Protein AF-A0A0S8IZ13-F1 (afdb_monomer_lite)

Secondary structure (DSSP, 8-state):
-----HHHHTT-EEEEEEEEEETTTEEEEEEEEEE-TT--SSS-SEEEEEEEEEEEEETTEEEEEEEEEEEE-TT--TTSS--EEEEEEEEEEEEE-TTSEEEEEEEEEEEEEE-SSS-S-EEEEEEEEEEEEEEETTEEEEEEEEEEEEEETTTTEEEEEEEEEEEEEEEEEETTEEEEEEEEEEE-SSSSS--EEEEEEEEEEEEEETTEEEEEEEEEEE-SSTTPPEEEEEEEEEEEE-TTS-EEEEEEEEEEETT-S--EEEEEEEEE----------TTEEEEEEEEEETTSTT--B--S-EEEETTEEEE--TTSEEEEEEEESEEEEEEE-GGGS-TTEEESSPSSEEEEE-TT-EEE--EEEEE-EEEEEEEEE-----------------------S-S--------TTS-EEEEEEEEESS-EEEEESS-EEEEEEETTEEEEEEESS-EEEEEETTEEEEEETT--EEEEEESEEEEEE-STT-EEEETTEEEESEEEEEEETTTTEEEEEEEEEHHHHTTT-HHHHS-S--HHHHHHHHHHHHHTTT--------------------SPEE-TT-EEEEEETTEEEEEE--TTSEEEEEEEPSEEEEEEE-STTPPTTEEES-SEEEEEE-TT-EEEEEEEEEE------------------

Foldseek 3Di:
DDDDDPVVQQQDKDKDWDWDADPPFKTKTKIWIDAHQNHPDPDHQKTKIKIKMWGDDDDQKIKMWMKIWIWGNNVLPPVDPFTKIKIKTKIKIWGADPQQKIKMKMWMWIWIWTPHVVTPFTKIKTKIKIWIWGDHPQKIKIKMKIFTKMATPVVRDIDRGFIKIKIKMKGHPDPFKIKIKIWIWTFDPPDRDRFIKIKIKIKIWGPPDVFKIKIKIWMWIFDGDPPTWTKIKIWMWIWGADPQRKIKIKIWIWMDTRPDPDIDTDIDIDIDDPDPDDDAADQFWEKEKEFEFAPVDPVGQGQFQWWKDWDPDIWTADNRRMTMDGGHGFAKTFIDIDPVRRDPQKDWLDDGRDIDTGGGPYYHYDYIYMFGWEKEKAFEWEWDDDDDDDDDDDDDDDDDDDDDDDPPDDDDDDDDPPADKDKDWQDKFQDKKKKAAPAKKWKWFDQPPDTDIDIDNFIWIWHFDLQDIWIDTPVRHTDDDSTQKMKIFHPDPQRWMDMNNRIDHAIWMWGADNVVRIITIIGIGGLVVVVVPRPVRRDPDDDDPVVVVVVVVSVVVVDDDDDDDDDDDDDDDDDDDTDDIATDWQWWKWKDDPPDIDIDTADNRRMDMDIRHHAAKIKIAIDDPRAPPQKDKPDGIDIDGGDGHYYHYDYIYIYGHDDDDDDDDDDDDDDDDD

Structure (mmCIF, N/CA/C/O backbone):
data_AF-A0A0S8IZ13-F1
#
_entry.id   AF-A0A0S8IZ13-F1
#
loop_
_atom_site.group_PDB
_atom_site.id
_atom_site.type_symbol
_atom_site.label_atom_id
_atom_site.label_alt_id
_atom_site.label_comp_id
_atom_site.label_asym_id
_atom_site.label_entity_id
_atom_site.label_seq_id
_atom_site.pdbx_PDB_ins_code
_atom_site.Cartn_x
_atom_site.Cartn_y
_atom_site.Cartn_z
_atom_site.occupancy
_atom_site.B_iso_or_equiv
_atom_site.auth_seq_id
_atom_site.auth_comp_id
_atom_site.auth_asym_id
_atom_site.auth_atom_id
_atom_site.pdbx_PDB_model_num
ATOM 1 N N . ALA A 1 1 ? -15.523 19.644 -42.831 1.00 30.62 1 ALA A N 1
ATOM 2 C CA . ALA A 1 1 ? -15.732 20.788 -41.916 1.00 30.62 1 ALA A CA 1
ATOM 3 C C . ALA A 1 1 ? -14.720 20.625 -40.784 1.00 30.62 1 ALA A C 1
ATOM 5 O O . ALA A 1 1 ? -14.621 19.513 -40.298 1.00 30.62 1 ALA A O 1
ATOM 6 N N . ARG A 1 2 ? -13.753 21.518 -40.544 1.00 30.25 2 ARG A N 1
ATOM 7 C CA . ARG A 1 2 ? -13.789 22.965 -40.223 1.00 30.25 2 ARG A CA 1
ATOM 8 C C . ARG A 1 2 ? -14.023 23.213 -38.718 1.00 30.25 2 ARG A C 1
ATOM 10 O O . ARG A 1 2 ? -15.157 23.415 -38.316 1.00 30.25 2 ARG A O 1
ATOM 17 N N . GLY A 1 3 ? -12.917 23.258 -37.966 1.00 33.06 3 GLY A N 1
ATOM 18 C CA . GLY A 1 3 ? -12.754 24.034 -36.728 1.00 33.06 3 GLY A CA 1
ATOM 19 C C . GLY A 1 3 ? -13.371 23.489 -35.437 1.00 33.06 3 GLY A C 1
ATOM 20 O O . GLY A 1 3 ? -14.398 23.999 -35.007 1.00 33.06 3 GLY A O 1
ATOM 21 N N . GLU A 1 4 ? -12.662 22.592 -34.749 1.00 34.16 4 GLU A N 1
ATOM 22 C CA . GLU A 1 4 ? -12.684 22.575 -33.276 1.00 34.16 4 GLU A CA 1
ATOM 23 C C . GLU A 1 4 ? -11.571 23.498 -32.757 1.00 34.16 4 GLU A C 1
ATOM 25 O O . GLU A 1 4 ? -10.524 23.646 -33.391 1.00 34.16 4 GLU A O 1
ATOM 30 N N . ARG A 1 5 ? -11.828 24.199 -31.649 1.00 37.28 5 ARG A N 1
ATOM 31 C CA . ARG A 1 5 ? -10.968 25.278 -31.143 1.00 37.28 5 ARG A CA 1
ATOM 32 C C . ARG A 1 5 ? -9.724 24.717 -30.450 1.00 37.28 5 ARG A C 1
ATOM 34 O O . ARG A 1 5 ? -9.846 24.065 -29.416 1.00 37.28 5 ARG A O 1
ATOM 41 N N . GLU A 1 6 ? -8.535 25.116 -30.902 1.00 42.78 6 GLU A N 1
ATOM 42 C CA . GLU A 1 6 ? -7.254 24.829 -30.220 1.00 42.78 6 GLU A CA 1
ATOM 43 C C . GLU A 1 6 ? -7.243 25.280 -28.742 1.00 42.78 6 GLU A C 1
ATOM 45 O O . GLU A 1 6 ? -6.557 24.694 -27.905 1.00 42.78 6 GLU A O 1
ATOM 50 N N . GLY A 1 7 ? -8.062 26.278 -28.386 1.00 45.84 7 GLY A N 1
ATOM 51 C CA . GLY A 1 7 ? -8.219 26.750 -27.009 1.00 45.84 7 GLY A CA 1
ATOM 52 C C . GLY A 1 7 ? -8.883 25.760 -26.040 1.00 45.84 7 GLY A C 1
ATOM 53 O O . GLY A 1 7 ? -8.561 25.798 -24.855 1.00 45.84 7 GLY A O 1
ATOM 54 N N . GLU A 1 8 ? -9.763 24.863 -26.502 1.00 50.78 8 GLU A N 1
ATOM 55 C CA . GLU A 1 8 ? -10.553 23.983 -25.615 1.00 50.78 8 GLU A CA 1
ATOM 56 C C . GLU A 1 8 ? -9.804 22.696 -25.222 1.00 50.78 8 GLU A C 1
ATOM 58 O O . GLU A 1 8 ? -9.978 22.196 -24.112 1.00 50.78 8 GLU A O 1
ATOM 63 N N . LEU A 1 9 ? -8.892 22.205 -26.070 1.00 56.69 9 LEU A N 1
ATOM 64 C CA . LEU A 1 9 ? -8.070 21.021 -25.774 1.00 56.69 9 LEU A CA 1
ATOM 65 C C . LEU A 1 9 ? -6.859 21.325 -24.875 1.00 56.69 9 LEU A C 1
ATOM 67 O O . LEU A 1 9 ? -6.376 20.434 -24.182 1.00 56.69 9 LEU A O 1
ATOM 71 N N . SER A 1 10 ? -6.381 22.575 -24.830 1.00 67.75 10 SER A N 1
ATOM 72 C CA . SER A 1 10 ? -5.141 22.922 -24.111 1.00 67.75 10 SER A CA 1
ATOM 73 C C . SER A 1 10 ? -5.181 22.676 -22.593 1.00 67.75 10 SER A C 1
ATOM 75 O O . SER A 1 10 ? -4.143 22.387 -21.999 1.00 67.75 10 SER A O 1
ATOM 77 N N . ASN A 1 11 ? -6.367 22.729 -21.977 1.00 82.19 11 ASN A N 1
ATOM 78 C CA . ASN A 1 11 ? -6.581 22.465 -20.548 1.00 82.19 11 ASN A CA 1
ATOM 79 C C . ASN A 1 11 ? -7.100 21.039 -20.273 1.00 82.19 11 ASN A C 1
ATOM 81 O O . ASN A 1 11 ? -7.315 20.677 -19.115 1.00 82.19 11 ASN A O 1
ATOM 85 N N . LEU A 1 12 ? -7.377 20.254 -21.317 1.00 88.75 12 LEU A N 1
ATOM 86 C CA . LEU A 1 12 ? -8.080 18.983 -21.203 1.00 88.75 12 LEU A CA 1
ATOM 87 C C . LEU A 1 12 ? -7.094 17.845 -20.921 1.00 88.75 12 LEU A C 1
ATOM 89 O O . LEU A 1 12 ? -6.033 17.746 -21.536 1.00 88.75 12 LEU A O 1
ATOM 93 N N . ALA A 1 13 ? -7.466 16.949 -20.010 1.00 92.38 13 ALA A N 1
ATOM 94 C CA . ALA A 1 13 ? -6.743 15.709 -19.784 1.00 92.38 13 ALA A CA 1
ATOM 95 C C . ALA A 1 13 ? -7.707 14.529 -19.692 1.00 92.38 13 ALA A C 1
ATOM 97 O O . ALA A 1 13 ? -8.772 14.625 -19.081 1.00 92.38 13 ALA A O 1
ATOM 98 N N . PHE A 1 14 ? -7.319 13.405 -20.287 1.00 93.75 14 PHE A N 1
ATOM 99 C CA . PHE A 1 14 ? -8.052 12.152 -20.197 1.00 93.75 14 PHE A CA 1
ATOM 100 C C . PHE A 1 14 ? -7.101 10.962 -20.115 1.00 93.75 14 PHE A C 1
ATOM 102 O O . PHE A 1 14 ? -5.984 10.977 -20.636 1.00 93.75 14 PHE A O 1
ATOM 109 N N . ARG A 1 15 ? -7.581 9.897 -19.475 1.00 95.25 15 ARG A N 1
ATOM 110 C CA . ARG A 1 15 ? -6.897 8.612 -19.380 1.00 95.25 15 ARG A CA 1
ATOM 111 C C . ARG A 1 15 ? -7.897 7.493 -19.655 1.00 95.25 15 ARG A C 1
ATOM 113 O O . ARG A 1 15 ? -8.972 7.465 -19.065 1.00 95.25 15 ARG A O 1
ATOM 120 N N . ILE A 1 16 ? -7.540 6.594 -20.563 1.00 96.69 16 ILE A N 1
ATOM 121 C CA . ILE A 1 16 ? -8.314 5.415 -20.953 1.00 96.69 16 ILE A CA 1
ATOM 122 C C . ILE A 1 16 ? -7.439 4.193 -20.682 1.00 96.69 16 ILE A C 1
ATOM 124 O O . ILE A 1 16 ? -6.424 4.007 -21.352 1.00 96.69 16 ILE A O 1
ATOM 128 N N . ASP A 1 17 ? -7.850 3.349 -19.737 1.00 97.00 17 ASP A N 1
ATOM 129 C CA . ASP A 1 17 ? -7.232 2.051 -19.459 1.00 97.00 17 ASP A CA 1
ATOM 130 C C . ASP A 1 17 ? -8.185 0.919 -19.855 1.00 97.00 17 ASP A C 1
ATOM 132 O O . ASP A 1 17 ? -9.297 0.809 -19.343 1.00 97.00 17 ASP A O 1
ATOM 136 N N . LEU A 1 18 ? -7.729 0.031 -20.736 1.00 95.69 18 LEU A N 1
ATOM 137 C CA . LEU A 1 18 ? -8.445 -1.160 -21.181 1.00 95.69 18 LEU A CA 1
ATOM 138 C C . LEU A 1 18 ? -7.548 -2.381 -20.974 1.00 95.69 18 LEU A C 1
ATOM 140 O O . LEU A 1 18 ? -6.680 -2.693 -21.788 1.00 95.69 18 LEU A O 1
ATOM 144 N N . ASN A 1 19 ? -7.763 -3.090 -19.869 1.00 96.06 19 ASN A N 1
ATOM 145 C CA . ASN A 1 19 ? -6.986 -4.266 -19.485 1.00 96.06 19 ASN A CA 1
ATOM 146 C C . ASN A 1 19 ? -7.916 -5.470 -19.338 1.00 96.06 19 ASN A C 1
ATOM 148 O O . ASN A 1 19 ? -8.957 -5.367 -18.693 1.00 96.06 19 ASN A O 1
ATOM 152 N N . GLY A 1 20 ? -7.552 -6.621 -19.904 1.00 94.69 20 GLY A N 1
ATOM 153 C CA . GLY A 1 20 ? -8.433 -7.784 -19.856 1.00 94.69 20 GLY A CA 1
ATOM 154 C C . GLY A 1 20 ? -7.876 -9.049 -20.494 1.00 94.69 20 GLY A C 1
ATOM 155 O O . GLY A 1 20 ? -6.682 -9.180 -20.786 1.00 94.69 20 GLY A O 1
ATOM 156 N N . ARG A 1 21 ? -8.773 -10.019 -20.686 1.00 94.38 21 ARG A N 1
ATOM 157 C CA . ARG A 1 21 ? -8.489 -11.281 -21.372 1.00 94.38 21 ARG A CA 1
ATOM 158 C C . ARG A 1 21 ? -9.575 -11.569 -22.401 1.00 94.38 21 ARG A C 1
ATOM 160 O O . ARG A 1 21 ? -10.753 -11.421 -22.098 1.00 94.38 21 ARG A O 1
ATOM 167 N N . ILE A 1 22 ? -9.170 -11.990 -23.595 1.00 89.06 22 ILE A N 1
ATOM 168 C CA . ILE A 1 22 ? -10.073 -12.495 -24.634 1.00 89.06 22 ILE A CA 1
ATOM 169 C C . ILE A 1 22 ? -9.927 -14.017 -24.598 1.00 89.06 22 ILE A C 1
ATOM 171 O O . ILE A 1 22 ? -8.860 -14.554 -24.903 1.00 89.06 22 ILE A O 1
ATOM 175 N N . SER A 1 23 ? -10.971 -14.724 -24.153 1.00 83.69 23 SER A N 1
ATOM 176 C CA . SER A 1 23 ? -10.843 -16.113 -23.681 1.00 83.69 23 SER A CA 1
ATOM 177 C C . SER A 1 23 ? -9.813 -16.249 -22.533 1.00 83.69 23 SER A C 1
ATOM 179 O O . SER A 1 23 ? -9.203 -15.282 -22.076 1.00 83.69 23 SER A O 1
ATOM 181 N N . ASN A 1 24 ? -9.587 -17.466 -22.038 1.00 81.81 24 ASN A N 1
ATOM 182 C CA . ASN A 1 24 ? -8.628 -17.730 -20.958 1.00 81.81 24 ASN A CA 1
ATOM 183 C C . ASN A 1 24 ? -7.150 -17.630 -21.387 1.00 81.81 24 ASN A C 1
ATOM 185 O O . ASN A 1 24 ? -6.265 -17.808 -20.549 1.00 81.81 24 ASN A O 1
ATOM 189 N N . GLN A 1 25 ? -6.863 -17.373 -22.670 1.00 88.25 25 GLN A N 1
ATOM 190 C CA . GLN A 1 25 ? -5.517 -17.522 -23.238 1.00 88.25 25 GLN A CA 1
ATOM 191 C C . GLN A 1 25 ? -4.924 -16.238 -23.842 1.00 88.25 25 GLN A C 1
ATOM 193 O O . GLN A 1 25 ? -3.703 -16.076 -23.789 1.00 88.25 25 GLN A O 1
ATOM 198 N N . ILE A 1 26 ? -5.738 -15.318 -24.375 1.00 95.62 26 ILE A N 1
ATOM 199 C CA . ILE A 1 26 ? -5.257 -14.035 -24.909 1.00 95.62 26 ILE A CA 1
ATOM 200 C C . ILE A 1 26 ? -5.374 -12.977 -23.814 1.00 95.62 26 ILE A C 1
ATOM 202 O O . ILE A 1 26 ? -6.422 -12.833 -23.190 1.00 95.62 26 ILE A O 1
ATOM 206 N N . ARG A 1 27 ? -4.306 -12.216 -23.579 1.00 96.69 27 ARG A N 1
ATOM 207 C CA . ARG A 1 27 ? -4.268 -11.100 -22.623 1.00 96.69 27 ARG A CA 1
ATOM 208 C C . ARG A 1 27 ? -3.992 -9.811 -23.376 1.00 96.69 27 ARG A C 1
ATOM 210 O O . ARG A 1 27 ? -3.097 -9.797 -24.218 1.00 96.69 27 ARG A O 1
ATOM 217 N N . TYR A 1 28 ? -4.718 -8.748 -23.055 1.00 96.81 28 TYR A N 1
ATOM 218 C CA . TYR A 1 28 ? -4.493 -7.429 -23.634 1.00 96.81 28 TYR A CA 1
ATOM 219 C C . TYR A 1 28 ? -4.413 -6.355 -22.549 1.00 96.81 28 TYR A C 1
ATOM 221 O O . TYR A 1 28 ? -5.001 -6.475 -21.472 1.00 96.81 28 TYR A O 1
ATOM 229 N N . SER A 1 29 ? -3.654 -5.314 -22.858 1.00 97.62 29 SER A N 1
ATOM 230 C CA . SER A 1 29 ? -3.476 -4.112 -22.059 1.00 97.62 29 SER A CA 1
ATOM 231 C C . SER A 1 29 ? -3.321 -2.944 -23.023 1.00 97.62 29 SER A C 1
ATOM 233 O O . SER A 1 29 ? -2.440 -2.963 -23.884 1.00 97.62 29 SER A O 1
ATOM 235 N N . PHE A 1 30 ? -4.206 -1.964 -22.922 1.00 97.88 30 PHE A N 1
ATOM 236 C CA . PHE A 1 30 ? -4.160 -0.728 -23.683 1.00 97.88 30 PHE A CA 1
ATOM 237 C C . PHE A 1 30 ? -4.342 0.449 -22.728 1.00 97.88 30 PHE A C 1
ATOM 239 O O . PHE A 1 30 ? -5.211 0.423 -21.863 1.00 97.88 30 PHE A O 1
ATOM 246 N N . GLU A 1 31 ? -3.508 1.464 -22.886 1.00 97.75 31 GLU A N 1
ATOM 247 C CA . GLU A 1 31 ? -3.468 2.676 -22.080 1.00 97.75 31 GLU A CA 1
ATOM 248 C C . GLU A 1 31 ? -3.305 3.857 -23.039 1.00 97.75 31 GLU A C 1
ATOM 250 O O . GLU A 1 31 ? -2.407 3.861 -23.885 1.00 97.75 31 GLU A O 1
ATOM 255 N N . LYS A 1 32 ? -4.172 4.859 -22.922 1.00 97.25 32 LYS A N 1
ATOM 256 C CA . LYS A 1 32 ? -4.059 6.136 -23.626 1.00 97.25 32 LYS A CA 1
ATOM 257 C C . LYS A 1 32 ? -4.222 7.250 -22.605 1.00 97.25 32 LYS A C 1
ATOM 259 O O . LYS A 1 32 ? -5.296 7.395 -22.032 1.00 97.25 32 LYS A O 1
ATOM 264 N N . THR A 1 33 ? -3.179 8.043 -22.429 1.00 96.25 33 THR A N 1
ATOM 265 C CA . THR A 1 33 ? -3.168 9.242 -21.592 1.00 96.25 33 THR A CA 1
ATOM 266 C C . THR A 1 33 ? -2.901 10.441 -22.487 1.00 96.25 33 THR A C 1
ATOM 268 O O . THR A 1 33 ? -1.994 10.414 -23.317 1.00 96.25 33 THR A O 1
ATOM 271 N N . HIS A 1 34 ? -3.691 11.488 -22.323 1.00 95.69 34 HIS A N 1
ATOM 272 C CA . HIS A 1 34 ? -3.490 12.782 -22.955 1.00 95.69 34 HIS A CA 1
ATOM 273 C C . HIS A 1 34 ? -3.637 13.849 -21.877 1.00 95.69 34 HIS A C 1
ATOM 275 O O . HIS A 1 34 ? -4.587 13.797 -21.097 1.00 95.69 34 HIS A O 1
ATOM 281 N N . ALA A 1 35 ? -2.711 14.796 -21.831 1.00 94.94 35 ALA A N 1
ATOM 282 C CA . ALA A 1 35 ? -2.764 15.960 -20.965 1.00 94.94 35 ALA A CA 1
ATOM 283 C C . ALA A 1 35 ? -2.309 17.178 -21.768 1.00 94.94 35 ALA A C 1
ATOM 285 O O . ALA A 1 35 ? -1.165 17.226 -22.221 1.00 94.94 35 ALA A O 1
ATOM 286 N N . GLY A 1 36 ? -3.208 18.144 -21.954 1.00 92.38 36 GLY A N 1
ATOM 287 C CA . GLY A 1 36 ? -2.904 19.375 -22.671 1.00 92.38 36 GLY A CA 1
ATOM 288 C C . GLY A 1 36 ? -1.827 20.222 -21.967 1.00 92.38 36 GLY A C 1
ATOM 289 O O . GLY A 1 36 ? -1.611 20.070 -20.758 1.00 92.38 36 GLY A O 1
ATOM 290 N N . PRO A 1 37 ? -1.154 21.140 -22.685 1.00 89.06 37 PRO A N 1
ATOM 291 C CA . PRO A 1 37 ? -0.045 21.932 -22.138 1.00 89.06 37 PRO A CA 1
ATOM 292 C C . PRO A 1 37 ? -0.391 22.799 -20.921 1.00 89.06 37 PRO A C 1
ATOM 294 O O . PRO A 1 37 ? 0.464 23.070 -20.083 1.00 89.06 37 PRO A O 1
ATOM 297 N N . LYS A 1 38 ? -1.657 23.214 -20.790 1.00 88.25 38 LYS A N 1
ATOM 298 C CA . LYS A 1 38 ? -2.155 24.074 -19.703 1.00 88.25 38 LYS A CA 1
ATOM 299 C C . LYS A 1 38 ? -2.887 23.299 -18.603 1.00 88.25 38 LYS A C 1
ATOM 301 O O . LYS A 1 38 ? -3.458 23.903 -17.696 1.00 88.25 38 LYS A O 1
ATOM 306 N N . TYR A 1 39 ? -2.903 21.968 -18.665 1.00 89.25 39 TYR A N 1
ATOM 307 C CA . TYR A 1 39 ? -3.488 21.140 -17.616 1.00 89.25 39 TYR A CA 1
ATOM 308 C C . TYR A 1 39 ? -2.541 21.048 -16.405 1.00 89.25 39 TYR A C 1
ATOM 310 O O . TYR A 1 39 ? -1.421 20.556 -16.506 1.00 89.25 39 TYR A O 1
ATOM 318 N N . LEU A 1 40 ? -3.003 21.500 -15.235 1.00 83.88 40 LEU A N 1
ATOM 319 C CA . LEU A 1 40 ? -2.197 21.655 -14.010 1.00 83.88 40 LEU A CA 1
ATOM 320 C C . LEU A 1 40 ? -2.009 20.350 -13.198 1.00 83.88 40 LEU A C 1
ATOM 322 O O . LEU A 1 40 ? -1.916 20.386 -11.971 1.00 83.88 40 LEU A O 1
ATOM 326 N N . GLY A 1 41 ? -2.004 19.189 -13.856 1.00 83.44 41 GLY A N 1
ATOM 327 C CA . GLY A 1 41 ? -1.839 17.881 -13.211 1.00 83.44 41 GLY A CA 1
ATOM 328 C C . GLY A 1 41 ? -0.410 17.328 -13.251 1.00 83.44 41 GLY A C 1
ATOM 329 O O . GLY A 1 41 ? 0.491 17.915 -13.840 1.00 83.44 41 GLY A O 1
ATOM 330 N N . TYR A 1 42 ? -0.212 16.156 -12.632 1.00 82.44 42 TYR A N 1
ATOM 331 C CA . TYR A 1 42 ? 1.085 15.455 -12.605 1.00 82.44 42 TYR A CA 1
ATOM 332 C C . TYR A 1 42 ? 1.588 15.069 -14.005 1.00 82.44 42 TYR A C 1
ATOM 334 O O . TYR A 1 42 ? 2.772 15.197 -14.299 1.00 82.44 42 TYR A O 1
ATOM 342 N N . TYR A 1 43 ? 0.680 14.597 -14.862 1.00 81.44 43 TYR A N 1
ATOM 343 C CA . TYR A 1 43 ? 0.911 14.568 -16.300 1.00 81.44 43 TYR A CA 1
ATOM 344 C C . TYR A 1 43 ? 0.429 15.903 -16.849 1.00 81.44 43 TYR A C 1
ATOM 346 O O . TYR A 1 43 ? -0.757 16.199 -16.730 1.00 81.44 43 TYR A O 1
ATOM 354 N N . ASN A 1 44 ? 1.327 16.672 -17.445 1.00 88.12 44 ASN A N 1
ATOM 355 C CA . ASN A 1 44 ? 1.032 17.862 -18.230 1.00 88.12 44 ASN A CA 1
ATOM 356 C C . ASN A 1 44 ? 1.741 17.733 -19.582 1.00 88.12 44 ASN A C 1
ATOM 358 O O . ASN A 1 44 ? 2.685 16.952 -19.703 1.00 88.12 44 ASN A O 1
ATOM 362 N N . ASP A 1 45 ? 1.254 18.455 -20.593 1.00 91.81 45 ASP A N 1
ATOM 363 C CA . ASP A 1 45 ? 1.957 18.620 -21.872 1.00 91.81 45 ASP A CA 1
ATOM 364 C C . ASP A 1 45 ? 2.464 17.306 -22.518 1.00 91.81 45 ASP A C 1
ATOM 366 O O . ASP A 1 45 ? 3.602 17.187 -22.983 1.00 91.81 45 ASP A O 1
ATOM 370 N N . ALA A 1 46 ? 1.630 16.264 -22.484 1.00 93.44 46 ALA A N 1
ATOM 371 C CA . ALA A 1 46 ? 2.047 14.910 -22.825 1.00 93.44 46 ALA A CA 1
ATOM 372 C C . ALA A 1 46 ? 0.928 14.088 -23.465 1.00 93.44 46 ALA A C 1
ATOM 374 O O . ALA A 1 46 ? -0.209 14.048 -22.992 1.00 93.44 46 ALA A O 1
ATOM 375 N N . ASP A 1 47 ? 1.284 13.347 -24.512 1.00 95.19 47 ASP A N 1
ATOM 376 C CA . ASP A 1 47 ? 0.424 12.350 -25.138 1.00 95.19 47 ASP A CA 1
ATOM 377 C C . ASP A 1 47 ? 1.143 10.999 -25.153 1.00 95.19 47 ASP A C 1
ATOM 379 O O . ASP A 1 47 ? 2.190 10.827 -25.777 1.00 95.19 47 ASP A O 1
ATOM 383 N N . TYR A 1 48 ? 0.586 10.027 -24.442 1.00 96.06 48 TYR A N 1
ATOM 384 C CA . TYR A 1 48 ? 1.159 8.701 -24.283 1.00 96.06 48 TYR A CA 1
ATOM 385 C C . TYR A 1 48 ? 0.130 7.636 -24.645 1.00 96.06 48 TYR A C 1
ATOM 387 O O . TYR A 1 48 ? -0.998 7.630 -24.159 1.00 96.06 48 TYR A O 1
ATOM 395 N N . THR A 1 49 ? 0.524 6.704 -25.504 1.00 98.00 49 THR A N 1
ATOM 396 C CA . THR A 1 49 ? -0.293 5.556 -25.898 1.00 98.00 49 THR A CA 1
ATOM 397 C C . THR A 1 49 ? 0.537 4.289 -25.783 1.00 98.00 49 THR A C 1
ATOM 399 O O . THR A 1 49 ? 1.642 4.217 -26.318 1.00 98.00 49 THR A O 1
ATOM 402 N N . ARG A 1 50 ? -0.004 3.250 -25.156 1.00 98.00 50 ARG A N 1
ATOM 403 C CA . ARG A 1 50 ? 0.602 1.923 -25.091 1.00 98.00 50 ARG A CA 1
ATOM 404 C C . ARG A 1 50 ? -0.445 0.861 -25.378 1.00 98.00 50 ARG A C 1
ATOM 406 O O . ARG A 1 50 ? -1.494 0.840 -24.757 1.00 98.00 50 ARG A O 1
ATOM 413 N N . GLY A 1 51 ? -0.125 -0.062 -26.275 1.00 97.88 51 GLY A N 1
ATOM 414 C CA . GLY A 1 51 ? -0.868 -1.301 -26.489 1.00 97.88 51 GLY A CA 1
ATOM 415 C C . GLY A 1 51 ? 0.041 -2.506 -26.274 1.00 97.88 51 GLY A C 1
ATOM 416 O O . GLY A 1 51 ? 1.230 -2.474 -26.592 1.00 97.88 51 GLY A O 1
ATOM 417 N N . THR A 1 52 ? -0.481 -3.589 -25.718 1.00 98.00 52 THR A N 1
ATOM 418 C CA . THR A 1 52 ? 0.203 -4.880 -25.617 1.00 98.00 52 THR A CA 1
ATOM 419 C C . THR A 1 52 ? -0.829 -6.001 -25.668 1.00 98.00 52 THR A C 1
ATOM 421 O O . THR A 1 52 ? -1.817 -5.971 -24.940 1.00 98.00 52 THR A O 1
ATOM 424 N N . MET A 1 53 ? -0.598 -6.998 -26.517 1.00 97.31 53 MET A N 1
ATOM 425 C CA . MET A 1 53 ? -1.463 -8.158 -26.703 1.00 97.31 53 MET A CA 1
ATOM 426 C C . MET A 1 53 ? -0.608 -9.424 -26.761 1.00 97.31 53 MET A C 1
ATOM 428 O O . MET A 1 53 ? 0.187 -9.601 -27.681 1.00 97.31 53 MET A O 1
ATOM 432 N N . THR A 1 54 ? -0.788 -10.317 -25.790 1.00 97.19 54 THR A N 1
ATOM 433 C CA . THR A 1 54 ? -0.102 -11.613 -25.711 1.00 97.19 54 THR A CA 1
ATOM 434 C C . THR A 1 54 ? -1.094 -12.741 -25.982 1.00 97.19 54 THR A C 1
ATOM 436 O O . THR A 1 54 ? -2.125 -12.820 -25.316 1.00 97.19 54 THR A O 1
ATOM 439 N N . PHE A 1 55 ? -0.775 -13.647 -26.904 1.00 96.25 55 PHE A N 1
ATOM 440 C CA . PHE A 1 55 ? -1.657 -14.734 -27.345 1.00 96.25 55 PHE A CA 1
ATOM 441 C C . PHE A 1 55 ? -0.911 -16.075 -27.480 1.00 96.25 55 PHE A C 1
ATOM 443 O O . PHE A 1 55 ? 0.308 -16.102 -27.682 1.00 96.25 55 PHE A O 1
ATOM 450 N N . PRO A 1 56 ? -1.606 -17.219 -27.349 1.00 96.12 56 PRO A N 1
ATOM 451 C CA . PRO A 1 56 ? -1.066 -18.519 -27.731 1.00 96.12 56 PRO A CA 1
ATOM 452 C C . PRO A 1 56 ? -0.920 -18.604 -29.254 1.00 96.12 56 PRO A C 1
ATOM 454 O O . PRO A 1 56 ? -1.773 -18.110 -29.984 1.00 96.12 56 PRO A O 1
ATOM 457 N N . ILE A 1 57 ? 0.136 -19.266 -29.727 1.00 95.00 57 ILE A N 1
ATOM 458 C CA . ILE A 1 57 ? 0.235 -19.691 -31.132 1.00 95.00 57 ILE A CA 1
ATOM 459 C C . ILE A 1 57 ? 0.002 -21.203 -31.198 1.00 95.00 57 ILE A C 1
ATOM 461 O O . ILE A 1 57 ? -0.952 -21.659 -31.813 1.00 95.00 57 ILE A O 1
ATOM 465 N N . TYR A 1 58 ? 0.825 -21.984 -30.491 1.00 93.31 58 TYR A N 1
ATOM 466 C CA . TYR A 1 58 ? 0.667 -23.436 -30.373 1.00 93.31 58 TYR A CA 1
ATOM 467 C C . TYR A 1 58 ? 1.397 -23.968 -29.132 1.00 93.31 58 TYR A C 1
ATOM 469 O O . TYR A 1 58 ? 2.553 -23.620 -28.897 1.00 93.31 58 TYR A O 1
ATOM 477 N N . GLY A 1 59 ? 0.754 -24.805 -28.311 1.00 89.81 59 GLY A N 1
ATOM 478 C CA . GLY A 1 59 ? 1.378 -25.400 -27.119 1.00 89.81 59 GLY A CA 1
ATOM 479 C C . GLY A 1 59 ? 1.983 -24.356 -26.163 1.00 89.81 59 GLY A C 1
ATOM 480 O O . GLY A 1 59 ? 1.256 -23.574 -25.542 1.00 89.81 59 GLY A O 1
ATOM 481 N N . LYS A 1 60 ? 3.320 -24.325 -26.053 1.00 93.62 60 LYS A N 1
ATOM 482 C CA . LYS A 1 60 ? 4.088 -23.332 -25.266 1.00 93.62 60 LYS A CA 1
ATOM 483 C C . LYS A 1 60 ? 4.598 -22.125 -26.076 1.00 93.62 60 LYS A C 1
ATOM 485 O O . LYS A 1 60 ? 5.186 -21.223 -25.489 1.00 93.62 60 LYS A O 1
ATOM 490 N N . LEU A 1 61 ? 4.339 -22.072 -27.384 1.00 96.44 61 LEU A N 1
ATOM 491 C CA . LEU A 1 61 ? 4.645 -20.931 -28.252 1.00 96.44 61 LEU A CA 1
ATOM 492 C C . LEU A 1 61 ? 3.666 -19.779 -27.978 1.00 96.44 61 LEU A C 1
ATOM 494 O O . LEU A 1 61 ? 2.443 -19.976 -27.956 1.00 96.44 61 LEU A O 1
ATOM 498 N N . ARG A 1 62 ? 4.189 -18.577 -27.745 1.00 97.06 62 ARG A N 1
ATOM 499 C CA . ARG A 1 62 ? 3.431 -17.364 -27.419 1.00 97.06 62 ARG A CA 1
ATOM 500 C C . ARG A 1 62 ? 3.833 -16.233 -28.356 1.00 97.06 62 ARG A C 1
ATOM 502 O O . ARG A 1 62 ? 5.020 -15.960 -28.511 1.00 97.06 62 ARG A O 1
ATOM 509 N N . GLY A 1 63 ? 2.840 -15.576 -28.944 1.00 97.88 63 GLY A N 1
ATOM 510 C CA . GLY A 1 63 ? 3.008 -14.319 -29.662 1.00 97.88 63 GLY A CA 1
ATOM 511 C C . GLY A 1 63 ? 2.756 -13.137 -28.731 1.00 97.88 63 GLY A C 1
ATOM 512 O O . GLY A 1 63 ? 1.925 -13.218 -27.824 1.00 97.88 63 GLY A O 1
ATOM 513 N N . ASN A 1 64 ? 3.473 -12.041 -28.945 1.00 97.88 64 ASN A N 1
ATOM 514 C CA . ASN A 1 64 ? 3.260 -10.775 -28.265 1.00 97.88 64 ASN A CA 1
ATOM 515 C C . ASN A 1 64 ? 3.418 -9.613 -29.248 1.00 97.88 64 ASN A C 1
ATOM 517 O O . ASN A 1 64 ? 4.497 -9.403 -29.796 1.00 97.88 64 ASN A O 1
ATOM 521 N N . LEU A 1 65 ? 2.354 -8.839 -29.427 1.00 98.19 65 LEU A N 1
ATOM 522 C CA . LEU A 1 65 ? 2.369 -7.577 -30.160 1.00 98.19 65 LEU A CA 1
ATOM 523 C C . LEU A 1 65 ? 2.364 -6.434 -29.151 1.00 98.19 65 LEU A C 1
ATOM 525 O O . LEU A 1 65 ? 1.614 -6.472 -28.176 1.00 98.19 65 LEU A O 1
ATOM 529 N N . SER A 1 66 ? 3.172 -5.405 -29.374 1.00 98.00 66 SER A N 1
ATOM 530 C CA . SER A 1 66 ? 3.117 -4.184 -28.576 1.00 98.00 66 SER A CA 1
ATOM 531 C C . SER A 1 66 ? 3.356 -2.938 -29.413 1.00 98.00 66 SER A C 1
ATOM 533 O O . SER A 1 66 ? 4.114 -2.946 -30.382 1.00 98.00 66 SER A O 1
ATOM 535 N N . TYR A 1 67 ? 2.687 -1.870 -29.003 1.00 98.25 67 TYR A N 1
ATOM 536 C CA . TYR A 1 67 ? 2.780 -0.537 -29.567 1.00 98.25 67 TYR A CA 1
ATOM 537 C C . TYR A 1 67 ? 3.047 0.445 -28.431 1.00 98.25 67 TYR A C 1
ATOM 539 O O . TYR A 1 67 ? 2.466 0.323 -27.350 1.00 98.25 67 TYR A O 1
ATOM 547 N N . ARG A 1 68 ? 3.908 1.425 -28.674 1.00 98.12 68 ARG A N 1
ATOM 548 C CA . ARG A 1 68 ? 4.110 2.586 -27.814 1.00 98.12 68 ARG A CA 1
ATOM 549 C C . ARG A 1 68 ? 4.166 3.830 -28.688 1.00 98.12 68 ARG A C 1
ATOM 551 O O . ARG A 1 68 ? 4.805 3.809 -29.733 1.00 98.12 68 ARG A O 1
ATOM 558 N N . SER A 1 69 ? 3.543 4.905 -28.237 1.00 97.81 69 SER A N 1
ATOM 559 C CA . SER A 1 69 ? 3.727 6.251 -28.760 1.00 97.81 69 SER A CA 1
ATOM 560 C C . SER A 1 69 ? 3.859 7.201 -27.582 1.00 97.81 69 SER A C 1
ATOM 562 O O . SER A 1 69 ? 3.067 7.111 -26.647 1.00 97.81 69 SER A O 1
ATOM 564 N N . THR A 1 70 ? 4.819 8.111 -27.648 1.00 96.75 70 THR A N 1
ATOM 565 C CA . THR A 1 70 ? 5.010 9.179 -26.665 1.00 96.75 70 THR A CA 1
ATOM 566 C C . THR A 1 70 ? 5.233 10.484 -27.416 1.00 96.75 70 THR A C 1
ATOM 568 O O . THR A 1 70 ? 6.012 10.513 -28.369 1.00 96.75 70 THR A O 1
ATOM 571 N N . LYS A 1 71 ? 4.566 11.549 -26.984 1.00 95.56 71 LYS A N 1
ATOM 572 C CA . LYS A 1 71 ? 4.860 12.937 -27.329 1.00 95.56 71 LYS A CA 1
ATOM 573 C C . LYS A 1 71 ? 4.928 13.774 -26.056 1.00 95.56 71 LYS A C 1
ATOM 575 O O . LYS A 1 71 ? 4.130 13.539 -25.147 1.00 95.56 71 LYS A O 1
ATOM 580 N N . ASN A 1 72 ? 5.821 14.752 -26.024 1.00 92.75 72 ASN A N 1
ATOM 581 C CA . ASN A 1 72 ? 5.776 15.892 -25.108 1.00 92.75 72 ASN A CA 1
ATOM 582 C C . ASN A 1 72 ? 5.838 17.205 -25.914 1.00 92.75 72 ASN A C 1
ATOM 584 O O . ASN A 1 72 ? 6.038 17.149 -27.128 1.00 92.75 72 ASN A O 1
ATOM 588 N N . ASN A 1 73 ? 5.667 18.357 -25.259 1.00 91.00 73 ASN A N 1
ATOM 589 C CA . ASN A 1 73 ? 5.664 19.674 -25.907 1.00 91.00 73 ASN A CA 1
ATOM 590 C C . ASN A 1 73 ? 4.624 19.774 -27.036 1.00 91.00 73 ASN A C 1
ATOM 592 O O . ASN A 1 73 ? 4.946 20.021 -28.199 1.00 91.00 73 ASN A O 1
ATOM 596 N N . LEU A 1 74 ? 3.361 19.506 -26.694 1.00 90.38 74 LEU A N 1
ATOM 597 C CA . LEU A 1 74 ? 2.256 19.372 -27.647 1.00 90.38 74 LEU A CA 1
ATOM 598 C C . LEU A 1 74 ? 1.874 20.700 -28.320 1.00 90.38 74 LEU A C 1
ATOM 600 O O . LEU A 1 74 ? 1.309 20.667 -29.412 1.00 90.38 74 LEU A O 1
ATOM 604 N N . ASP A 1 75 ? 2.173 21.838 -27.688 1.00 88.81 75 ASP A N 1
ATOM 605 C CA . ASP A 1 75 ? 2.062 23.186 -28.261 1.00 88.81 75 ASP A CA 1
ATOM 606 C C . ASP A 1 75 ? 3.348 23.687 -28.935 1.00 88.81 75 ASP A C 1
ATOM 608 O O . ASP A 1 75 ? 3.337 24.766 -29.525 1.00 88.81 75 ASP A O 1
ATOM 612 N N . ILE A 1 76 ? 4.429 22.897 -28.908 1.00 89.38 76 ILE A N 1
ATOM 613 C CA . ILE A 1 76 ? 5.742 23.252 -29.466 1.00 89.38 76 ILE A CA 1
ATOM 614 C C . ILE A 1 76 ? 6.254 24.578 -28.863 1.00 89.38 76 ILE A C 1
ATOM 616 O O . ILE A 1 76 ? 6.743 25.472 -29.555 1.00 89.38 76 ILE A O 1
ATOM 620 N N . ASP A 1 77 ? 6.132 24.704 -27.540 1.00 86.00 77 ASP A N 1
ATOM 621 C CA . ASP A 1 77 ? 6.694 25.798 -26.751 1.00 86.00 77 ASP A CA 1
ATOM 622 C C . ASP A 1 77 ? 8.210 25.895 -26.980 1.00 86.00 77 ASP A C 1
ATOM 624 O O . ASP A 1 77 ? 8.975 24.989 -26.631 1.00 86.00 77 ASP A O 1
ATOM 628 N N . SER A 1 78 ? 8.633 27.021 -27.556 1.00 83.00 78 SER A N 1
ATOM 629 C CA . SER A 1 78 ? 10.022 27.328 -27.898 1.00 83.00 78 SER A CA 1
ATOM 630 C C . SER A 1 78 ? 10.928 27.569 -26.687 1.00 83.00 78 SER A C 1
ATOM 632 O O . SER A 1 78 ? 12.129 27.752 -26.860 1.00 83.00 78 SER A O 1
ATOM 634 N N . THR A 1 79 ? 10.383 27.619 -25.466 1.00 85.50 79 THR A N 1
ATOM 635 C CA . THR A 1 79 ? 11.189 27.673 -24.234 1.00 85.50 79 THR A CA 1
ATOM 636 C C . THR A 1 79 ? 11.719 26.301 -23.807 1.00 85.50 79 THR A C 1
ATOM 638 O O . THR A 1 79 ? 12.619 26.234 -22.969 1.00 85.50 79 THR A O 1
ATOM 641 N N . LYS A 1 80 ? 11.204 25.207 -24.387 1.00 83.12 80 LYS A N 1
ATOM 642 C CA . LYS A 1 80 ? 11.662 23.834 -24.134 1.00 83.12 80 LYS A CA 1
ATOM 643 C C . LYS A 1 80 ? 12.641 23.411 -25.231 1.00 83.12 80 LYS A C 1
ATOM 645 O O . LYS A 1 80 ? 12.408 23.669 -26.406 1.00 83.12 80 LYS A O 1
ATOM 650 N N . GLU A 1 81 ? 13.712 22.712 -24.856 1.00 79.75 81 GLU A N 1
ATOM 651 C CA . GLU A 1 81 ? 14.797 22.339 -25.785 1.00 79.75 81 GLU A CA 1
ATOM 652 C C . GLU A 1 81 ? 14.361 21.403 -26.928 1.00 79.75 81 GLU A C 1
ATOM 654 O O . GLU A 1 81 ? 15.004 21.378 -27.973 1.00 79.75 81 GLU A O 1
ATOM 659 N N . THR A 1 82 ? 13.302 20.607 -26.729 1.00 85.12 82 THR A N 1
ATOM 660 C CA . THR A 1 82 ? 12.823 19.589 -27.683 1.00 85.12 82 THR A CA 1
ATOM 661 C C . THR A 1 82 ? 11.306 19.380 -27.595 1.00 85.12 82 THR A C 1
ATOM 663 O O . THR A 1 82 ? 10.698 19.553 -26.534 1.00 85.12 82 THR A O 1
ATOM 666 N N . ALA A 1 83 ? 10.695 18.935 -28.695 1.00 91.00 83 ALA A N 1
ATOM 667 C CA . ALA A 1 83 ? 9.345 18.373 -28.762 1.00 91.00 83 ALA A CA 1
ATOM 668 C C . ALA A 1 83 ? 9.418 16.900 -29.199 1.00 91.00 83 ALA A C 1
ATOM 670 O O . ALA A 1 83 ? 9.190 16.533 -30.352 1.00 91.00 83 ALA A O 1
ATOM 671 N N . ASN A 1 84 ? 9.797 16.033 -28.262 1.00 91.06 84 ASN A N 1
ATOM 672 C CA . ASN A 1 84 ? 10.129 14.637 -28.528 1.00 91.06 84 ASN A CA 1
ATOM 673 C C . ASN A 1 84 ? 8.896 13.823 -28.936 1.00 91.06 84 ASN A C 1
ATOM 675 O O . ASN A 1 84 ? 7.933 13.700 -28.180 1.00 91.06 84 ASN A O 1
ATOM 679 N N . ARG A 1 85 ? 8.984 13.149 -30.083 1.00 94.44 85 ARG A N 1
ATOM 680 C CA . ARG A 1 85 ? 8.002 12.194 -30.604 1.00 94.44 85 ARG A CA 1
ATOM 681 C C . ARG A 1 85 ? 8.648 10.826 -30.807 1.00 94.44 85 ARG A C 1
ATOM 683 O O . ARG A 1 85 ? 9.420 10.629 -31.742 1.00 94.44 85 ARG A O 1
ATOM 690 N N . GLU A 1 86 ? 8.253 9.841 -30.006 1.00 95.88 86 GLU A N 1
ATOM 691 C CA . GLU A 1 86 ? 8.636 8.430 -30.159 1.00 95.88 86 GLU A CA 1
ATOM 692 C C . GLU A 1 86 ? 7.431 7.581 -30.594 1.00 95.88 86 GLU A C 1
ATOM 694 O O . GLU A 1 86 ? 6.339 7.712 -30.043 1.00 95.88 86 GLU A O 1
ATOM 699 N N . LYS A 1 87 ? 7.635 6.655 -31.536 1.00 97.62 87 LYS A N 1
ATOM 700 C CA . LYS A 1 87 ? 6.723 5.543 -31.842 1.00 97.62 87 LYS A CA 1
ATOM 701 C C . LYS A 1 87 ? 7.514 4.244 -31.925 1.00 97.62 87 LYS A C 1
ATOM 703 O O . LYS A 1 87 ? 8.491 4.173 -32.659 1.00 97.62 87 LYS A O 1
ATOM 708 N N . SER A 1 88 ? 7.087 3.199 -31.223 1.00 97.44 88 SER A N 1
ATOM 709 C CA . SER A 1 88 ? 7.694 1.868 -31.290 1.00 97.44 88 SER A CA 1
ATOM 710 C C . SER A 1 88 ? 6.636 0.798 -31.529 1.00 97.44 88 SER A C 1
ATOM 712 O O . SER A 1 88 ? 5.670 0.683 -30.774 1.00 97.44 88 SER A O 1
ATOM 714 N N . TYR A 1 89 ? 6.854 -0.016 -32.555 1.00 98.12 89 TYR A N 1
ATOM 715 C CA . TYR A 1 89 ? 6.111 -1.235 -32.847 1.00 98.12 89 TYR A CA 1
ATOM 716 C C . TYR A 1 89 ? 7.030 -2.419 -32.558 1.00 98.12 89 TYR A C 1
ATOM 718 O O . TYR A 1 89 ? 8.170 -2.445 -33.025 1.00 98.12 89 TYR A O 1
ATOM 726 N N . GLN A 1 90 ? 6.565 -3.398 -31.782 1.00 97.69 90 GLN A N 1
ATOM 727 C CA . GLN A 1 90 ? 7.344 -4.600 -31.478 1.00 97.69 90 GLN A CA 1
ATOM 728 C C . GLN A 1 90 ? 6.476 -5.845 -31.617 1.00 97.69 90 GLN A C 1
ATOM 730 O O . GLN A 1 90 ? 5.406 -5.930 -31.013 1.00 97.69 90 GLN A O 1
ATOM 735 N N . SER A 1 91 ? 6.959 -6.812 -32.391 1.00 98.12 91 SER A N 1
ATOM 736 C CA . SER A 1 91 ? 6.327 -8.117 -32.594 1.00 98.12 91 SER A CA 1
ATOM 737 C C . SER A 1 91 ? 7.285 -9.199 -32.123 1.00 98.12 91 SER A C 1
ATOM 739 O O . SER A 1 91 ? 8.411 -9.268 -32.599 1.00 98.12 91 SER A O 1
ATOM 741 N N . SER A 1 92 ? 6.857 -10.028 -31.179 1.00 98.12 92 SER A N 1
ATOM 742 C CA . SER A 1 92 ? 7.695 -11.028 -30.520 1.00 98.12 92 SER A CA 1
ATOM 743 C C . SER A 1 92 ? 7.038 -12.400 -30.567 1.00 98.12 92 SER A C 1
ATOM 745 O O . SER A 1 92 ? 5.835 -12.532 -30.335 1.00 98.12 92 SER A O 1
ATOM 747 N N . ILE A 1 93 ? 7.831 -13.428 -30.847 1.00 98.25 93 ILE A N 1
ATOM 748 C CA . ILE A 1 93 ? 7.450 -14.832 -30.715 1.00 98.25 93 ILE A CA 1
ATOM 749 C C . ILE A 1 93 ? 8.402 -15.459 -29.702 1.00 98.25 93 ILE A C 1
ATOM 751 O O . ILE A 1 93 ? 9.615 -15.326 -29.824 1.00 98.25 93 ILE A O 1
ATOM 755 N N . SER A 1 94 ? 7.861 -16.152 -28.703 1.00 97.75 94 SER A N 1
ATOM 756 C CA . SER A 1 94 ? 8.645 -16.793 -27.645 1.00 97.75 94 SER A CA 1
ATOM 757 C C . SER A 1 94 ? 8.187 -18.223 -27.374 1.00 97.75 94 SER A C 1
ATOM 759 O O . SER A 1 94 ? 6.994 -18.528 -27.435 1.00 97.75 94 SER A O 1
ATOM 761 N N . TYR A 1 95 ? 9.135 -19.109 -27.071 1.00 97.38 95 TYR A N 1
ATOM 762 C CA . TYR A 1 95 ? 8.870 -20.500 -26.709 1.00 97.38 95 TYR A CA 1
ATOM 763 C C . TYR A 1 95 ? 9.583 -20.873 -25.409 1.00 97.38 95 TYR A C 1
ATOM 765 O O . TYR A 1 95 ? 10.807 -20.762 -25.309 1.00 97.38 95 TYR A O 1
ATOM 773 N N . SER A 1 96 ? 8.813 -21.355 -24.433 1.00 95.44 96 SER A N 1
ATOM 774 C CA . SER A 1 96 ? 9.316 -21.838 -23.142 1.00 95.44 96 SER A CA 1
ATOM 775 C C . SER A 1 96 ? 9.493 -23.357 -23.153 1.00 95.44 96 SER A C 1
ATOM 777 O O . SER A 1 96 ? 8.518 -24.112 -23.152 1.00 95.44 96 SER A O 1
ATOM 779 N N . PHE A 1 97 ? 10.734 -23.831 -23.110 1.00 94.69 97 PHE A N 1
ATOM 780 C CA . PHE A 1 97 ? 11.062 -25.248 -22.980 1.00 94.69 97 PHE A CA 1
ATOM 781 C C . PHE A 1 97 ? 10.817 -25.760 -21.545 1.00 94.69 97 PHE A C 1
ATOM 783 O O . PHE A 1 97 ? 10.901 -24.991 -20.587 1.00 94.69 97 PHE A O 1
ATOM 790 N N . PRO A 1 98 ? 10.524 -27.064 -21.346 1.00 90.94 98 PRO A N 1
ATOM 791 C CA . PRO A 1 98 ? 10.324 -27.636 -20.007 1.00 90.94 98 PRO A CA 1
ATOM 792 C C . PRO A 1 98 ? 11.533 -27.500 -19.067 1.00 90.94 98 PRO A C 1
ATOM 794 O O . PRO A 1 98 ? 11.351 -27.404 -17.860 1.00 90.94 98 PRO A O 1
ATOM 797 N N . PHE A 1 99 ? 12.749 -27.463 -19.617 1.00 90.56 99 PHE A N 1
ATOM 798 C CA . PHE A 1 99 ? 14.025 -27.421 -18.892 1.00 90.56 99 PHE A CA 1
ATOM 799 C C . PHE A 1 99 ? 14.534 -25.988 -18.613 1.00 90.56 99 PHE A C 1
ATOM 801 O O . PHE A 1 99 ? 15.735 -25.745 -18.514 1.00 90.56 99 PHE A O 1
ATOM 808 N N . GLY A 1 100 ? 13.621 -25.018 -18.495 1.00 92.38 100 GLY A N 1
ATOM 809 C CA . GLY A 1 100 ? 13.935 -23.651 -18.056 1.00 92.38 100 GLY A CA 1
ATOM 810 C C . GLY A 1 100 ? 14.532 -22.723 -19.122 1.00 92.38 100 GLY A C 1
ATOM 811 O O . GLY A 1 100 ? 14.873 -21.584 -18.803 1.00 92.38 100 GLY A O 1
ATOM 812 N N . THR A 1 101 ? 14.647 -23.172 -20.374 1.00 96.50 101 THR A N 1
ATOM 813 C CA . THR A 1 101 ? 15.054 -22.328 -21.508 1.00 96.50 101 THR A CA 1
ATOM 814 C C . THR A 1 101 ? 13.858 -21.582 -22.089 1.00 96.50 101 THR A C 1
ATOM 816 O O . THR A 1 101 ? 12.801 -22.166 -22.311 1.00 96.50 101 THR A O 1
ATOM 819 N N . ASN A 1 102 ? 14.036 -20.312 -22.419 1.00 97.00 102 ASN A N 1
ATOM 820 C CA . ASN A 1 102 ? 13.118 -19.510 -23.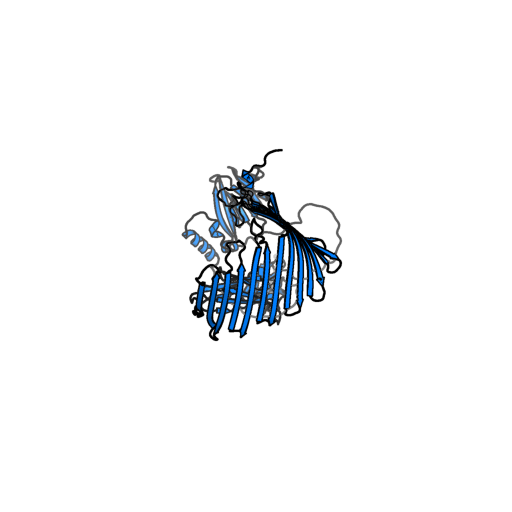211 1.00 97.00 102 ASN A CA 1
ATOM 821 C C . ASN A 1 102 ? 13.896 -18.943 -24.396 1.00 97.00 102 ASN A C 1
ATOM 823 O O . ASN A 1 102 ? 14.936 -18.317 -24.198 1.00 97.00 102 ASN A O 1
ATOM 827 N N . ILE A 1 103 ? 13.397 -19.151 -25.611 1.00 97.88 103 ILE A N 1
ATOM 828 C CA . ILE A 1 103 ? 13.944 -18.526 -26.822 1.00 97.88 103 ILE A CA 1
ATOM 829 C C . ILE A 1 103 ? 12.918 -17.508 -27.316 1.00 97.88 103 ILE A C 1
ATOM 831 O O . ILE A 1 103 ? 11.727 -17.827 -27.350 1.00 97.88 103 ILE A O 1
ATOM 835 N N . SER A 1 104 ? 13.360 -16.301 -27.674 1.00 97.94 104 SER A N 1
ATOM 836 C CA . SER A 1 104 ? 12.527 -15.263 -28.290 1.00 97.94 104 SER A CA 1
ATOM 837 C C . SER A 1 104 ? 13.111 -14.777 -29.612 1.00 97.94 104 SER A C 1
ATOM 839 O O . SER A 1 104 ? 14.325 -14.658 -29.764 1.00 97.94 104 SER A O 1
ATOM 841 N N . LEU A 1 105 ? 12.229 -14.460 -30.553 1.00 98.44 105 LEU A N 1
ATOM 842 C CA . LEU A 1 105 ? 12.536 -13.702 -31.756 1.00 98.44 105 LEU A CA 1
ATOM 843 C C . LEU A 1 105 ? 11.660 -12.451 -31.743 1.00 98.44 105 LEU A C 1
ATOM 845 O O . LEU A 1 105 ? 10.435 -12.560 -31.743 1.00 98.44 105 LEU A O 1
ATOM 849 N N . ASP A 1 106 ? 12.282 -11.277 -31.703 1.00 97.81 106 ASP A N 1
ATOM 850 C CA . ASP A 1 106 ? 11.605 -9.988 -31.609 1.00 97.81 106 ASP A CA 1
ATOM 851 C C . ASP A 1 106 ? 11.957 -9.112 -32.817 1.00 97.81 106 ASP A C 1
ATOM 853 O O . ASP A 1 106 ? 13.128 -8.868 -33.086 1.00 97.81 106 ASP A O 1
ATOM 857 N N . TYR A 1 107 ? 10.959 -8.589 -33.521 1.00 98.25 107 TYR A N 1
ATOM 858 C CA . TYR A 1 107 ? 11.116 -7.518 -34.505 1.00 98.25 107 TYR A CA 1
ATOM 859 C C . TYR A 1 107 ? 10.701 -6.184 -33.876 1.00 98.25 107 TYR A C 1
ATOM 861 O O . TYR A 1 107 ? 9.632 -6.103 -33.266 1.00 98.25 107 TYR A O 1
ATOM 869 N N . ARG A 1 108 ? 11.526 -5.143 -34.029 1.00 96.81 108 ARG A N 1
ATOM 870 C CA . ARG A 1 108 ? 11.280 -3.769 -33.570 1.00 96.81 108 ARG A CA 1
ATOM 871 C C . ARG A 1 108 ? 11.363 -2.803 -34.748 1.00 96.81 108 ARG A C 1
ATOM 873 O O . ARG A 1 108 ? 12.340 -2.817 -35.487 1.00 96.81 108 ARG A O 1
ATOM 880 N N . ASP A 1 109 ? 10.380 -1.918 -34.840 1.00 97.50 109 ASP A N 1
ATOM 881 C CA . ASP A 1 109 ? 10.399 -0.709 -35.666 1.00 97.50 109 ASP A CA 1
ATOM 882 C C . ASP A 1 109 ? 10.211 0.487 -34.721 1.00 97.50 109 ASP A C 1
ATOM 884 O O . ASP A 1 109 ? 9.197 0.583 -34.025 1.00 97.50 109 ASP A O 1
ATOM 888 N N . LEU A 1 110 ? 11.231 1.332 -34.602 1.00 95.38 110 LEU A N 1
ATOM 889 C CA . LEU A 1 110 ? 11.287 2.491 -33.713 1.00 95.38 110 LEU A CA 1
ATOM 890 C C . LEU A 1 110 ? 11.475 3.740 -34.570 1.00 95.38 110 LEU A C 1
ATOM 892 O O . LEU A 1 110 ? 12.435 3.829 -35.319 1.00 95.38 110 LEU A O 1
ATOM 896 N N . ILE A 1 111 ? 10.582 4.711 -34.436 1.00 95.50 111 ILE A N 1
ATOM 897 C CA . ILE A 1 111 ? 10.653 6.016 -35.091 1.00 95.50 111 ILE A CA 1
ATOM 898 C C . ILE A 1 111 ? 10.770 7.063 -33.990 1.00 95.50 111 ILE A C 1
ATOM 900 O O . ILE A 1 111 ? 9.968 7.068 -33.052 1.00 95.50 111 ILE A O 1
ATOM 904 N N . ARG A 1 112 ? 11.745 7.956 -34.112 1.00 94.50 112 ARG A N 1
ATOM 905 C CA . ARG A 1 112 ? 11.972 9.064 -33.189 1.00 94.50 112 ARG A CA 1
ATOM 906 C C . ARG A 1 112 ? 12.191 10.342 -33.966 1.00 94.50 112 ARG A C 1
ATOM 908 O O . ARG A 1 112 ? 12.915 10.337 -34.950 1.00 94.50 112 ARG A O 1
ATOM 915 N N . GLY A 1 113 ? 11.597 11.432 -33.517 1.00 93.56 113 GLY A N 1
ATOM 916 C CA . GLY A 1 113 ? 11.918 12.747 -34.043 1.00 93.56 113 GLY A CA 1
ATOM 917 C C . GLY A 1 113 ? 11.569 13.848 -33.067 1.00 93.56 113 GLY A C 1
ATOM 918 O O . GLY A 1 113 ? 10.789 13.639 -32.141 1.00 93.56 113 GLY A O 1
ATOM 919 N N . ASP A 1 114 ? 12.159 14.999 -33.311 1.00 93.31 114 ASP A N 1
ATOM 920 C CA . ASP A 1 114 ? 11.825 16.264 -32.692 1.00 93.31 114 ASP A CA 1
ATOM 921 C C . ASP A 1 114 ? 10.799 16.979 -33.588 1.00 93.31 114 ASP A C 1
ATOM 923 O O . ASP A 1 114 ? 11.049 17.178 -34.777 1.00 93.31 114 ASP A O 1
ATOM 927 N N . ASP A 1 115 ? 9.616 17.288 -33.052 1.00 90.44 115 ASP A N 1
ATOM 928 C CA . ASP A 1 115 ? 8.577 18.058 -33.751 1.00 90.44 115 ASP A CA 1
ATOM 929 C C . ASP A 1 115 ? 8.858 19.588 -33.672 1.00 90.44 115 ASP A C 1
ATOM 931 O O . ASP A 1 115 ? 8.148 20.363 -34.314 1.00 90.44 115 ASP A O 1
ATOM 935 N N . ALA A 1 116 ? 9.883 20.035 -32.924 1.00 88.62 116 ALA A N 1
ATOM 936 C CA . ALA A 1 116 ? 10.296 21.440 -32.834 1.00 88.62 116 ALA A CA 1
ATOM 937 C C . ALA A 1 116 ? 11.037 21.926 -34.095 1.00 88.62 116 ALA A C 1
ATOM 939 O O . ALA A 1 116 ? 11.500 21.132 -34.915 1.00 88.62 116 ALA A O 1
ATOM 940 N N . LEU A 1 117 ? 11.151 23.250 -34.267 1.00 84.25 117 LEU A N 1
ATOM 941 C CA . LEU A 1 117 ? 11.820 23.871 -35.415 1.00 84.25 117 LEU A CA 1
ATOM 942 C C . LEU A 1 117 ? 12.950 24.818 -34.960 1.00 84.25 117 LEU A C 1
ATOM 944 O O . LEU A 1 117 ? 12.656 25.798 -34.276 1.00 84.25 117 LEU A O 1
ATOM 948 N N . PRO A 1 118 ? 14.214 24.594 -35.380 1.00 86.50 118 PRO A N 1
ATOM 949 C CA . PRO A 1 118 ? 14.697 23.452 -36.166 1.00 86.50 118 PRO A CA 1
ATOM 950 C C . PRO A 1 118 ? 14.665 22.140 -35.362 1.00 86.50 118 PRO A C 1
ATOM 952 O O . PRO A 1 118 ? 14.926 22.135 -34.165 1.00 86.50 118 PRO A O 1
ATOM 955 N N . ALA A 1 119 ? 14.372 21.024 -36.033 1.00 88.75 119 ALA A N 1
ATOM 956 C CA . ALA A 1 119 ? 14.327 19.709 -35.397 1.00 88.75 119 ALA A CA 1
ATOM 957 C C . ALA A 1 119 ? 15.746 19.208 -35.090 1.00 88.75 119 ALA A C 1
ATOM 959 O O . ALA A 1 119 ? 16.569 19.110 -36.001 1.00 88.75 119 ALA A O 1
ATOM 960 N N . ASN A 1 120 ? 16.025 18.839 -33.836 1.00 88.25 120 ASN A N 1
ATOM 961 C CA . ASN A 1 120 ? 17.358 18.373 -33.434 1.00 88.25 120 ASN A CA 1
ATOM 962 C C . ASN A 1 120 ? 17.683 16.946 -33.912 1.00 88.25 120 ASN A C 1
ATOM 964 O O . ASN A 1 120 ? 18.849 16.593 -34.070 1.00 88.25 120 ASN A O 1
ATOM 968 N N . TYR A 1 121 ? 16.667 16.102 -34.117 1.00 90.38 121 TYR A N 1
ATOM 969 C CA . TYR A 1 121 ? 16.832 14.729 -34.603 1.00 90.38 121 TYR A CA 1
ATOM 970 C C . TYR A 1 121 ? 15.560 14.216 -35.293 1.00 90.38 121 TYR A C 1
ATOM 972 O O . TYR A 1 121 ? 14.448 14.596 -34.937 1.00 90.38 121 TYR A O 1
ATOM 980 N N . ASN A 1 122 ? 15.702 13.307 -36.260 1.00 93.00 122 ASN A N 1
ATOM 981 C CA . ASN A 1 122 ? 14.591 12.552 -36.850 1.00 93.00 122 ASN A CA 1
ATOM 982 C C . ASN A 1 122 ? 15.152 11.262 -37.461 1.00 93.00 122 ASN A C 1
ATOM 984 O O . ASN A 1 122 ? 15.798 11.314 -38.500 1.00 93.00 122 ASN A O 1
ATOM 988 N N . TYR A 1 123 ? 14.944 10.112 -36.823 1.00 93.00 123 TYR A N 1
ATOM 989 C CA . TYR A 1 123 ? 15.531 8.836 -37.234 1.00 93.00 123 TYR A CA 1
ATOM 990 C C . TYR A 1 123 ? 14.597 7.638 -37.032 1.00 93.00 123 TYR A C 1
ATOM 992 O O . TYR A 1 123 ? 13.602 7.688 -36.300 1.00 93.00 123 TYR A O 1
ATOM 1000 N N . ARG A 1 124 ? 14.922 6.532 -37.704 1.00 94.31 124 ARG A N 1
ATOM 1001 C CA . ARG A 1 124 ? 14.192 5.266 -37.626 1.00 94.31 124 ARG A CA 1
ATOM 1002 C C . ARG A 1 124 ? 15.136 4.078 -37.493 1.00 94.31 124 ARG A C 1
ATOM 1004 O O . ARG A 1 124 ? 16.066 3.926 -38.274 1.00 94.31 124 ARG A O 1
ATOM 1011 N N . GLU A 1 125 ? 14.850 3.191 -36.549 1.00 95.25 125 GLU A N 1
ATOM 1012 C CA . GLU A 1 125 ? 15.519 1.901 -36.397 1.00 95.25 125 GLU A CA 1
ATOM 1013 C C . GLU A 1 125 ? 14.575 0.753 -36.756 1.00 95.25 125 GLU A C 1
ATOM 1015 O O . GLU A 1 125 ? 13.469 0.663 -36.221 1.00 95.25 125 GLU A O 1
ATOM 1020 N N . LYS A 1 126 ? 15.037 -0.180 -37.591 1.00 96.12 126 LYS A N 1
ATOM 1021 C CA . LYS A 1 126 ? 14.356 -1.458 -37.855 1.00 96.12 126 LYS A CA 1
ATOM 1022 C C . LYS A 1 126 ? 15.301 -2.586 -37.483 1.00 96.12 126 LYS A C 1
ATOM 1024 O O . LYS A 1 126 ? 16.329 -2.747 -38.136 1.00 96.12 126 LYS A O 1
ATOM 1029 N N . ALA A 1 127 ? 14.979 -3.358 -36.450 1.00 96.50 127 ALA A N 1
ATOM 1030 C CA . ALA A 1 127 ? 15.881 -4.361 -35.894 1.00 96.50 127 ALA A CA 1
ATOM 1031 C C . ALA A 1 127 ? 15.188 -5.696 -35.600 1.00 96.50 127 ALA A C 1
ATOM 1033 O O . ALA A 1 127 ? 14.041 -5.746 -35.157 1.00 96.50 127 ALA A O 1
ATOM 1034 N N . LEU A 1 128 ? 15.927 -6.783 -35.807 1.00 97.88 128 LEU A N 1
ATOM 1035 C CA . LEU A 1 128 ? 15.575 -8.139 -35.412 1.00 97.88 128 LEU A CA 1
ATOM 1036 C C . LEU A 1 128 ? 16.477 -8.563 -34.248 1.00 97.88 128 LEU A C 1
ATOM 1038 O O . LEU A 1 128 ? 17.701 -8.459 -34.331 1.00 97.88 128 LEU A O 1
ATOM 1042 N N . ARG A 1 129 ? 15.876 -9.064 -33.171 1.00 97.69 129 ARG A N 1
ATOM 1043 C CA . ARG A 1 129 ? 16.556 -9.523 -31.962 1.00 97.69 129 ARG A CA 1
ATOM 1044 C C . ARG A 1 129 ? 16.269 -10.997 -31.711 1.00 97.69 129 ARG A C 1
ATOM 1046 O O . ARG A 1 129 ? 15.114 -11.394 -31.592 1.00 97.69 129 ARG A O 1
ATOM 1053 N N . LEU A 1 130 ? 17.325 -11.789 -31.564 1.00 98.31 130 LEU A N 1
ATOM 1054 C CA . LEU A 1 130 ? 17.268 -13.155 -31.054 1.00 98.31 130 LEU A CA 1
ATOM 1055 C C . LEU A 1 130 ? 17.638 -13.137 -29.568 1.00 98.31 130 LEU A C 1
ATOM 1057 O O . LEU A 1 130 ? 18.715 -12.662 -29.208 1.00 98.31 130 LEU A O 1
ATOM 1061 N N . GLY A 1 131 ? 16.757 -13.646 -28.710 1.00 97.94 131 GLY A N 1
ATOM 1062 C CA . GLY A 1 131 ? 16.968 -13.766 -27.269 1.00 97.94 131 GLY A CA 1
ATOM 1063 C C . GLY A 1 131 ? 17.005 -15.223 -26.814 1.00 97.94 131 GLY A C 1
ATOM 1064 O O . GLY A 1 131 ? 16.188 -16.036 -27.243 1.00 97.94 131 GLY A O 1
ATOM 1065 N N . VAL A 1 132 ? 17.923 -15.549 -25.905 1.00 97.81 132 VAL A N 1
ATOM 1066 C CA . VAL A 1 132 ? 17.978 -16.843 -25.211 1.00 97.81 132 VAL A CA 1
ATOM 1067 C C . VAL A 1 132 ? 18.111 -16.587 -23.715 1.00 97.81 132 VAL A C 1
ATOM 1069 O O . VAL A 1 132 ? 19.051 -15.936 -23.263 1.00 97.81 132 VAL A O 1
ATOM 1072 N N . ALA A 1 133 ? 17.173 -17.112 -22.934 1.00 97.75 133 ALA A N 1
ATOM 1073 C CA . ALA A 1 133 ? 17.205 -17.083 -21.480 1.00 97.75 133 ALA A CA 1
ATOM 1074 C C . ALA A 1 133 ? 17.173 -18.512 -20.929 1.00 97.75 133 ALA A C 1
ATOM 1076 O O . ALA A 1 133 ? 16.280 -19.277 -21.269 1.00 97.75 133 ALA A O 1
ATOM 1077 N N . GLN A 1 134 ? 18.119 -18.877 -20.072 1.00 96.62 134 GLN A N 1
ATOM 1078 C CA . GLN A 1 134 ? 18.239 -20.198 -19.465 1.00 96.62 134 GLN A CA 1
ATOM 1079 C C . GLN A 1 134 ? 18.237 -20.062 -17.946 1.00 96.62 134 GLN A C 1
ATOM 1081 O O . GLN A 1 134 ? 19.171 -19.497 -17.385 1.00 96.62 134 GLN A O 1
ATOM 1086 N N . THR A 1 135 ? 17.250 -20.648 -17.272 1.00 95.00 135 THR A N 1
ATOM 1087 C CA . THR A 1 135 ? 17.222 -20.732 -15.805 1.00 95.00 135 THR A CA 1
ATOM 1088 C C . THR A 1 135 ? 17.439 -22.183 -15.371 1.00 95.00 135 THR A C 1
ATOM 1090 O O . THR A 1 135 ? 16.686 -23.074 -15.758 1.00 95.00 135 THR A O 1
ATOM 1093 N N . LEU A 1 136 ? 18.488 -22.433 -14.585 1.00 92.19 136 LEU A N 1
ATOM 1094 C CA . LEU A 1 136 ? 18.897 -23.743 -14.069 1.00 92.19 136 LEU A CA 1
ATOM 1095 C C . LEU A 1 136 ? 19.083 -23.657 -12.548 1.00 92.19 136 LEU A C 1
ATOM 1097 O O . LEU A 1 136 ? 20.189 -23.472 -12.036 1.00 92.19 136 LEU A O 1
ATOM 1101 N N . GLY A 1 137 ? 17.972 -23.760 -11.813 1.00 89.94 137 GLY A N 1
ATOM 1102 C CA . GLY A 1 137 ? 17.948 -23.733 -10.348 1.00 89.94 137 GLY A CA 1
ATOM 1103 C C . GLY A 1 137 ? 18.518 -22.437 -9.761 1.00 89.94 137 GLY A C 1
ATOM 1104 O O . GLY A 1 137 ? 17.810 -21.443 -9.631 1.00 89.94 137 GLY A O 1
ATOM 1105 N N . LYS A 1 138 ? 19.801 -22.464 -9.383 1.00 93.94 138 LYS A N 1
ATOM 1106 C CA . LYS A 1 138 ? 20.535 -21.327 -8.798 1.00 93.94 138 LYS A CA 1
ATOM 1107 C C . LYS A 1 138 ? 21.126 -20.363 -9.832 1.00 93.94 138 LYS A C 1
ATOM 1109 O O . LYS A 1 138 ? 21.550 -19.275 -9.452 1.00 93.94 138 LYS A O 1
ATOM 1114 N N . PHE A 1 139 ? 21.210 -20.764 -11.097 1.00 95.31 139 PHE A N 1
ATOM 1115 C CA . PHE A 1 139 ? 21.829 -19.991 -12.172 1.00 95.31 139 PHE A CA 1
ATOM 1116 C C . PHE A 1 139 ? 20.769 -19.492 -13.158 1.00 95.31 139 PHE A C 1
ATOM 1118 O O . PHE A 1 139 ? 19.871 -20.249 -13.528 1.00 95.31 139 PHE A O 1
ATOM 1125 N N . SER A 1 140 ? 20.878 -18.242 -13.606 1.00 96.25 140 SER A N 1
ATOM 1126 C CA . SER A 1 140 ? 20.104 -17.719 -14.732 1.00 96.25 140 SER A CA 1
ATOM 1127 C C . SER A 1 140 ? 21.026 -16.990 -15.700 1.00 96.25 140 SER A C 1
ATOM 1129 O O . SER A 1 140 ? 21.843 -16.170 -15.295 1.00 96.25 140 SER A O 1
ATOM 1131 N N . LEU A 1 141 ? 20.878 -17.274 -16.986 1.00 97.19 141 LEU A N 1
ATOM 1132 C CA . LEU A 1 141 ? 21.587 -16.632 -18.084 1.00 97.19 141 LEU A CA 1
ATOM 1133 C C . LEU A 1 141 ? 20.556 -16.003 -19.013 1.00 97.19 141 LEU A C 1
ATOM 1135 O O . LEU A 1 141 ? 19.556 -16.633 -19.335 1.00 97.19 141 LEU A O 1
ATOM 1139 N N . HIS A 1 142 ? 20.799 -14.781 -19.458 1.00 97.69 142 HIS A N 1
ATOM 1140 C CA . HIS A 1 142 ? 19.983 -14.061 -20.422 1.00 97.69 142 HIS A CA 1
ATOM 1141 C C . HIS A 1 142 ? 20.932 -13.414 -21.426 1.00 97.69 142 HIS A C 1
ATOM 1143 O O . HIS A 1 142 ? 21.762 -12.589 -21.054 1.00 97.69 142 HIS A O 1
ATOM 1149 N N . THR A 1 143 ? 20.824 -13.784 -22.694 1.00 97.75 143 THR A N 1
ATOM 1150 C CA . THR A 1 143 ? 21.593 -13.177 -23.780 1.00 97.75 143 THR A CA 1
ATOM 1151 C C . THR A 1 143 ? 20.658 -12.735 -24.894 1.00 97.75 143 THR A C 1
ATOM 1153 O O . THR A 1 143 ? 19.623 -13.366 -25.128 1.00 97.75 143 THR A O 1
ATOM 1156 N N . HIS A 1 144 ? 20.993 -11.642 -25.573 1.00 96.75 144 HIS A N 1
ATOM 1157 C CA . HIS A 1 144 ? 20.370 -11.308 -26.843 1.00 96.75 144 HIS A CA 1
ATOM 1158 C C . HIS A 1 144 ? 21.342 -10.667 -27.824 1.00 96.75 144 HIS A C 1
ATOM 1160 O O . HIS A 1 144 ? 22.280 -9.963 -27.449 1.00 96.75 144 HIS A O 1
ATOM 1166 N N . ILE A 1 145 ? 21.053 -10.910 -29.098 1.00 97.56 145 ILE A N 1
ATOM 1167 C CA . ILE A 1 145 ? 21.753 -10.368 -30.254 1.00 97.56 145 ILE A CA 1
ATOM 1168 C C . ILE A 1 145 ? 20.708 -9.640 -31.092 1.00 97.56 145 ILE A C 1
ATOM 1170 O O . ILE A 1 145 ? 19.717 -10.244 -31.495 1.00 97.56 145 ILE A O 1
ATOM 1174 N N . GLU A 1 146 ? 20.911 -8.351 -31.329 1.00 96.88 146 GLU A N 1
ATOM 1175 C CA . GLU A 1 146 ? 20.056 -7.480 -32.132 1.00 96.88 146 GLU A CA 1
ATOM 1176 C C . GLU A 1 146 ? 20.851 -7.011 -33.360 1.00 96.88 146 GLU A C 1
ATOM 1178 O O . GLU A 1 146 ? 22.000 -6.584 -33.229 1.00 96.88 146 GLU A O 1
ATOM 1183 N N . ARG A 1 147 ? 20.256 -7.121 -34.552 1.00 96.44 147 ARG A N 1
ATOM 1184 C CA . ARG A 1 147 ? 20.795 -6.594 -35.814 1.00 96.44 147 ARG A CA 1
ATOM 1185 C C . ARG A 1 147 ? 19.713 -5.858 -36.588 1.00 96.44 147 ARG A C 1
ATOM 1187 O O . ARG A 1 147 ? 18.573 -6.317 -36.635 1.00 96.44 147 ARG A O 1
ATOM 1194 N N . GLY A 1 148 ? 20.059 -4.742 -37.213 1.00 95.31 148 GLY A N 1
ATOM 1195 C CA . GLY A 1 148 ? 19.092 -3.890 -37.887 1.00 95.31 148 GLY A CA 1
ATOM 1196 C C . GLY A 1 148 ? 19.703 -2.797 -38.751 1.00 95.31 148 GLY A C 1
ATOM 1197 O O . GLY A 1 148 ? 20.905 -2.772 -39.000 1.00 95.31 148 GLY A O 1
ATOM 1198 N N . LYS A 1 149 ? 18.837 -1.875 -39.162 1.00 94.38 149 LYS A N 1
ATOM 1199 C CA . LYS A 1 149 ? 19.152 -0.670 -39.929 1.00 94.38 149 LYS A CA 1
ATOM 1200 C C . LYS A 1 149 ? 18.789 0.569 -39.116 1.00 94.38 149 LYS A C 1
ATOM 1202 O O . LYS A 1 149 ? 17.777 0.553 -38.412 1.00 94.38 149 LYS A O 1
ATOM 1207 N N . PHE A 1 150 ? 19.588 1.619 -39.248 1.00 93.44 150 PHE A N 1
ATOM 1208 C CA . PHE A 1 150 ? 19.365 2.957 -38.706 1.00 93.44 150 PHE A CA 1
ATOM 1209 C C . PHE A 1 150 ? 19.275 3.948 -39.875 1.00 93.44 150 PHE A C 1
ATOM 1211 O O . PHE A 1 150 ? 20.199 4.035 -40.680 1.00 93.44 150 PHE A O 1
ATOM 1218 N N . GLU A 1 151 ? 18.167 4.672 -39.984 1.00 92.94 151 GLU A N 1
ATOM 1219 C CA . GLU A 1 151 ? 17.864 5.644 -41.041 1.00 92.94 151 GLU A CA 1
ATOM 1220 C C . GLU A 1 151 ? 17.753 7.038 -40.399 1.00 92.94 151 GLU A C 1
ATOM 1222 O O . GLU A 1 151 ? 16.779 7.298 -39.693 1.00 92.94 151 GLU A O 1
ATOM 1227 N N . ASP A 1 152 ? 18.723 7.928 -40.625 1.00 91.25 152 ASP A N 1
ATOM 1228 C CA . ASP A 1 152 ? 18.626 9.354 -40.286 1.00 91.25 152 ASP A CA 1
ATOM 1229 C C . ASP A 1 152 ? 17.865 10.087 -41.400 1.00 91.25 152 ASP A C 1
ATOM 1231 O O . ASP A 1 152 ? 18.287 10.119 -42.558 1.00 91.25 152 ASP A O 1
ATOM 1235 N N . MET A 1 153 ? 16.723 10.671 -41.046 1.00 90.62 153 MET A N 1
ATOM 1236 C CA . MET A 1 153 ? 15.824 11.378 -41.955 1.00 90.62 153 MET A CA 1
ATOM 1237 C C . MET A 1 153 ? 16.065 12.897 -41.997 1.00 90.62 153 MET A C 1
ATOM 1239 O O . MET A 1 153 ? 15.455 13.553 -42.838 1.00 90.62 153 MET A O 1
ATOM 1243 N N . LEU A 1 154 ? 16.914 13.468 -41.130 1.00 89.19 154 LEU A N 1
ATOM 1244 C CA . LEU A 1 154 ? 17.388 14.855 -41.265 1.00 89.19 154 LEU A CA 1
ATOM 1245 C C . LEU A 1 154 ? 18.583 14.928 -42.216 1.00 89.19 154 LEU A C 1
ATOM 1247 O O . LEU A 1 154 ? 18.608 15.760 -43.118 1.00 89.19 154 LEU A O 1
ATOM 1251 N N . LEU A 1 155 ? 19.559 14.039 -42.021 1.00 88.00 155 LEU A N 1
ATOM 1252 C CA . LEU A 1 155 ? 20.793 13.990 -42.807 1.00 88.00 155 LEU A CA 1
ATOM 1253 C C . LEU A 1 155 ? 20.664 13.129 -44.075 1.00 88.00 155 LEU A C 1
ATOM 1255 O O . LEU A 1 155 ? 21.565 13.135 -44.910 1.00 88.00 155 LEU A O 1
ATOM 1259 N N . ALA A 1 156 ? 19.559 12.385 -44.224 1.00 87.38 156 ALA A N 1
ATOM 1260 C CA . ALA A 1 156 ? 19.338 11.392 -45.282 1.00 87.38 156 ALA A CA 1
ATOM 1261 C C . ALA A 1 156 ? 20.425 10.291 -45.338 1.00 87.38 156 ALA A C 1
ATOM 1263 O O . ALA A 1 156 ? 20.741 9.755 -46.403 1.00 87.38 156 ALA A O 1
ATOM 1264 N N . ILE A 1 157 ? 20.989 9.930 -44.179 1.00 87.56 157 ILE A N 1
ATOM 1265 C CA . ILE A 1 157 ? 22.048 8.921 -44.025 1.00 87.56 157 ILE A CA 1
ATOM 1266 C C . ILE A 1 157 ? 21.434 7.596 -43.561 1.00 87.56 157 ILE A C 1
ATOM 1268 O O . ILE A 1 157 ? 20.560 7.568 -42.702 1.00 87.56 157 ILE A O 1
ATOM 1272 N N . THR A 1 158 ? 21.909 6.467 -44.090 1.00 87.81 158 THR A N 1
ATOM 1273 C CA . THR A 1 158 ? 21.502 5.126 -43.631 1.00 87.81 158 THR A CA 1
ATOM 1274 C C . THR A 1 158 ? 22.717 4.310 -43.194 1.00 87.81 158 THR A C 1
ATOM 1276 O O . THR A 1 158 ? 23.688 4.189 -43.937 1.00 87.81 158 THR A O 1
ATOM 1279 N N . ASN A 1 159 ? 22.646 3.716 -42.002 1.00 86.12 159 ASN A N 1
ATOM 1280 C CA . ASN A 1 159 ? 23.594 2.731 -41.490 1.00 86.12 159 ASN A CA 1
ATOM 1281 C C . ASN A 1 159 ? 22.903 1.359 -41.406 1.00 86.12 159 ASN A C 1
ATOM 1283 O O . ASN A 1 159 ? 22.049 1.117 -40.553 1.00 86.12 159 ASN A O 1
ATOM 1287 N N . ASP A 1 160 ? 23.304 0.450 -42.290 1.00 87.75 160 ASP A N 1
ATOM 1288 C CA . ASP A 1 160 ? 22.730 -0.893 -42.428 1.00 87.75 160 ASP A CA 1
ATOM 1289 C C . ASP A 1 160 ? 23.269 -1.934 -41.424 1.00 87.75 160 ASP A C 1
ATOM 1291 O O . ASP A 1 160 ? 22.896 -3.106 -41.493 1.00 87.75 160 ASP A O 1
ATOM 1295 N N . ASN A 1 161 ? 24.147 -1.529 -40.500 1.00 88.69 161 ASN A N 1
ATOM 1296 C CA . ASN A 1 161 ? 24.855 -2.416 -39.574 1.00 88.69 161 ASN A CA 1
ATOM 1297 C C . ASN A 1 161 ? 24.608 -2.052 -38.096 1.00 88.69 161 ASN A C 1
ATOM 1299 O O . ASN A 1 161 ? 25.526 -2.053 -37.271 1.00 88.69 161 ASN A O 1
ATOM 1303 N N . LEU A 1 162 ? 23.356 -1.748 -37.736 1.00 91.06 162 LEU A N 1
ATOM 1304 C CA . LEU A 1 162 ? 22.961 -1.517 -36.345 1.00 91.06 162 LEU A CA 1
ATOM 1305 C C . LEU A 1 162 ? 23.026 -2.837 -35.561 1.00 91.06 162 LEU A C 1
ATOM 1307 O O . LEU A 1 162 ? 22.075 -3.613 -35.556 1.00 91.06 162 LEU A O 1
ATOM 1311 N N . GLU A 1 163 ? 24.143 -3.099 -34.890 1.00 93.75 163 GLU A N 1
ATOM 1312 C CA . GLU A 1 163 ? 24.319 -4.250 -33.991 1.00 93.75 163 GLU A CA 1
ATOM 1313 C C . GLU A 1 163 ? 24.253 -3.882 -32.498 1.00 93.75 163 GLU A C 1
ATOM 1315 O O . GLU A 1 163 ? 24.801 -2.855 -32.084 1.00 93.75 163 GLU A O 1
ATOM 1320 N N . ARG A 1 164 ? 23.623 -4.743 -31.680 1.00 94.75 164 ARG A N 1
ATOM 1321 C CA . ARG A 1 164 ? 23.650 -4.691 -30.205 1.00 94.75 164 ARG A CA 1
ATOM 1322 C C . ARG A 1 164 ? 23.719 -6.103 -29.614 1.00 94.75 164 ARG A C 1
ATOM 1324 O O . ARG A 1 164 ? 22.908 -6.964 -29.945 1.00 94.75 164 ARG A O 1
ATOM 1331 N N . TYR A 1 165 ? 24.651 -6.327 -28.697 1.00 96.19 165 TYR A N 1
ATOM 1332 C CA . TYR A 1 165 ? 24.867 -7.589 -27.991 1.00 96.19 165 TYR A CA 1
ATOM 1333 C C . TYR A 1 165 ? 24.722 -7.349 -26.491 1.00 96.19 165 TYR A C 1
ATOM 1335 O O . TYR A 1 165 ? 25.289 -6.398 -25.950 1.00 96.19 165 TYR A O 1
ATOM 1343 N N . ASN A 1 166 ? 23.977 -8.210 -25.804 1.00 96.81 166 ASN A N 1
ATOM 1344 C CA . ASN A 1 166 ? 23.777 -8.122 -24.363 1.00 96.81 166 ASN A CA 1
ATOM 1345 C C . ASN A 1 166 ? 23.891 -9.511 -23.747 1.00 96.81 166 ASN A C 1
ATOM 1347 O O . ASN A 1 166 ? 23.259 -10.456 -24.213 1.00 96.81 166 ASN A O 1
ATOM 1351 N N . PHE A 1 167 ? 24.674 -9.611 -22.684 1.00 97.81 167 PHE A N 1
ATOM 1352 C CA . PHE A 1 167 ? 24.881 -10.800 -21.883 1.00 97.81 167 PHE A CA 1
ATOM 1353 C C . PHE A 1 167 ? 24.632 -10.435 -20.421 1.00 97.81 167 PHE A C 1
ATOM 1355 O O . PHE A 1 167 ? 25.194 -9.470 -19.908 1.00 97.81 167 PHE A O 1
ATOM 1362 N N . TYR A 1 168 ? 23.810 -11.220 -19.737 1.00 98.19 168 TYR A N 1
ATOM 1363 C CA . TYR A 1 168 ? 23.532 -11.087 -18.315 1.00 98.19 168 TYR A CA 1
ATOM 1364 C C . TYR A 1 168 ? 23.486 -12.472 -17.675 1.00 98.19 168 TYR A C 1
ATOM 1366 O O . TYR A 1 168 ? 22.668 -13.309 -18.054 1.00 98.19 168 TYR A O 1
ATOM 1374 N N . ALA A 1 169 ? 24.331 -12.709 -16.681 1.00 97.88 169 ALA A N 1
ATOM 1375 C CA . ALA A 1 169 ? 24.333 -13.925 -15.884 1.00 97.88 169 ALA A CA 1
ATOM 1376 C C . ALA A 1 169 ? 24.104 -13.579 -14.411 1.00 97.88 169 ALA A C 1
ATOM 1378 O O . ALA A 1 169 ? 24.691 -12.636 -13.884 1.00 97.88 169 ALA A O 1
ATOM 1379 N N . SER A 1 170 ? 23.283 -14.364 -13.723 1.00 97.44 170 SER A N 1
ATOM 1380 C CA . SER A 1 170 ? 23.090 -14.282 -12.280 1.00 97.44 170 SER A CA 1
ATOM 1381 C C . SER A 1 170 ? 23.224 -15.656 -11.637 1.00 97.44 170 SER A C 1
ATOM 1383 O O . SER A 1 170 ? 22.808 -16.681 -12.178 1.00 97.44 170 SER A O 1
ATOM 1385 N N . PHE A 1 171 ? 23.841 -15.681 -10.460 1.00 97.19 171 PHE A N 1
ATOM 1386 C CA . PHE A 1 171 ? 24.075 -16.892 -9.692 1.00 97.19 171 PHE A CA 1
ATOM 1387 C C . PHE A 1 171 ? 23.726 -16.652 -8.226 1.00 97.19 171 PHE A C 1
ATOM 1389 O O . PHE A 1 171 ? 24.346 -15.845 -7.533 1.00 97.19 171 PHE A O 1
ATOM 1396 N N . ARG A 1 172 ? 22.716 -17.369 -7.740 1.00 95.62 172 ARG A N 1
ATOM 1397 C CA . ARG A 1 172 ? 22.232 -17.306 -6.363 1.00 95.62 172 ARG A CA 1
ATOM 1398 C C . ARG A 1 172 ? 22.652 -18.564 -5.614 1.00 95.62 172 ARG A C 1
ATOM 1400 O O . ARG A 1 172 ? 21.889 -19.522 -5.506 1.00 95.62 172 ARG A O 1
ATOM 1407 N N . GLN A 1 173 ? 23.875 -18.564 -5.083 1.00 90.31 173 GLN A N 1
ATOM 1408 C CA . GLN A 1 173 ? 24.422 -19.719 -4.364 1.00 90.31 173 GLN A CA 1
ATOM 1409 C C . GLN A 1 173 ? 23.581 -20.094 -3.128 1.00 90.31 173 GLN A C 1
ATOM 1411 O O . GLN A 1 173 ? 23.462 -21.274 -2.786 1.00 90.31 173 GLN A O 1
ATOM 1416 N N . SER A 1 174 ? 22.954 -19.113 -2.476 1.00 90.00 174 SER A N 1
ATOM 1417 C CA . SER A 1 174 ? 22.024 -19.312 -1.358 1.00 90.00 174 SER A CA 1
ATOM 1418 C C . SER A 1 174 ? 21.036 -18.142 -1.252 1.00 90.00 174 SER A C 1
ATOM 1420 O O . SER A 1 174 ? 21.122 -17.157 -1.986 1.00 90.00 174 SER A O 1
ATOM 1422 N N . TYR A 1 175 ? 20.122 -18.181 -0.278 1.00 85.56 175 TYR A N 1
ATOM 1423 C CA . TYR A 1 175 ? 19.304 -17.010 0.062 1.00 85.56 175 TYR A CA 1
ATOM 1424 C C . TYR A 1 175 ? 20.135 -15.792 0.511 1.00 85.56 175 TYR A C 1
ATOM 1426 O O . TYR A 1 175 ? 19.642 -14.671 0.410 1.00 85.56 175 TYR A O 1
ATOM 1434 N N . THR A 1 176 ? 21.381 -16.009 0.952 1.00 92.69 176 THR A N 1
ATOM 1435 C CA . THR A 1 176 ? 22.294 -15.002 1.512 1.00 92.69 176 THR A CA 1
ATOM 1436 C C . THR A 1 176 ? 23.449 -14.595 0.593 1.00 92.69 176 THR A C 1
ATOM 1438 O O . THR A 1 176 ? 24.144 -13.634 0.911 1.00 92.69 176 THR A O 1
ATOM 1441 N N . GLN A 1 177 ? 23.675 -15.288 -0.527 1.00 95.62 177 GLN A N 1
ATOM 1442 C CA . GLN A 1 177 ? 24.760 -14.992 -1.469 1.00 95.62 177 GLN A CA 1
ATOM 1443 C C . GLN A 1 177 ? 24.230 -14.927 -2.899 1.00 95.62 177 GLN A C 1
ATOM 1445 O O . GLN A 1 177 ? 23.663 -15.896 -3.408 1.00 95.62 177 GLN A O 1
ATOM 1450 N N . THR A 1 178 ? 24.409 -13.777 -3.546 1.00 97.00 178 THR A N 1
ATOM 1451 C CA . THR A 1 178 ? 24.005 -13.539 -4.937 1.00 97.00 178 THR A CA 1
ATOM 1452 C C . THR A 1 178 ? 25.112 -12.809 -5.681 1.00 97.00 178 THR A C 1
ATOM 1454 O O . THR A 1 178 ? 25.682 -11.852 -5.162 1.00 97.00 178 THR A O 1
ATOM 1457 N N . TYR A 1 179 ? 25.373 -13.259 -6.901 1.00 97.81 179 TYR A N 1
ATOM 1458 C CA . TYR A 1 179 ? 26.357 -12.716 -7.824 1.00 97.81 179 TYR A CA 1
ATOM 1459 C C . TYR A 1 179 ? 25.650 -12.402 -9.144 1.00 97.81 179 TYR A C 1
ATOM 1461 O O . TYR A 1 179 ? 24.760 -13.153 -9.553 1.00 97.81 179 TYR A O 1
ATOM 1469 N N . SER A 1 180 ? 26.031 -11.329 -9.830 1.00 97.75 180 SER A N 1
ATOM 1470 C CA . SER A 1 180 ? 25.632 -11.118 -11.222 1.00 97.75 180 SER A CA 1
ATOM 1471 C C . SER A 1 180 ? 26.729 -10.449 -12.039 1.00 97.75 180 SER A C 1
ATOM 1473 O O . SER A 1 180 ? 27.540 -9.698 -11.505 1.00 97.75 180 SER A O 1
ATOM 1475 N N . LEU A 1 181 ? 26.747 -10.759 -13.328 1.00 97.94 181 LEU A N 1
ATOM 1476 C CA . LEU A 1 181 ? 27.668 -10.269 -14.343 1.00 97.94 181 LEU A CA 1
ATOM 1477 C C . LEU A 1 181 ? 26.826 -9.766 -15.515 1.00 97.94 181 LEU A C 1
ATOM 1479 O O . LEU A 1 181 ? 25.891 -10.451 -15.933 1.00 97.94 181 LEU A O 1
ATOM 1483 N N . TYR A 1 182 ? 27.171 -8.614 -16.075 1.00 97.56 182 TYR A N 1
ATOM 1484 C CA . TYR A 1 182 ? 26.622 -8.151 -17.342 1.00 97.56 182 TYR A CA 1
ATOM 1485 C C . TYR A 1 182 ? 27.716 -7.661 -18.286 1.00 97.56 182 TYR A C 1
ATOM 1487 O O . TYR A 1 182 ? 28.761 -7.188 -17.847 1.00 97.56 182 TYR A O 1
ATOM 1495 N N . ALA A 1 183 ? 27.440 -7.751 -19.584 1.00 96.62 183 ALA A N 1
ATOM 1496 C CA . ALA A 1 183 ? 28.201 -7.121 -20.651 1.00 96.62 183 ALA A CA 1
ATOM 1497 C C . ALA A 1 183 ? 27.235 -6.666 -21.755 1.00 96.62 183 ALA A C 1
ATOM 1499 O O . ALA A 1 183 ? 26.324 -7.399 -22.139 1.00 96.62 183 ALA A O 1
ATOM 1500 N N . ARG A 1 184 ? 27.419 -5.449 -22.256 1.00 94.75 184 ARG A N 1
ATOM 1501 C CA . ARG A 1 184 ? 26.636 -4.815 -23.318 1.00 94.75 184 ARG A CA 1
ATOM 1502 C C . ARG A 1 184 ? 27.610 -4.178 -24.294 1.00 94.75 184 ARG A C 1
ATOM 1504 O O . ARG A 1 184 ? 28.495 -3.439 -23.875 1.00 94.75 184 ARG A O 1
ATOM 1511 N N . ILE A 1 185 ? 27.477 -4.488 -25.575 1.00 93.31 185 ILE A N 1
ATOM 1512 C CA . ILE A 1 185 ? 28.364 -3.990 -26.631 1.00 93.31 185 ILE A CA 1
ATOM 1513 C C . ILE A 1 185 ? 27.504 -3.675 -27.846 1.00 93.31 185 ILE A C 1
ATOM 1515 O O . ILE A 1 185 ? 26.716 -4.518 -28.268 1.00 93.31 185 ILE A O 1
ATOM 1519 N N . GLY A 1 186 ? 27.672 -2.498 -28.440 1.00 91.81 186 GLY A N 1
ATOM 1520 C CA . GLY A 1 186 ? 27.018 -2.154 -29.701 1.00 91.81 186 GLY A CA 1
ATOM 1521 C C . GLY A 1 186 ? 26.498 -0.729 -29.725 1.00 91.81 186 GLY A C 1
ATOM 1522 O O . GLY A 1 186 ? 26.863 0.102 -28.898 1.00 91.81 186 GLY A O 1
ATOM 1523 N N . HIS A 1 187 ? 25.661 -0.436 -30.707 1.00 90.19 187 HIS A N 1
ATOM 1524 C CA . HIS A 1 187 ? 25.198 0.920 -30.952 1.00 90.19 187 HIS A CA 1
ATOM 1525 C C . HIS A 1 187 ? 24.212 1.379 -29.876 1.00 90.19 187 HIS A C 1
ATOM 1527 O O . HIS A 1 187 ? 23.285 0.650 -29.510 1.00 90.19 187 HIS A O 1
ATOM 1533 N N . SER A 1 188 ? 24.407 2.599 -29.384 1.00 83.00 188 SER A N 1
ATOM 1534 C CA . SER A 1 188 ? 23.495 3.290 -28.476 1.00 83.00 188 SER A CA 1
ATOM 1535 C C . SER A 1 188 ? 22.064 3.297 -29.026 1.00 83.00 188 SER A C 1
ATOM 1537 O O . SER A 1 188 ? 21.829 3.213 -30.231 1.00 83.00 188 SER A O 1
ATOM 1539 N N . SER A 1 189 ? 21.088 3.360 -28.123 1.00 72.56 189 SER A N 1
ATOM 1540 C CA . SER A 1 189 ? 19.663 3.544 -28.435 1.00 72.56 189 SER A CA 1
ATOM 1541 C C . SER A 1 189 ? 19.136 4.872 -27.883 1.00 72.56 189 SER A C 1
ATOM 1543 O O . SER A 1 189 ? 17.951 4.979 -27.565 1.00 72.56 189 SER A O 1
ATOM 1545 N N . PHE A 1 190 ? 20.020 5.847 -27.656 1.00 68.12 190 PHE A N 1
ATOM 1546 C CA . PHE A 1 190 ? 19.706 7.126 -27.002 1.00 68.12 190 PHE A CA 1
ATOM 1547 C C . PHE A 1 190 ? 20.250 8.349 -27.749 1.00 68.12 190 PHE A C 1
ATOM 1549 O O . PHE A 1 190 ? 19.900 9.471 -27.407 1.00 68.12 190 PHE A O 1
ATOM 1556 N N . THR A 1 191 ? 21.068 8.134 -28.774 1.00 69.75 191 THR A N 1
ATOM 1557 C CA . THR A 1 191 ? 21.789 9.160 -29.529 1.00 69.75 191 THR A CA 1
ATOM 1558 C C . THR A 1 191 ? 21.222 9.248 -30.947 1.00 69.75 191 THR A C 1
ATOM 1560 O O . THR A 1 191 ? 20.764 8.247 -31.499 1.00 69.75 191 THR A O 1
ATOM 1563 N N . ALA A 1 192 ? 21.225 10.445 -31.540 1.00 67.69 192 ALA A N 1
ATOM 1564 C CA . ALA A 1 192 ? 20.796 10.649 -32.930 1.00 67.69 192 ALA A CA 1
ATOM 1565 C C . ALA A 1 192 ? 21.809 10.101 -33.954 1.00 67.69 192 ALA A C 1
ATOM 1567 O O . ALA A 1 192 ? 21.476 9.930 -35.119 1.00 67.69 192 ALA A O 1
ATOM 1568 N N . HIS A 1 193 ? 23.022 9.774 -33.505 1.00 73.38 193 HIS A N 1
ATOM 1569 C CA . HIS A 1 193 ? 24.033 9.070 -34.282 1.00 73.38 193 HIS A CA 1
ATOM 1570 C C . HIS A 1 193 ? 24.226 7.655 -33.712 1.00 73.38 193 HIS A C 1
ATOM 1572 O O . HIS A 1 193 ? 24.175 7.480 -32.488 1.00 73.38 193 HIS A O 1
ATOM 1578 N N . PRO A 1 194 ? 24.462 6.630 -34.553 1.00 73.94 194 PRO A N 1
ATOM 1579 C CA . PRO A 1 194 ? 24.725 5.268 -34.100 1.00 73.94 194 PRO A CA 1
ATOM 1580 C C . PRO A 1 194 ? 26.145 5.166 -33.517 1.00 73.94 194 PRO A C 1
ATOM 1582 O O . PRO A 1 194 ? 27.067 4.655 -34.148 1.00 73.94 194 PRO A O 1
ATOM 1585 N N . GLU A 1 195 ? 26.322 5.653 -32.291 1.00 83.00 195 GLU A N 1
ATOM 1586 C CA . GLU A 1 195 ? 27.584 5.609 -31.547 1.00 83.00 195 GLU A CA 1
ATOM 1587 C C . GLU A 1 195 ? 27.739 4.268 -30.829 1.00 83.00 195 GLU A C 1
ATOM 1589 O O . GLU A 1 195 ? 26.805 3.763 -30.199 1.00 83.00 195 GLU A O 1
ATOM 1594 N N . ARG A 1 196 ? 28.923 3.655 -30.919 1.00 85.69 196 ARG A N 1
ATOM 1595 C CA . ARG A 1 196 ? 29.174 2.332 -30.336 1.00 85.69 196 ARG A CA 1
ATOM 1596 C C . ARG A 1 196 ? 29.586 2.467 -28.873 1.00 85.69 196 ARG A C 1
ATOM 1598 O O . ARG A 1 196 ? 30.652 2.986 -28.568 1.00 85.69 196 ARG A O 1
ATOM 1605 N N . THR A 1 197 ? 28.761 1.939 -27.979 1.00 88.88 197 THR A N 1
ATOM 1606 C CA . THR A 1 197 ? 28.998 1.907 -26.532 1.00 88.88 197 THR A CA 1
ATOM 1607 C C . THR A 1 197 ? 29.454 0.521 -26.080 1.00 88.88 197 THR A C 1
ATOM 1609 O O . THR A 1 197 ? 29.201 -0.501 -26.736 1.00 88.88 197 THR A O 1
ATOM 1612 N N . LYS A 1 198 ? 30.133 0.482 -24.933 1.00 90.19 198 LYS A N 1
ATOM 1613 C CA . LYS A 1 198 ? 30.473 -0.752 -24.219 1.00 90.19 198 LYS A CA 1
ATOM 1614 C C . LYS A 1 198 ? 30.189 -0.532 -22.741 1.00 90.19 198 LYS A C 1
ATOM 1616 O O . LYS A 1 198 ? 30.597 0.483 -22.191 1.00 90.19 198 LYS A O 1
ATOM 1621 N N . SER A 1 199 ? 29.547 -1.483 -22.081 1.00 92.38 199 SER A N 1
ATOM 1622 C CA . SER A 1 199 ? 29.525 -1.521 -20.622 1.00 92.38 199 SER A CA 1
ATOM 1623 C C . SER A 1 199 ? 29.574 -2.941 -20.101 1.00 92.38 199 SER A C 1
ATOM 1625 O O . SER A 1 199 ? 28.962 -3.849 -20.661 1.00 92.38 199 SER A O 1
ATOM 1627 N N . ALA A 1 200 ? 30.307 -3.151 -19.019 1.00 95.75 200 ALA A N 1
ATOM 1628 C CA . ALA A 1 200 ? 30.385 -4.431 -18.339 1.00 95.75 200 ALA A CA 1
ATOM 1629 C C . ALA A 1 200 ? 30.424 -4.205 -16.834 1.00 95.75 200 ALA A C 1
ATOM 1631 O O . ALA A 1 200 ? 30.990 -3.223 -16.368 1.00 95.75 200 ALA A O 1
ATOM 1632 N N . GLY A 1 201 ? 29.845 -5.115 -16.061 1.00 97.12 201 GLY A N 1
ATOM 1633 C CA . GLY A 1 201 ? 29.872 -4.984 -14.613 1.00 97.12 201 GLY A CA 1
ATOM 1634 C C . GLY A 1 201 ? 29.603 -6.280 -13.876 1.00 97.12 201 GLY A C 1
ATOM 1635 O O . GLY A 1 201 ? 28.918 -7.177 -14.367 1.00 97.12 201 GLY A O 1
ATOM 1636 N N . ILE A 1 202 ? 30.168 -6.368 -12.679 1.00 98.12 202 ILE A N 1
ATOM 1637 C CA . ILE A 1 202 ? 30.094 -7.504 -11.770 1.00 98.12 202 ILE A CA 1
ATOM 1638 C C . ILE A 1 202 ? 29.597 -6.987 -10.428 1.00 98.12 202 ILE A C 1
ATOM 1640 O O . ILE A 1 202 ? 30.166 -6.059 -9.859 1.00 98.12 202 ILE A O 1
ATOM 1644 N N . SER A 1 203 ? 28.566 -7.620 -9.881 1.00 98.00 203 SER A N 1
ATOM 1645 C CA . SER A 1 203 ? 28.097 -7.341 -8.528 1.00 98.00 203 SER A CA 1
ATOM 1646 C C . SER A 1 203 ? 28.018 -8.602 -7.680 1.00 98.00 203 SER A C 1
ATOM 1648 O O . SER A 1 203 ? 27.646 -9.679 -8.148 1.00 98.00 203 SER A O 1
ATOM 1650 N N . GLY A 1 204 ? 28.359 -8.450 -6.404 1.00 97.88 204 GLY A N 1
ATOM 1651 C CA . GLY A 1 204 ? 28.247 -9.466 -5.369 1.00 97.88 204 GLY A CA 1
ATOM 1652 C C . GLY A 1 204 ? 27.521 -8.904 -4.152 1.00 97.88 204 GLY A C 1
ATOM 1653 O O . GLY A 1 204 ? 27.721 -7.756 -3.756 1.00 97.88 204 GLY A O 1
ATOM 1654 N N . SER A 1 205 ? 26.650 -9.713 -3.558 1.00 97.62 205 SER A N 1
ATOM 1655 C CA . SER A 1 205 ? 25.919 -9.386 -2.337 1.00 97.62 205 SER A CA 1
ATOM 1656 C C . SER A 1 205 ? 25.955 -10.585 -1.400 1.00 97.62 205 SER A C 1
ATOM 1658 O O . SER A 1 205 ? 25.413 -11.647 -1.717 1.00 97.62 205 SER A O 1
ATOM 1660 N N . TRP A 1 206 ? 26.550 -10.390 -0.226 1.00 97.81 206 TRP A N 1
ATOM 1661 C CA . TRP A 1 206 ? 26.768 -11.413 0.792 1.00 97.81 206 TRP A CA 1
ATOM 1662 C C . TRP A 1 206 ? 26.137 -10.985 2.118 1.00 97.81 206 TRP A C 1
ATOM 1664 O O . TRP A 1 206 ? 26.437 -9.915 2.637 1.00 97.81 206 TRP A O 1
ATOM 1674 N N . ARG A 1 207 ? 25.311 -11.844 2.714 1.00 96.50 207 ARG A N 1
ATOM 1675 C CA . ARG A 1 207 ? 24.867 -11.774 4.114 1.00 96.50 207 ARG A CA 1
ATOM 1676 C C . ARG A 1 207 ? 25.573 -12.902 4.867 1.00 96.50 207 ARG A C 1
ATOM 1678 O O . ARG A 1 207 ? 25.092 -14.030 4.902 1.00 96.50 207 ARG A O 1
ATOM 1685 N N . ILE A 1 208 ? 26.774 -12.611 5.368 1.00 91.06 208 ILE A N 1
ATOM 1686 C CA . ILE A 1 208 ? 27.700 -13.599 5.958 1.00 91.06 208 ILE A CA 1
ATOM 1687 C C . ILE A 1 208 ? 27.108 -14.182 7.251 1.00 91.06 208 ILE A C 1
ATOM 1689 O O . ILE A 1 208 ? 27.222 -15.375 7.516 1.00 91.06 208 ILE A O 1
ATOM 1693 N N . LYS A 1 209 ? 26.444 -13.326 8.031 1.00 90.31 209 LYS A N 1
ATOM 1694 C CA . LYS A 1 209 ? 25.600 -13.650 9.189 1.00 90.31 209 LYS A CA 1
ATOM 1695 C C . LYS A 1 209 ? 24.388 -12.720 9.152 1.00 90.31 209 LYS A C 1
ATOM 1697 O O . LYS A 1 209 ? 24.394 -11.743 8.405 1.00 90.31 209 LYS A O 1
ATOM 1702 N N . ASP A 1 210 ? 23.382 -12.948 9.990 1.00 88.50 210 ASP A N 1
ATOM 1703 C CA . ASP A 1 210 ? 22.205 -12.065 10.037 1.00 88.50 210 ASP A CA 1
ATOM 1704 C C . ASP A 1 210 ? 22.509 -10.607 10.384 1.00 88.50 210 ASP A C 1
ATOM 1706 O O . ASP A 1 210 ? 21.733 -9.715 10.046 1.00 88.50 210 ASP A O 1
ATOM 1710 N N . ASN A 1 211 ? 23.665 -10.373 11.002 1.00 93.94 211 ASN A N 1
ATOM 1711 C CA . ASN A 1 211 ? 24.139 -9.070 11.429 1.00 93.94 211 ASN A CA 1
ATOM 1712 C C . ASN A 1 211 ? 25.340 -8.544 10.614 1.00 93.94 211 ASN A C 1
ATOM 1714 O O . ASN A 1 211 ? 25.902 -7.518 10.982 1.00 93.94 211 ASN A O 1
ATOM 1718 N N . ILE A 1 212 ? 25.756 -9.230 9.539 1.00 96.62 212 ILE A N 1
ATOM 1719 C CA . ILE A 1 212 ? 26.870 -8.803 8.675 1.00 96.62 212 ILE A CA 1
ATOM 1720 C C . ILE A 1 212 ? 26.465 -8.938 7.212 1.00 96.62 212 ILE A C 1
ATOM 1722 O O . ILE A 1 212 ? 26.238 -10.050 6.727 1.00 96.62 212 ILE A O 1
ATOM 1726 N N . SER A 1 213 ? 26.448 -7.822 6.486 1.00 97.19 213 SER A N 1
ATOM 1727 C CA . SER A 1 213 ? 26.308 -7.838 5.031 1.00 97.19 213 SER A CA 1
ATOM 1728 C C . SER A 1 213 ? 27.368 -7.000 4.333 1.00 97.19 213 SER A C 1
ATOM 1730 O O . SER A 1 213 ? 27.780 -5.953 4.826 1.00 97.19 213 SER A O 1
ATOM 1732 N N . PHE A 1 214 ? 27.795 -7.479 3.173 1.00 97.88 214 PHE A N 1
ATOM 1733 C CA . PHE A 1 214 ? 28.704 -6.796 2.272 1.00 97.88 214 PHE A CA 1
ATOM 1734 C C . PHE A 1 214 ? 28.096 -6.795 0.871 1.00 97.88 214 PHE A C 1
ATOM 1736 O O . PHE A 1 214 ? 27.480 -7.777 0.446 1.00 97.88 214 PHE A O 1
ATOM 1743 N N . LYS A 1 215 ? 28.257 -5.687 0.158 1.00 98.25 215 LYS A N 1
ATOM 1744 C CA . LYS A 1 215 ? 27.909 -5.536 -1.250 1.00 98.25 215 LYS A CA 1
ATOM 1745 C C . LYS A 1 215 ? 29.095 -4.923 -1.969 1.00 98.25 215 LYS A C 1
ATOM 1747 O O . LYS A 1 215 ? 29.694 -3.983 -1.454 1.00 98.25 215 LYS A O 1
ATOM 1752 N N . LEU A 1 216 ? 29.378 -5.432 -3.157 1.00 98.19 216 LEU A N 1
ATOM 1753 C CA . LEU A 1 216 ? 30.373 -4.900 -4.074 1.00 98.19 216 LEU A CA 1
ATOM 1754 C C . LEU A 1 216 ? 29.738 -4.817 -5.460 1.00 98.19 216 LEU A C 1
ATOM 1756 O O . LEU A 1 216 ? 29.068 -5.755 -5.887 1.00 98.19 216 LEU A O 1
ATOM 1760 N N . ASN A 1 217 ? 29.941 -3.706 -6.150 1.00 98.12 217 ASN A N 1
ATOM 1761 C CA . ASN A 1 217 ? 29.639 -3.533 -7.561 1.00 98.12 217 ASN A CA 1
ATOM 1762 C C . ASN A 1 217 ? 30.876 -2.916 -8.214 1.00 98.12 217 ASN A C 1
ATOM 1764 O O . ASN A 1 217 ? 31.385 -1.912 -7.723 1.00 98.12 217 ASN A O 1
ATOM 1768 N N . TYR A 1 218 ? 31.350 -3.531 -9.286 1.00 97.44 218 TYR A N 1
ATOM 1769 C CA . TYR A 1 218 ? 32.298 -2.950 -10.218 1.00 97.44 218 TYR A CA 1
ATOM 1770 C C . TYR A 1 218 ? 31.605 -2.826 -11.571 1.00 97.44 218 TYR A C 1
ATOM 1772 O O . TYR A 1 218 ? 31.032 -3.805 -12.048 1.00 97.44 218 TYR A O 1
ATOM 1780 N N . GLN A 1 219 ? 31.684 -1.660 -12.198 1.00 95.44 219 GLN A N 1
ATOM 1781 C CA . GLN A 1 219 ? 31.248 -1.457 -13.573 1.00 95.44 219 GLN A CA 1
ATOM 1782 C C . GLN A 1 219 ? 32.272 -0.618 -14.330 1.00 95.44 219 GLN A C 1
ATOM 1784 O O . GLN A 1 219 ? 32.819 0.336 -13.782 1.00 95.44 219 GLN A O 1
ATOM 1789 N N . ARG A 1 220 ? 32.483 -0.970 -15.594 1.00 93.00 220 ARG A N 1
ATOM 1790 C CA . ARG A 1 220 ? 33.173 -0.155 -16.584 1.00 93.00 220 ARG A CA 1
ATOM 1791 C C . ARG A 1 220 ? 32.171 0.249 -17.650 1.00 93.00 220 ARG A C 1
ATOM 1793 O O . ARG A 1 220 ? 31.521 -0.621 -18.233 1.00 93.00 220 ARG A O 1
ATOM 1800 N N . ASP A 1 221 ? 32.087 1.541 -17.921 1.00 89.19 221 ASP A N 1
ATOM 1801 C CA . ASP A 1 221 ? 31.225 2.118 -18.946 1.00 89.19 221 ASP A CA 1
ATOM 1802 C C . ASP A 1 221 ? 32.065 2.955 -19.921 1.00 89.19 221 ASP A C 1
ATOM 1804 O O . ASP A 1 221 ? 32.930 3.718 -19.505 1.00 89.19 221 ASP A O 1
ATOM 1808 N N . ASN A 1 222 ? 31.802 2.821 -21.219 1.00 84.75 222 ASN A N 1
ATOM 1809 C CA . ASN A 1 222 ? 32.325 3.668 -22.288 1.00 84.75 222 ASN A CA 1
ATOM 1810 C C . ASN A 1 222 ? 31.113 4.314 -22.978 1.00 84.75 222 ASN A C 1
ATOM 1812 O O . ASN A 1 222 ? 30.277 3.614 -23.570 1.00 84.75 222 ASN A O 1
ATOM 1816 N N . ALA A 1 223 ? 30.995 5.635 -22.844 1.00 64.69 223 ALA A N 1
ATOM 1817 C CA . ALA A 1 223 ? 29.793 6.399 -23.165 1.00 64.69 223 ALA A CA 1
ATOM 1818 C C . ALA A 1 223 ? 29.806 6.999 -24.587 1.00 64.69 223 ALA A C 1
ATOM 1820 O O . ALA A 1 223 ? 29.342 8.117 -24.775 1.00 64.69 223 ALA A O 1
ATOM 1821 N N . GLY A 1 224 ? 30.352 6.270 -25.567 1.00 57.72 224 GLY A N 1
ATOM 1822 C CA . GLY A 1 224 ? 30.078 6.432 -27.001 1.00 57.72 224 GLY A CA 1
ATOM 1823 C C . GLY A 1 224 ? 30.245 7.831 -27.602 1.00 57.72 224 GLY A C 1
ATOM 1824 O O . GLY A 1 224 ? 29.253 8.482 -27.880 1.00 57.72 224 GLY A O 1
ATOM 1825 N N . SER A 1 225 ? 31.485 8.215 -27.896 1.00 55.34 225 SER A N 1
ATOM 1826 C CA . SER A 1 225 ? 31.914 9.208 -28.900 1.00 55.34 225 SER A CA 1
ATOM 1827 C C . SER A 1 225 ? 33.443 9.068 -29.050 1.00 55.34 225 SER A C 1
ATOM 1829 O O . SER A 1 225 ? 34.073 8.414 -28.215 1.00 55.34 225 SER A O 1
ATOM 1831 N N . GLU A 1 226 ? 34.086 9.675 -30.057 1.00 48.00 226 GLU A N 1
ATOM 1832 C CA . GLU A 1 226 ? 35.570 9.707 -30.124 1.00 48.00 226 GLU A CA 1
ATOM 1833 C C . GLU A 1 226 ? 36.212 10.510 -28.972 1.00 48.00 226 GLU A C 1
ATOM 1835 O O . GLU A 1 226 ? 37.409 10.400 -28.718 1.00 48.00 226 GLU A O 1
ATOM 1840 N N . THR A 1 227 ? 35.405 11.286 -28.244 1.00 51.31 227 THR A N 1
ATOM 1841 C CA . THR A 1 227 ? 35.779 12.081 -27.066 1.00 51.31 227 THR A CA 1
ATOM 1842 C C . THR A 1 227 ? 35.302 11.469 -25.743 1.00 51.31 227 THR A C 1
ATOM 1844 O O . THR A 1 227 ? 35.417 12.109 -24.700 1.00 51.31 227 THR A O 1
ATOM 1847 N N . SER A 1 228 ? 34.737 10.257 -25.758 1.00 57.53 228 SER A N 1
ATOM 1848 C CA . SER A 1 228 ? 34.097 9.670 -24.580 1.00 57.53 228 SER A CA 1
ATOM 1849 C C . SER A 1 228 ? 35.085 8.955 -23.663 1.00 57.53 228 SER A C 1
ATOM 1851 O O . SER A 1 228 ? 35.829 8.071 -24.087 1.00 57.53 228 SER A O 1
ATOM 1853 N N . GLU A 1 229 ? 35.059 9.322 -22.384 1.00 69.88 229 GLU A N 1
ATOM 1854 C CA . GLU A 1 229 ? 35.908 8.754 -21.339 1.00 69.88 229 GLU A CA 1
ATOM 1855 C C . GLU A 1 229 ? 35.458 7.317 -20.991 1.00 69.88 229 GLU A C 1
ATOM 1857 O O . GLU A 1 229 ? 34.293 7.097 -20.640 1.00 69.88 229 GLU A O 1
ATOM 1862 N N . GLU A 1 230 ? 36.368 6.327 -21.012 1.00 80.88 230 GLU A N 1
ATOM 1863 C CA . GLU A 1 230 ? 36.113 5.084 -20.271 1.00 80.88 230 GLU A CA 1
ATOM 1864 C C . GLU A 1 230 ? 36.102 5.401 -18.776 1.00 80.88 230 GLU A C 1
ATOM 1866 O O . GLU A 1 230 ? 36.998 6.069 -18.251 1.00 80.88 230 GLU A O 1
ATOM 1871 N N . ARG A 1 231 ? 35.068 4.916 -18.091 1.00 88.12 231 ARG A N 1
ATOM 1872 C CA . ARG A 1 231 ? 34.849 5.151 -16.672 1.00 88.12 231 ARG A CA 1
ATOM 1873 C C . ARG A 1 231 ? 34.759 3.834 -15.921 1.00 88.12 231 ARG A C 1
ATOM 1875 O O . ARG A 1 231 ? 33.776 3.103 -16.054 1.00 88.12 231 ARG A O 1
ATOM 1882 N N . ASP A 1 232 ? 35.746 3.576 -15.075 1.00 91.81 232 ASP A N 1
ATOM 1883 C CA . ASP A 1 232 ? 35.678 2.531 -14.058 1.00 91.81 232 ASP A CA 1
ATOM 1884 C C . ASP A 1 232 ? 34.982 3.073 -12.807 1.00 91.81 232 ASP A C 1
ATOM 1886 O O . ASP A 1 232 ? 35.273 4.174 -12.344 1.00 91.81 232 ASP A O 1
ATOM 1890 N N . ASN A 1 233 ? 34.075 2.289 -12.228 1.00 94.38 233 ASN A N 1
ATOM 1891 C CA . ASN A 1 233 ? 33.443 2.582 -10.947 1.00 94.38 233 ASN A CA 1
ATOM 1892 C C . ASN A 1 233 ? 33.447 1.345 -10.051 1.00 94.38 233 ASN A C 1
ATOM 1894 O O . ASN A 1 233 ? 32.971 0.282 -10.448 1.00 94.38 233 ASN A O 1
ATOM 1898 N N . VAL A 1 234 ? 33.887 1.505 -8.804 1.00 97.06 234 VAL A N 1
ATOM 1899 C CA . VAL A 1 234 ? 33.744 0.513 -7.735 1.00 97.06 234 VAL A CA 1
ATOM 1900 C C . VAL A 1 234 ? 32.910 1.111 -6.609 1.00 97.06 234 VAL A C 1
ATOM 1902 O O . VAL A 1 234 ? 33.312 2.080 -5.971 1.00 97.06 234 VAL A O 1
ATOM 1905 N N . PHE A 1 235 ? 31.774 0.487 -6.313 1.00 97.81 235 PHE A N 1
ATOM 1906 C CA . PHE A 1 235 ? 30.931 0.799 -5.164 1.00 97.81 235 PHE A CA 1
ATOM 1907 C C . PHE A 1 235 ? 30.961 -0.364 -4.177 1.00 97.81 235 PHE A C 1
ATOM 1909 O O . PHE A 1 235 ? 30.596 -1.489 -4.528 1.00 97.81 235 PHE A O 1
ATOM 1916 N N . SER A 1 236 ? 31.320 -0.104 -2.921 1.00 98.06 236 SER A N 1
ATOM 1917 C CA . SER A 1 236 ? 31.179 -1.081 -1.842 1.00 98.06 236 SER A CA 1
ATOM 1918 C C . SER A 1 236 ? 30.279 -0.567 -0.722 1.00 98.06 236 SER A C 1
ATOM 1920 O O . SER A 1 236 ? 30.159 0.633 -0.463 1.00 98.06 236 SER A O 1
ATOM 1922 N N . THR A 1 237 ? 29.591 -1.485 -0.051 1.00 98.38 237 THR A N 1
ATOM 1923 C CA . THR A 1 237 ? 28.847 -1.196 1.175 1.00 98.38 237 THR A CA 1
ATOM 1924 C C . THR A 1 237 ? 29.003 -2.356 2.138 1.00 98.38 237 THR A C 1
ATOM 1926 O O . THR A 1 237 ? 28.550 -3.466 1.863 1.00 98.38 237 THR A O 1
ATOM 1929 N N . PHE A 1 238 ? 29.615 -2.086 3.283 1.00 98.12 238 PHE A N 1
ATOM 1930 C CA . PHE A 1 238 ? 29.683 -2.989 4.421 1.00 98.12 238 PHE A CA 1
ATOM 1931 C C . PHE A 1 238 ? 28.711 -2.512 5.501 1.00 98.12 238 PHE A C 1
ATOM 1933 O O . PHE A 1 238 ? 28.668 -1.326 5.818 1.00 98.12 238 PHE A O 1
ATOM 1940 N N . THR A 1 239 ? 27.959 -3.436 6.089 1.00 98.00 239 THR A N 1
ATOM 1941 C CA . THR A 1 239 ? 27.024 -3.163 7.181 1.00 98.00 239 THR A CA 1
ATOM 1942 C C . THR A 1 239 ? 27.198 -4.208 8.270 1.00 98.00 239 THR A C 1
ATOM 1944 O O . THR A 1 239 ? 27.023 -5.404 8.020 1.00 98.00 239 THR A O 1
ATOM 1947 N N . TYR A 1 240 ? 27.475 -3.741 9.485 1.00 97.75 240 TYR A N 1
ATOM 1948 C CA . TYR A 1 240 ? 27.545 -4.542 10.699 1.00 97.75 240 TYR A CA 1
ATOM 1949 C C . TYR A 1 240 ? 26.506 -4.058 11.713 1.00 97.75 240 TYR A C 1
ATOM 1951 O O . TYR A 1 240 ? 26.571 -2.927 12.196 1.00 97.75 240 TYR A O 1
ATOM 1959 N N . THR A 1 241 ? 25.557 -4.920 12.061 1.00 96.94 241 THR A N 1
ATOM 1960 C CA . THR A 1 241 ? 24.586 -4.675 13.131 1.00 96.94 241 THR A CA 1
ATOM 1961 C C . THR A 1 241 ? 25.104 -5.294 14.429 1.00 96.94 241 THR A C 1
ATOM 1963 O O . THR A 1 241 ? 25.514 -6.455 14.479 1.00 96.94 241 THR A O 1
ATOM 1966 N N . PHE A 1 242 ? 25.105 -4.517 15.503 1.00 95.25 242 PHE A N 1
ATOM 1967 C CA . PHE A 1 242 ? 25.506 -4.960 16.832 1.00 95.25 242 PHE A CA 1
ATOM 1968 C C . PHE A 1 242 ? 24.314 -5.607 17.556 1.00 95.25 242 PHE A C 1
ATOM 1970 O O . PHE A 1 242 ? 23.154 -5.334 17.249 1.00 95.25 242 PHE A O 1
ATOM 1977 N N . LYS A 1 243 ? 24.581 -6.449 18.565 1.00 93.44 243 LYS A N 1
ATOM 1978 C CA . LYS A 1 243 ? 23.525 -7.134 19.344 1.00 93.44 243 LYS A CA 1
ATOM 1979 C C . LYS A 1 243 ? 22.573 -6.176 20.080 1.00 93.44 243 LYS A C 1
ATOM 1981 O O . LYS A 1 243 ? 21.449 -6.557 20.370 1.00 93.44 243 LYS A O 1
ATOM 1986 N N . ASN A 1 244 ? 23.016 -4.953 20.368 1.00 90.12 244 ASN A N 1
ATOM 1987 C CA . ASN A 1 244 ? 22.228 -3.883 20.989 1.00 90.12 244 ASN A CA 1
ATOM 1988 C C . ASN A 1 244 ? 21.418 -3.046 19.971 1.00 90.12 244 ASN A C 1
ATOM 1990 O O . ASN A 1 244 ? 20.932 -1.974 20.312 1.00 90.12 244 ASN A O 1
ATOM 1994 N N . GLY A 1 245 ? 21.317 -3.485 18.711 1.00 90.50 245 GLY A N 1
ATOM 1995 C CA . GLY A 1 245 ? 20.589 -2.781 17.653 1.00 90.50 245 GLY A CA 1
ATOM 1996 C C . GLY A 1 245 ? 21.340 -1.607 17.018 1.00 90.50 245 GLY A C 1
ATOM 1997 O O . GLY A 1 245 ? 20.852 -1.050 16.037 1.00 90.50 245 GLY A O 1
ATOM 1998 N N . HIS A 1 246 ? 22.528 -1.240 17.515 1.00 95.06 246 HIS A N 1
ATOM 1999 C CA . HIS A 1 246 ? 23.371 -0.248 16.844 1.00 95.06 246 HIS A CA 1
ATOM 2000 C C . HIS A 1 246 ? 23.794 -0.777 15.462 1.00 95.06 246 HIS A C 1
ATOM 2002 O O . HIS A 1 246 ? 23.880 -1.991 15.252 1.00 95.06 246 HIS A O 1
ATOM 2008 N N . ALA A 1 247 ? 24.117 0.112 14.526 1.00 96.25 247 ALA A N 1
ATOM 2009 C CA . ALA A 1 247 ? 24.611 -0.272 13.205 1.00 96.25 247 ALA A CA 1
ATOM 2010 C C . ALA A 1 247 ? 25.827 0.563 12.795 1.00 96.25 247 ALA A C 1
ATOM 2012 O O . ALA A 1 247 ? 25.810 1.782 12.918 1.00 96.25 247 ALA A O 1
ATOM 2013 N N . LEU A 1 248 ? 26.859 -0.096 12.272 1.00 97.38 248 LEU A N 1
ATOM 2014 C CA . LEU A 1 248 ? 27.962 0.532 11.552 1.00 97.38 248 LEU A CA 1
ATOM 2015 C C . LEU A 1 248 ? 27.776 0.247 10.061 1.00 97.38 248 LEU A C 1
ATOM 2017 O O . LEU A 1 248 ? 27.697 -0.915 9.660 1.00 97.38 248 LEU A O 1
ATOM 2021 N N . VAL A 1 249 ? 27.728 1.295 9.246 1.00 98.19 249 VAL A N 1
ATOM 2022 C CA . VAL A 1 249 ? 27.699 1.202 7.783 1.00 98.19 249 VAL A CA 1
ATOM 2023 C C . VAL A 1 249 ? 28.917 1.921 7.226 1.00 98.19 249 VAL A C 1
ATOM 2025 O O . VAL A 1 249 ? 29.105 3.103 7.488 1.00 98.19 249 VAL A O 1
ATOM 2028 N N . SER A 1 250 ? 29.720 1.222 6.432 1.00 97.75 250 SER A N 1
ATOM 2029 C CA . SER A 1 250 ? 30.802 1.803 5.640 1.00 97.75 250 SER A CA 1
ATOM 2030 C C . SER A 1 250 ? 30.410 1.755 4.169 1.00 97.75 250 SER A C 1
ATOM 2032 O O . SER A 1 250 ? 30.006 0.701 3.674 1.00 97.75 250 SER A O 1
ATOM 2034 N N . ARG A 1 251 ? 30.529 2.876 3.462 1.00 98.31 251 ARG A N 1
ATOM 2035 C CA . ARG A 1 251 ? 30.372 2.964 2.007 1.00 98.31 251 ARG A CA 1
ATOM 2036 C C . ARG A 1 251 ? 31.665 3.471 1.397 1.00 98.31 251 ARG A C 1
ATOM 2038 O O . ARG A 1 251 ? 32.244 4.428 1.903 1.00 98.31 251 ARG A O 1
ATOM 2045 N N . THR A 1 252 ? 32.079 2.848 0.302 1.00 97.69 252 THR A N 1
ATOM 2046 C CA . THR A 1 252 ? 33.200 3.326 -0.508 1.00 97.69 252 THR A CA 1
ATOM 2047 C C . THR A 1 252 ? 32.736 3.487 -1.943 1.00 97.69 252 THR A C 1
ATOM 2049 O O . THR A 1 252 ? 32.025 2.626 -2.465 1.00 97.69 252 THR A O 1
ATOM 2052 N N . GLN A 1 253 ? 33.159 4.566 -2.579 1.00 96.81 253 GLN A N 1
ATOM 2053 C CA . GLN A 1 253 ? 33.060 4.764 -4.013 1.00 96.81 253 GLN A CA 1
ATOM 2054 C C . GLN A 1 253 ? 34.450 5.133 -4.520 1.00 96.81 253 GLN A C 1
ATOM 2056 O O . GLN A 1 253 ? 35.109 5.993 -3.945 1.00 96.81 253 GLN A O 1
ATOM 2061 N N . TRP A 1 254 ? 34.882 4.476 -5.584 1.00 95.94 254 TRP A N 1
ATOM 2062 C CA . TRP A 1 254 ? 36.047 4.857 -6.369 1.00 95.94 254 TRP A CA 1
ATOM 2063 C C . TRP A 1 254 ? 35.586 4.986 -7.816 1.00 95.94 254 TRP A C 1
ATOM 2065 O O . TRP A 1 254 ? 34.911 4.080 -8.310 1.00 95.94 254 TRP A O 1
ATOM 2075 N N . SER A 1 255 ? 35.887 6.107 -8.464 1.00 92.50 255 SER A N 1
ATOM 2076 C CA . SER A 1 255 ? 35.612 6.322 -9.886 1.00 92.50 255 SER A CA 1
ATOM 2077 C C . SER A 1 255 ? 36.888 6.797 -10.572 1.00 92.50 255 SER A C 1
ATOM 2079 O O . SER A 1 255 ? 37.534 7.721 -10.085 1.00 92.50 255 SER A O 1
ATOM 2081 N N . LYS A 1 256 ? 37.240 6.192 -11.704 1.00 89.06 256 LYS A N 1
ATOM 2082 C CA . LYS A 1 256 ? 38.378 6.601 -12.529 1.00 89.06 256 LYS A CA 1
ATOM 2083 C C . LYS A 1 256 ? 37.905 6.866 -13.948 1.00 89.06 256 LYS A C 1
ATOM 2085 O O . LYS A 1 256 ? 37.162 6.055 -14.496 1.00 89.06 256 LYS A O 1
ATOM 2090 N N . TYR A 1 257 ? 38.348 7.978 -14.521 1.00 85.19 257 TYR A N 1
ATOM 2091 C CA . TYR A 1 257 ? 38.079 8.370 -15.903 1.00 85.19 257 TYR A CA 1
ATOM 2092 C C . TYR A 1 257 ? 39.390 8.276 -16.682 1.00 85.19 257 TYR A C 1
ATOM 2094 O O . TYR A 1 257 ? 40.403 8.793 -16.226 1.00 85.19 257 TYR A O 1
ATOM 2102 N N . GLU A 1 258 ? 39.398 7.618 -17.837 1.00 75.00 258 GLU A N 1
ATOM 2103 C CA . GLU A 1 258 ? 40.646 7.271 -18.536 1.00 75.00 258 GLU A CA 1
ATOM 2104 C C . GLU A 1 258 ? 41.466 8.489 -19.009 1.00 75.00 258 GLU A C 1
ATOM 2106 O O . GLU A 1 258 ? 42.687 8.396 -19.108 1.00 75.00 258 GLU A O 1
ATOM 2111 N N . GLN A 1 259 ? 40.824 9.643 -19.239 1.00 68.88 259 GLN A N 1
ATOM 2112 C CA . GLN A 1 259 ? 41.492 10.891 -19.646 1.00 68.88 259 GLN A CA 1
ATOM 2113 C C . GLN A 1 259 ? 41.796 11.864 -18.490 1.00 68.88 259 GLN A C 1
ATOM 2115 O O . GLN A 1 259 ? 42.364 12.929 -18.732 1.00 68.88 259 GLN A O 1
ATOM 2120 N N . LYS A 1 260 ? 41.450 11.529 -17.237 1.00 70.56 260 LYS A N 1
ATOM 2121 C CA . LYS A 1 260 ? 41.778 12.348 -16.057 1.00 70.56 260 LYS A CA 1
ATOM 2122 C C . LYS A 1 260 ? 42.811 11.633 -15.198 1.00 70.56 260 LYS A C 1
ATOM 2124 O O . LYS A 1 260 ? 42.642 10.467 -14.856 1.00 70.56 260 LYS A O 1
ATOM 2129 N N . GLU A 1 261 ? 43.862 12.350 -14.808 1.00 65.94 261 GLU A N 1
ATOM 2130 C CA . GLU A 1 261 ? 44.845 11.829 -13.847 1.00 65.94 261 GLU A CA 1
ATOM 2131 C C . GLU A 1 261 ? 44.258 11.699 -12.429 1.00 65.94 261 GLU A C 1
ATOM 2133 O O . GLU A 1 261 ? 44.715 10.869 -11.645 1.00 65.94 261 GLU A O 1
ATOM 2138 N N . GLU A 1 262 ? 43.229 12.488 -12.105 1.00 71.12 262 GLU A N 1
ATOM 2139 C CA . GLU A 1 262 ? 42.561 12.474 -10.802 1.00 71.12 262 GLU A CA 1
ATOM 2140 C C . GLU A 1 262 ? 41.564 11.306 -10.673 1.00 71.12 262 GLU A C 1
ATOM 2142 O O . GLU A 1 262 ? 40.667 11.121 -11.500 1.00 71.12 262 GLU A O 1
ATOM 2147 N N . GLU A 1 263 ? 41.708 10.528 -9.597 1.00 83.56 263 GLU A N 1
ATOM 2148 C CA . GLU A 1 263 ? 40.788 9.449 -9.224 1.00 83.56 263 GLU A CA 1
ATOM 2149 C C . GLU A 1 263 ? 39.817 9.915 -8.124 1.00 83.56 263 GLU A C 1
ATOM 2151 O O . GLU A 1 263 ? 40.234 10.309 -7.032 1.00 83.56 263 GLU A O 1
ATOM 2156 N N . ASP A 1 264 ? 38.509 9.805 -8.371 1.00 89.44 264 ASP A N 1
ATOM 2157 C CA . ASP A 1 264 ? 37.463 10.165 -7.409 1.00 89.44 264 ASP A CA 1
ATOM 2158 C C . ASP A 1 264 ? 37.315 9.066 -6.345 1.00 89.44 264 ASP A C 1
ATOM 2160 O O . ASP A 1 264 ? 36.571 8.096 -6.535 1.00 89.44 264 ASP A O 1
ATOM 2164 N N . PHE A 1 265 ? 37.971 9.216 -5.191 1.00 93.62 265 PHE A N 1
ATOM 2165 C CA . PHE A 1 265 ? 37.755 8.350 -4.026 1.00 93.62 265 PHE A CA 1
ATOM 2166 C C . PHE A 1 265 ? 36.873 9.018 -2.961 1.00 93.62 265 PHE A C 1
ATOM 2168 O O . PHE A 1 265 ? 37.156 10.108 -2.472 1.00 93.62 265 PHE A O 1
ATOM 2175 N N . SER A 1 266 ? 35.814 8.326 -2.543 1.00 95.75 266 SER A N 1
ATOM 2176 C CA . SER A 1 266 ? 34.893 8.752 -1.487 1.00 95.75 266 SER A CA 1
ATOM 2177 C C . SER A 1 266 ? 34.664 7.635 -0.470 1.00 95.75 266 SER A C 1
ATOM 2179 O O . SER A 1 266 ? 34.272 6.518 -0.818 1.00 95.75 266 SER A O 1
ATOM 2181 N N . PHE A 1 267 ? 34.851 7.954 0.810 1.00 96.88 267 PHE A N 1
ATOM 2182 C CA . PHE A 1 267 ? 34.634 7.049 1.938 1.00 96.88 267 PHE A CA 1
ATOM 2183 C C . PHE A 1 267 ? 33.659 7.667 2.944 1.00 96.88 267 PHE A C 1
ATOM 2185 O O . PHE A 1 267 ? 33.818 8.819 3.342 1.00 96.88 267 PHE A O 1
ATOM 2192 N N . LEU A 1 268 ? 32.674 6.888 3.393 1.00 97.62 268 LEU A N 1
ATOM 2193 C CA . LEU A 1 268 ? 31.697 7.309 4.395 1.00 97.62 268 LEU A CA 1
ATOM 2194 C C . LEU A 1 268 ? 31.470 6.201 5.426 1.00 97.62 268 LEU A C 1
ATOM 2196 O O . LEU A 1 268 ? 30.900 5.157 5.104 1.00 97.62 268 LEU A O 1
ATOM 2200 N N . ALA A 1 269 ? 31.837 6.464 6.681 1.00 96.69 269 ALA A N 1
ATOM 2201 C CA . ALA A 1 269 ? 31.465 5.644 7.830 1.00 96.69 269 ALA A CA 1
ATOM 2202 C C . ALA A 1 269 ? 30.312 6.304 8.603 1.00 96.69 269 ALA A C 1
ATOM 2204 O O . ALA A 1 269 ? 30.399 7.461 9.004 1.00 96.69 269 ALA A O 1
ATOM 2205 N N . MET A 1 270 ? 29.234 5.556 8.830 1.00 98.06 270 MET A N 1
ATOM 2206 C CA . MET A 1 270 ? 28.051 5.977 9.582 1.00 98.06 270 MET A CA 1
ATOM 2207 C C . MET A 1 270 ? 27.837 5.037 10.765 1.00 98.06 270 MET A C 1
ATOM 2209 O O . MET A 1 270 ? 27.796 3.819 10.585 1.00 98.06 270 MET A O 1
ATOM 2213 N N . TYR A 1 271 ? 27.645 5.596 11.959 1.00 96.94 271 TYR A N 1
ATOM 2214 C CA . TYR A 1 271 ? 27.281 4.844 13.159 1.00 96.94 271 TYR A CA 1
ATOM 2215 C C . TYR A 1 271 ? 25.896 5.276 13.646 1.00 96.94 271 TYR A C 1
ATOM 2217 O O . TYR A 1 271 ? 25.677 6.441 13.970 1.00 96.94 271 TYR A O 1
ATOM 2225 N N . THR A 1 272 ? 24.948 4.344 13.680 1.00 96.31 272 THR A N 1
ATOM 2226 C CA . THR A 1 272 ? 23.556 4.586 14.075 1.00 96.31 272 THR A CA 1
ATOM 2227 C C . THR A 1 272 ? 23.286 3.995 15.453 1.00 96.31 272 THR A C 1
ATOM 2229 O O . THR A 1 272 ? 23.490 2.800 15.672 1.00 96.31 272 THR A O 1
ATOM 2232 N N . ILE A 1 273 ? 22.770 4.829 16.358 1.00 94.19 273 ILE A N 1
ATOM 2233 C CA . ILE A 1 273 ? 22.331 4.451 17.705 1.00 94.19 273 ILE A CA 1
ATOM 2234 C C . ILE A 1 273 ? 20.797 4.553 17.749 1.00 94.19 273 ILE A C 1
ATOM 2236 O O . ILE A 1 273 ? 20.273 5.664 17.639 1.00 94.19 273 ILE A O 1
ATOM 2240 N N . PRO A 1 274 ? 20.049 3.443 17.897 1.00 87.56 274 PRO A N 1
ATOM 2241 C CA . PRO A 1 274 ? 18.595 3.480 18.032 1.00 87.56 274 PRO A CA 1
ATOM 2242 C C . PRO A 1 274 ? 18.190 3.957 19.436 1.00 87.56 274 PRO A C 1
ATOM 2244 O O . PRO A 1 274 ? 17.971 3.164 20.353 1.00 87.56 274 PRO A O 1
ATOM 2247 N N . LEU A 1 275 ? 18.085 5.275 19.615 1.00 83.56 275 LEU A N 1
ATOM 2248 C CA . LEU A 1 275 ? 17.615 5.878 20.863 1.00 83.56 275 LEU A CA 1
ATOM 2249 C C . LEU A 1 275 ? 16.120 5.596 21.070 1.00 83.56 275 LEU A C 1
ATOM 2251 O O . LEU A 1 275 ? 15.256 6.249 20.487 1.00 83.56 275 LEU A O 1
ATOM 2255 N N . THR A 1 276 ? 15.809 4.639 21.944 1.00 75.88 276 THR A N 1
ATOM 2256 C CA . THR A 1 276 ? 14.434 4.402 22.402 1.00 75.88 276 THR A CA 1
ATOM 2257 C C . THR A 1 276 ? 14.118 5.376 23.534 1.00 75.88 276 THR A C 1
ATOM 2259 O O . THR A 1 276 ? 14.376 5.083 24.698 1.00 75.88 276 THR A O 1
ATOM 2262 N N . ILE A 1 277 ? 13.587 6.556 23.199 1.00 77.12 277 ILE A N 1
ATOM 2263 C CA . ILE A 1 277 ? 13.116 7.520 24.203 1.00 77.12 277 ILE A CA 1
ATOM 2264 C C . ILE A 1 277 ? 11.810 6.976 24.812 1.00 77.12 277 ILE A C 1
ATOM 2266 O O . ILE A 1 277 ? 10.833 6.803 24.077 1.00 77.12 277 ILE A O 1
ATOM 2270 N N . PRO A 1 278 ? 11.746 6.699 26.129 1.00 58.03 278 PRO A N 1
ATOM 2271 C CA . PRO A 1 278 ? 10.545 6.162 26.757 1.00 58.03 278 PRO A CA 1
ATOM 2272 C C . PRO A 1 278 ? 9.464 7.246 26.869 1.00 58.03 278 PRO A C 1
ATOM 2274 O O . PRO A 1 278 ? 9.417 8.017 27.828 1.00 58.03 278 PRO A O 1
ATOM 2277 N N . VAL A 1 279 ? 8.561 7.296 25.890 1.00 67.62 279 VAL A N 1
ATOM 2278 C CA . VAL A 1 279 ? 7.366 8.145 25.955 1.00 67.62 279 VAL A CA 1
ATOM 2279 C C . VAL A 1 279 ? 6.353 7.548 26.935 1.00 67.62 279 VAL A C 1
ATOM 2281 O O . VAL A 1 279 ? 5.784 6.480 26.712 1.00 67.62 279 VAL A O 1
ATOM 2284 N N . SER A 1 280 ? 6.131 8.231 28.060 1.00 62.34 280 SER A N 1
ATOM 2285 C CA . SER A 1 280 ? 5.112 7.819 29.032 1.00 62.34 280 SER A CA 1
ATOM 2286 C C . SER A 1 280 ? 3.698 8.141 28.531 1.00 62.34 280 SER A C 1
ATOM 2288 O O . SER A 1 280 ? 3.485 9.121 27.813 1.00 62.34 280 SER A O 1
ATOM 2290 N N . LYS A 1 281 ? 2.703 7.328 28.918 1.00 61.09 281 LYS A N 1
ATOM 2291 C CA . LYS A 1 281 ? 1.290 7.633 28.639 1.00 61.09 281 LYS A CA 1
ATOM 2292 C C . LYS A 1 281 ? 0.919 8.975 29.278 1.00 61.09 281 LYS A C 1
ATOM 2294 O O . LYS A 1 281 ? 1.205 9.202 30.454 1.00 61.09 281 LYS A O 1
ATOM 2299 N N . LYS A 1 282 ? 0.224 9.840 28.531 1.00 66.75 282 LYS A N 1
ATOM 2300 C CA . LYS A 1 282 ? -0.276 11.124 29.040 1.00 66.75 282 LYS A CA 1
ATOM 2301 C C . LYS A 1 282 ? -1.230 10.868 30.216 1.00 66.75 282 LYS A C 1
ATOM 2303 O O . LYS A 1 282 ? -2.361 10.444 30.007 1.00 66.75 282 LYS A O 1
ATOM 2308 N N . LYS A 1 283 ? -0.798 11.178 31.444 1.00 73.19 283 LYS A N 1
ATOM 2309 C CA . LYS A 1 283 ? -1.553 10.950 32.699 1.00 73.19 283 LYS A CA 1
ATOM 2310 C C . LYS A 1 283 ? -2.891 11.708 32.811 1.00 73.19 283 LYS A C 1
ATOM 2312 O O . LYS A 1 283 ? -3.536 11.634 33.845 1.00 73.19 283 LYS A O 1
ATOM 2317 N N . SER A 1 284 ? -3.317 12.439 31.778 1.00 78.44 284 SER A N 1
ATOM 2318 C CA . SER A 1 284 ? -4.608 13.139 31.716 1.00 78.44 284 SER A CA 1
ATOM 2319 C C . SER A 1 284 ? -5.671 12.412 30.877 1.00 78.44 284 SER A C 1
ATOM 2321 O O . SER A 1 284 ? -6.743 12.978 30.666 1.00 78.44 284 SER A O 1
ATOM 2323 N N . ILE A 1 285 ? -5.361 11.236 30.315 1.00 87.19 285 ILE A N 1
ATOM 2324 C CA . ILE A 1 285 ? -6.310 10.417 29.547 1.00 87.19 285 ILE A CA 1
ATOM 2325 C C . ILE A 1 285 ? -6.277 8.963 30.017 1.00 87.19 285 ILE A C 1
ATOM 2327 O O . ILE A 1 285 ? -5.204 8.417 30.273 1.00 87.19 285 ILE A O 1
ATOM 2331 N N . GLY A 1 286 ? -7.448 8.352 30.158 1.00 87.88 286 GLY A N 1
ATOM 2332 C CA . GLY A 1 286 ? -7.628 6.932 30.440 1.00 87.88 286 GLY A CA 1
ATOM 2333 C C . GLY A 1 286 ? -8.069 6.165 29.193 1.00 87.88 286 GLY A C 1
ATOM 2334 O O . GLY A 1 286 ? -8.502 6.750 28.196 1.00 87.88 286 GLY A O 1
ATOM 2335 N N . VAL A 1 287 ? -7.960 4.840 29.261 1.00 93.00 287 VAL A N 1
ATOM 2336 C CA . VAL A 1 287 ? -8.443 3.919 28.224 1.00 93.00 287 VAL A CA 1
ATOM 2337 C C . VAL A 1 287 ? -9.617 3.122 28.778 1.00 93.00 287 VAL A C 1
ATOM 2339 O O . VAL A 1 287 ? -9.490 2.505 29.833 1.00 93.00 287 VAL A O 1
ATOM 2342 N N . LEU A 1 288 ? -10.726 3.072 28.046 1.00 94.19 288 LEU A N 1
ATOM 2343 C CA . LEU A 1 288 ? -11.792 2.094 28.271 1.00 94.19 288 LEU A CA 1
ATOM 2344 C C . LEU A 1 288 ? -11.746 1.072 27.136 1.00 94.19 288 LEU A C 1
ATOM 2346 O O . LEU A 1 288 ? -11.657 1.448 25.970 1.00 94.19 288 LEU A O 1
ATOM 2350 N N . LYS A 1 289 ? -11.801 -0.215 27.457 1.00 96.38 289 LYS A N 1
ATOM 2351 C CA . LYS A 1 289 ? -11.876 -1.303 26.475 1.00 96.38 289 LYS A CA 1
ATOM 2352 C C . LYS A 1 289 ? -12.797 -2.411 26.975 1.00 96.38 289 LYS A C 1
ATOM 2354 O O . LYS A 1 289 ? -13.140 -2.438 28.154 1.00 96.38 289 LYS A O 1
ATOM 2359 N N . GLY A 1 290 ? -13.139 -3.348 26.106 1.00 95.62 290 GLY A N 1
ATOM 2360 C CA . GLY A 1 290 ? -13.937 -4.501 26.500 1.00 95.62 290 GLY A CA 1
ATOM 2361 C C . GLY A 1 290 ? -14.384 -5.344 25.325 1.00 95.62 290 GLY A C 1
ATOM 2362 O O . GLY A 1 290 ? -13.973 -5.099 24.186 1.00 95.62 290 GLY A O 1
ATOM 2363 N N . LYS A 1 291 ? -15.227 -6.332 25.610 1.00 96.69 291 LYS A N 1
ATOM 2364 C CA . LYS A 1 291 ? -15.822 -7.242 24.630 1.00 96.69 291 LYS A CA 1
ATOM 2365 C C . LYS A 1 291 ? -17.339 -7.273 24.737 1.00 96.69 291 LYS A C 1
ATOM 2367 O O . LYS A 1 291 ? -17.875 -7.299 25.838 1.00 96.69 291 LYS A O 1
ATOM 2372 N N . VAL A 1 292 ? -18.020 -7.346 23.598 1.00 96.62 292 VAL A N 1
ATOM 2373 C CA . VAL A 1 292 ? -19.443 -7.691 23.523 1.00 96.62 292 VAL A CA 1
ATOM 2374 C C . VAL A 1 292 ? -19.572 -9.117 22.998 1.00 96.62 292 VAL A C 1
ATOM 2376 O O . VAL A 1 292 ? -18.972 -9.470 21.977 1.00 96.62 292 VAL A O 1
ATOM 2379 N N . TYR A 1 293 ? -20.323 -9.950 23.712 1.00 95.88 293 TYR A N 1
ATOM 2380 C CA . TYR A 1 293 ? -20.430 -11.383 23.441 1.00 95.88 293 TYR A CA 1
ATOM 2381 C C . TYR A 1 293 ? -21.848 -11.909 23.689 1.00 95.88 293 TYR A C 1
ATOM 2383 O O . TYR A 1 293 ? -22.639 -11.312 24.412 1.00 95.88 293 TYR A O 1
ATOM 2391 N N . ASP A 1 294 ? -22.168 -13.036 23.063 1.00 93.62 294 ASP A N 1
ATOM 2392 C CA . ASP A 1 294 ? -23.434 -13.756 23.220 1.00 93.62 294 ASP A CA 1
ATOM 2393 C C . ASP A 1 294 ? -23.355 -14.643 24.479 1.00 93.62 294 ASP A C 1
ATOM 2395 O O . ASP A 1 294 ? -22.622 -15.633 24.494 1.00 93.62 294 ASP A O 1
ATOM 2399 N N . ASP A 1 295 ? -24.041 -14.256 25.558 1.00 91.62 295 ASP A N 1
ATOM 2400 C CA . ASP A 1 295 ? -23.918 -14.891 26.885 1.00 91.62 295 ASP A CA 1
ATOM 2401 C C . ASP A 1 295 ? -24.821 -16.130 27.057 1.00 91.62 295 ASP A C 1
ATOM 2403 O O . ASP A 1 295 ? -24.754 -16.829 28.064 1.00 91.62 295 ASP A O 1
ATOM 2407 N N . GLU A 1 296 ? -25.646 -16.460 26.059 1.00 87.56 296 GLU A N 1
ATOM 2408 C CA . GLU A 1 296 ? -26.476 -17.675 26.078 1.00 87.56 296 GLU A CA 1
ATOM 2409 C C . GLU A 1 296 ? -25.668 -18.940 25.782 1.00 87.56 296 GLU A C 1
ATOM 2411 O O . GLU A 1 296 ? -26.033 -20.050 26.176 1.00 87.56 296 GLU A O 1
ATOM 2416 N N . LYS A 1 297 ? -24.567 -18.787 25.042 1.00 84.56 297 LYS A N 1
ATOM 2417 C CA . LYS A 1 297 ? -23.742 -19.895 24.559 1.00 84.56 297 LYS A CA 1
ATOM 2418 C C . LYS A 1 297 ? -22.539 -20.073 25.473 1.00 84.56 297 LYS A C 1
ATOM 2420 O O . LYS A 1 297 ? -21.771 -19.143 25.683 1.00 84.56 297 LYS A O 1
ATOM 2425 N N . ALA A 1 298 ? -22.285 -21.307 25.906 1.00 79.94 298 ALA A N 1
ATOM 2426 C CA . ALA A 1 298 ? -21.164 -21.644 26.793 1.00 79.94 298 ALA A CA 1
ATOM 2427 C C . ALA A 1 298 ? -19.769 -21.211 26.279 1.00 79.94 298 ALA A C 1
ATOM 2429 O O . ALA A 1 298 ? -18.851 -21.031 27.073 1.00 79.94 298 ALA A O 1
ATOM 2430 N N . GLN A 1 299 ? -19.599 -21.033 24.963 1.00 81.56 299 GLN A N 1
ATOM 2431 C CA . GLN A 1 299 ? -18.352 -20.543 24.351 1.00 81.56 299 GLN A CA 1
ATOM 2432 C C . GLN A 1 299 ? -18.255 -19.007 24.255 1.00 81.56 299 GLN A C 1
ATOM 2434 O O . GLN A 1 299 ? -17.233 -18.509 23.792 1.00 81.56 299 GLN A O 1
ATOM 2439 N N . ARG A 1 300 ? -19.302 -18.268 24.652 1.00 90.88 300 ARG A N 1
ATOM 2440 C CA . ARG A 1 300 ? -19.406 -16.798 24.609 1.00 90.88 300 ARG A CA 1
ATOM 2441 C C . ARG A 1 300 ? -18.882 -16.180 23.301 1.00 90.88 300 ARG A C 1
ATOM 2443 O O . ARG A 1 300 ? -17.928 -15.398 23.327 1.00 90.88 300 ARG A O 1
ATOM 2450 N N . PRO A 1 301 ? -19.449 -16.554 22.135 1.00 92.31 301 PRO A N 1
ATOM 2451 C CA . PRO A 1 301 ? -18.940 -16.089 20.858 1.00 92.31 301 PRO A CA 1
ATOM 2452 C C . PRO A 1 301 ? -19.092 -14.563 20.732 1.00 92.31 301 PRO A C 1
ATOM 2454 O O . PRO A 1 301 ? -20.076 -13.993 21.218 1.00 92.31 301 PRO A O 1
ATOM 2457 N N . PRO A 1 302 ? -18.128 -13.892 20.085 1.00 95.31 302 PRO A N 1
ATOM 2458 C CA . PRO A 1 302 ? -18.110 -12.441 19.986 1.00 95.31 302 PRO A CA 1
ATOM 2459 C C . PRO A 1 302 ? -19.224 -11.901 19.088 1.00 95.31 302 PRO A C 1
ATOM 2461 O O . PRO A 1 302 ? -19.582 -12.518 18.083 1.00 95.31 302 PRO A O 1
ATOM 2464 N N . ILE A 1 303 ? -19.714 -10.701 19.404 1.00 94.56 303 ILE A N 1
ATOM 2465 C CA . ILE A 1 303 ? -20.677 -9.973 18.572 1.00 94.56 303 ILE A CA 1
ATOM 2466 C C . ILE A 1 303 ? -19.972 -8.753 17.976 1.00 94.56 303 ILE A C 1
ATOM 2468 O O . ILE A 1 303 ? -19.593 -7.827 18.688 1.00 94.56 303 ILE A O 1
ATOM 2472 N N . SER A 1 304 ? -19.776 -8.775 16.657 1.00 95.06 304 SER A N 1
ATOM 2473 C CA . SER A 1 304 ? -19.140 -7.689 15.897 1.00 95.06 304 SER A CA 1
ATOM 2474 C C . SER A 1 304 ? -20.140 -6.623 15.443 1.00 95.06 304 SER A C 1
ATOM 2476 O O . SER A 1 304 ? -21.327 -6.918 15.313 1.00 95.06 304 SER A O 1
ATOM 2478 N N . LYS A 1 305 ? -19.652 -5.420 15.106 1.00 94.94 305 LYS A N 1
ATOM 2479 C CA . LYS A 1 305 ? -20.441 -4.266 14.618 1.00 94.94 305 LYS A CA 1
ATOM 2480 C C . LYS A 1 305 ? -21.454 -3.670 15.611 1.00 94.94 305 LYS A C 1
ATOM 2482 O O . LYS A 1 305 ? -22.200 -2.770 15.238 1.00 94.94 305 LYS A O 1
ATOM 2487 N N . VAL A 1 306 ? -21.427 -4.094 16.871 1.00 95.94 306 VAL A N 1
ATOM 2488 C CA . VAL A 1 306 ? -22.127 -3.422 17.976 1.00 95.94 306 VAL A CA 1
ATOM 2489 C C . VAL A 1 306 ? -21.564 -2.014 18.154 1.00 95.94 306 VAL A C 1
ATOM 2491 O O . VAL A 1 306 ? -20.342 -1.856 18.230 1.00 95.94 306 VAL A O 1
ATOM 2494 N N . ILE A 1 307 ? -22.445 -1.019 18.243 1.00 96.56 307 ILE A N 1
ATOM 2495 C CA . ILE A 1 307 ? -22.127 0.391 18.475 1.00 96.56 307 ILE A CA 1
ATOM 2496 C C . ILE A 1 307 ? -22.257 0.673 19.974 1.00 96.56 307 ILE A C 1
ATOM 2498 O O . ILE A 1 307 ? -23.294 0.410 20.587 1.00 96.56 307 ILE A O 1
ATOM 2502 N N . LEU A 1 308 ? -21.198 1.223 20.565 1.00 96.81 308 LEU A N 1
ATOM 2503 C CA . LEU A 1 308 ? -21.152 1.644 21.960 1.00 96.81 308 LEU A CA 1
ATOM 2504 C C . LEU A 1 308 ? -20.856 3.138 22.040 1.00 96.81 308 LEU A C 1
ATOM 2506 O O . LEU A 1 308 ? -19.981 3.637 21.329 1.00 96.81 308 LEU A O 1
ATOM 2510 N N . THR A 1 309 ? -21.526 3.839 22.951 1.00 95.88 309 THR A N 1
ATOM 2511 C CA . THR A 1 309 ? -21.282 5.263 23.210 1.00 95.88 309 THR A CA 1
ATOM 2512 C C . THR A 1 309 ? -20.921 5.499 24.670 1.00 95.88 309 THR A C 1
ATOM 2514 O O . THR A 1 309 ? -21.605 5.033 25.577 1.00 95.88 309 THR A O 1
ATOM 2517 N N . ALA A 1 310 ? -19.819 6.209 24.904 1.00 93.69 310 ALA A N 1
ATOM 2518 C CA . ALA A 1 310 ? -19.359 6.655 26.212 1.00 93.69 310 ALA A CA 1
ATOM 2519 C C . ALA A 1 310 ? -19.435 8.188 26.231 1.00 93.69 310 ALA A C 1
ATOM 2521 O O . ALA A 1 310 ? -18.506 8.882 25.811 1.00 93.69 310 ALA A O 1
ATOM 2522 N N . ASN A 1 311 ? -20.574 8.710 26.691 1.00 91.00 311 ASN A N 1
ATOM 2523 C CA . ASN A 1 311 ? -20.990 10.101 26.477 1.00 91.00 311 ASN A CA 1
ATOM 2524 C C . ASN A 1 311 ? -21.004 10.426 24.963 1.00 91.00 311 ASN A C 1
ATOM 2526 O O . ASN A 1 311 ? -21.765 9.809 24.224 1.00 91.00 311 ASN A O 1
ATOM 2530 N N . GLU A 1 312 ? -20.163 11.354 24.499 1.00 87.62 312 GLU A N 1
ATOM 2531 C CA . GLU A 1 312 ? -20.027 11.743 23.083 1.00 87.62 312 GLU A CA 1
ATOM 2532 C C . GLU A 1 312 ? -19.126 10.794 22.270 1.00 87.62 312 GLU A C 1
ATOM 2534 O O . GLU A 1 312 ? -19.199 10.749 21.043 1.00 87.62 312 GLU A O 1
ATOM 2539 N N . ALA A 1 313 ? -18.246 10.035 22.931 1.00 92.31 313 ALA A N 1
ATOM 2540 C CA . ALA A 1 313 ? -17.318 9.150 22.239 1.00 92.31 313 ALA A CA 1
ATOM 2541 C C . ALA A 1 313 ? -18.055 7.901 21.739 1.00 92.31 313 ALA A C 1
ATOM 2543 O O . ALA A 1 313 ? -18.783 7.270 22.503 1.00 92.31 313 ALA A O 1
ATOM 2544 N N . THR A 1 314 ? -17.825 7.502 20.486 1.00 95.12 314 THR A N 1
ATOM 2545 C CA . THR A 1 314 ? -18.425 6.302 19.875 1.00 95.12 314 THR A CA 1
ATOM 2546 C C . THR A 1 314 ? -17.342 5.284 19.519 1.00 95.12 314 THR A C 1
ATOM 2548 O O . THR A 1 314 ? -16.293 5.656 18.994 1.00 95.12 314 THR A O 1
ATOM 2551 N N . ALA A 1 315 ? -17.596 4.004 19.785 1.00 96.00 315 ALA A N 1
ATOM 2552 C CA . ALA A 1 315 ? -16.756 2.881 19.378 1.00 96.00 315 ALA A CA 1
ATOM 2553 C C . ALA A 1 315 ? -17.613 1.780 18.739 1.00 96.00 315 ALA A C 1
ATOM 2555 O O . ALA A 1 315 ? -18.785 1.618 19.071 1.00 96.00 315 ALA A O 1
ATOM 2556 N N . ILE A 1 316 ? -17.014 1.007 17.832 1.00 96.44 316 ILE A N 1
ATOM 2557 C CA . ILE A 1 316 ? -17.660 -0.127 17.164 1.00 96.44 316 ILE A CA 1
ATOM 2558 C C . ILE A 1 316 ? -16.825 -1.379 17.427 1.00 96.44 316 ILE A C 1
ATOM 2560 O O . ILE A 1 316 ? -15.598 -1.341 17.319 1.00 96.44 316 ILE A O 1
ATOM 2564 N N . THR A 1 317 ? -17.479 -2.486 17.775 1.00 97.12 317 THR A N 1
ATOM 2565 C CA . THR A 1 317 ? -16.798 -3.766 18.021 1.00 97.12 317 THR A CA 1
ATOM 2566 C C . THR A 1 317 ? -16.209 -4.373 16.748 1.00 97.12 317 THR A C 1
ATOM 2568 O O . THR A 1 317 ? -16.853 -4.431 15.694 1.00 97.12 317 THR A O 1
ATOM 2571 N N . ASN A 1 318 ? -14.976 -4.874 16.855 1.00 96.12 318 ASN A N 1
ATOM 2572 C CA . ASN A 1 318 ? -14.292 -5.592 15.780 1.00 96.12 318 ASN A CA 1
ATOM 2573 C C . ASN A 1 318 ? -14.870 -7.016 15.569 1.00 96.12 318 ASN A C 1
ATOM 2575 O O . ASN A 1 318 ? -15.823 -7.428 16.227 1.00 96.12 318 ASN A O 1
ATOM 2579 N N . GLN A 1 319 ? -14.283 -7.801 14.656 1.00 95.25 319 GLN A N 1
ATOM 2580 C CA . GLN A 1 319 ? -14.698 -9.194 14.397 1.00 95.25 319 GLN A CA 1
ATOM 2581 C C . GLN A 1 319 ? -14.577 -10.122 15.625 1.00 95.25 319 GLN A C 1
ATOM 2583 O O . GLN A 1 319 ? -15.308 -11.102 15.722 1.00 95.25 319 GLN A O 1
ATOM 2588 N N . ASN A 1 320 ? -13.707 -9.784 16.581 1.00 94.69 320 ASN A N 1
ATOM 2589 C CA . ASN A 1 320 ? -13.525 -10.487 17.854 1.00 94.69 320 ASN A CA 1
ATOM 2590 C C . ASN A 1 320 ? -14.420 -9.920 18.977 1.00 94.69 320 ASN A C 1
ATOM 2592 O O . ASN A 1 320 ? -14.213 -10.250 20.146 1.00 94.69 320 ASN A O 1
ATOM 2596 N N . GLY A 1 321 ? -15.385 -9.052 18.643 1.00 93.31 321 GLY A N 1
ATOM 2597 C CA . GLY A 1 321 ? -16.311 -8.425 19.590 1.00 93.31 321 GLY A CA 1
ATOM 2598 C C . GLY A 1 321 ? -15.676 -7.337 20.456 1.00 93.31 321 GLY A C 1
ATOM 2599 O O . GLY A 1 321 ? -16.305 -6.859 21.392 1.00 93.31 321 GLY A O 1
ATOM 2600 N N . GLU A 1 322 ? -14.431 -6.943 20.184 1.00 97.44 322 GLU A N 1
ATOM 2601 C CA . GLU A 1 322 ? -13.653 -6.045 21.040 1.00 97.44 322 GLU A CA 1
ATOM 2602 C C . GLU A 1 322 ? -13.877 -4.582 20.650 1.00 97.44 322 GLU A C 1
ATOM 2604 O O . GLU A 1 322 ? -13.821 -4.239 19.466 1.00 97.44 322 GLU A O 1
ATOM 2609 N N . PHE A 1 323 ? -14.067 -3.712 21.642 1.00 96.94 323 PHE A N 1
ATOM 2610 C CA . PHE A 1 323 ? -14.155 -2.260 21.476 1.00 96.94 323 PHE A CA 1
ATOM 2611 C C . PHE A 1 323 ? -13.092 -1.539 22.315 1.00 96.94 323 PHE A C 1
ATOM 2613 O O . PHE A 1 323 ? -12.598 -2.058 23.322 1.00 96.94 323 PHE A O 1
ATOM 2620 N N . ILE A 1 324 ? -12.741 -0.315 21.908 1.00 96.62 324 ILE A N 1
ATOM 2621 C CA . ILE A 1 324 ? -11.804 0.544 22.635 1.00 96.62 324 ILE A CA 1
ATOM 2622 C C . ILE A 1 324 ? -12.146 2.027 22.462 1.00 96.62 324 ILE A C 1
ATOM 2624 O O . ILE A 1 324 ? -12.357 2.511 21.354 1.00 96.62 324 ILE A O 1
ATOM 2628 N N . PHE A 1 325 ? -12.115 2.753 23.575 1.00 95.19 325 PHE A N 1
ATOM 2629 C CA . PHE A 1 325 ? -12.054 4.205 23.651 1.00 95.19 325 PHE A CA 1
ATOM 2630 C C . PHE A 1 325 ? -10.639 4.575 24.138 1.00 95.19 325 PHE A C 1
ATOM 2632 O O . PHE A 1 325 ? -10.356 4.496 25.338 1.00 95.19 325 PHE A O 1
ATOM 2639 N N . PRO A 1 326 ? -9.705 4.913 23.229 1.00 90.06 326 PRO A N 1
ATOM 2640 C CA . PRO A 1 326 ? -8.275 5.000 23.548 1.00 90.06 326 PRO A CA 1
ATOM 2641 C C . PRO A 1 326 ? -7.865 6.285 24.285 1.00 90.06 326 PRO A C 1
ATOM 2643 O O . PRO A 1 326 ? -6.722 6.394 24.728 1.00 90.06 326 PRO A O 1
ATOM 2646 N N . SER A 1 327 ? -8.755 7.275 24.375 1.00 89.44 327 SER A N 1
ATOM 2647 C CA . SER A 1 327 ? -8.429 8.621 24.853 1.00 89.44 327 SER A CA 1
ATOM 2648 C C . SER A 1 327 ? -9.628 9.305 25.516 1.00 89.44 327 SER A C 1
ATOM 2650 O O . SER A 1 327 ? -10.104 10.341 25.049 1.00 89.44 327 SER A O 1
ATOM 2652 N N . LEU A 1 328 ? -10.129 8.723 26.604 1.00 90.94 328 LEU A N 1
ATOM 2653 C CA . LEU A 1 328 ? -11.138 9.366 27.446 1.00 90.94 328 LEU A CA 1
ATOM 2654 C C . LEU A 1 328 ? -10.445 10.326 28.425 1.00 90.94 328 LEU A C 1
ATOM 2656 O O . LEU A 1 328 ? -9.410 9.987 28.998 1.00 90.94 328 LEU A O 1
ATOM 2660 N N . LYS A 1 329 ? -10.975 11.540 28.605 1.00 90.12 329 LYS A N 1
ATOM 2661 C CA . LYS A 1 329 ? -10.490 12.477 29.638 1.00 90.12 329 LYS A CA 1
ATOM 2662 C C . LYS A 1 329 ? -10.850 11.915 31.020 1.00 90.12 329 LYS A C 1
ATOM 2664 O O . LYS A 1 329 ? -11.768 11.111 31.123 1.00 90.12 329 LYS A O 1
ATOM 2669 N N . SER A 1 330 ? -10.166 12.333 32.084 1.00 90.00 330 SER A N 1
ATOM 2670 C CA . SER A 1 330 ? -10.600 11.959 33.439 1.00 90.00 330 SER A CA 1
ATOM 2671 C C . SER A 1 330 ? -12.017 12.485 33.723 1.00 90.00 330 SER A C 1
ATOM 2673 O O . SER A 1 330 ? -12.280 13.660 33.463 1.00 90.00 330 SER A O 1
ATOM 2675 N N . GLY A 1 331 ? -12.910 11.648 34.258 1.00 89.88 331 GLY A N 1
ATOM 2676 C CA . GLY A 1 331 ? -14.298 12.017 34.564 1.00 89.88 331 GLY A CA 1
ATOM 2677 C C . GLY A 1 331 ? -15.273 10.835 34.554 1.00 89.88 331 GLY A C 1
ATOM 2678 O O . GLY A 1 331 ? -14.882 9.693 34.318 1.00 89.88 331 GLY A O 1
ATOM 2679 N N . THR A 1 332 ? -16.555 11.113 34.800 1.00 93.44 332 THR A N 1
ATOM 2680 C CA . THR A 1 332 ? -17.625 10.101 34.797 1.00 93.44 332 THR A CA 1
ATOM 2681 C C . THR A 1 332 ? -18.194 9.891 33.393 1.00 93.44 332 THR A C 1
ATOM 2683 O O . THR A 1 332 ? -18.575 10.847 32.711 1.00 93.44 332 THR A O 1
ATOM 2686 N N . TYR A 1 333 ? -18.295 8.630 32.978 1.00 94.31 333 TYR A N 1
ATOM 2687 C CA . TYR A 1 333 ? -18.837 8.216 31.686 1.00 94.31 333 TYR A CA 1
ATOM 2688 C C . TYR A 1 333 ? -20.042 7.293 31.849 1.00 94.31 333 TYR A C 1
ATOM 2690 O O . TYR A 1 333 ? -20.066 6.420 32.716 1.00 94.31 333 TYR A O 1
ATOM 2698 N N . TYR A 1 334 ? -21.016 7.477 30.961 1.00 94.81 334 TYR A N 1
ATOM 2699 C CA . TYR A 1 334 ? -22.211 6.657 30.825 1.00 94.81 334 TYR A CA 1
ATOM 2700 C C . TYR A 1 334 ? -22.061 5.797 29.568 1.00 94.81 334 TYR A C 1
ATOM 2702 O O . TYR A 1 334 ? -22.309 6.276 28.460 1.00 94.81 334 TYR A O 1
ATOM 2710 N N . LEU A 1 335 ? -21.633 4.542 29.728 1.00 95.50 335 LEU A N 1
ATOM 2711 C CA . LEU A 1 335 ? -21.497 3.600 28.618 1.00 95.50 335 LEU A CA 1
ATOM 2712 C C . LEU A 1 335 ? -22.868 3.031 28.243 1.00 95.50 335 LEU A C 1
ATOM 2714 O O . LEU A 1 335 ? -23.538 2.383 29.049 1.00 95.50 335 LEU A O 1
ATOM 2718 N N . ARG A 1 336 ? -23.272 3.274 27.000 1.00 94.94 336 ARG A N 1
ATOM 2719 C CA . ARG A 1 336 ? -24.495 2.774 26.372 1.00 94.94 336 ARG A CA 1
ATOM 2720 C C . ARG A 1 336 ? -24.131 1.833 25.230 1.00 94.94 336 ARG A C 1
ATOM 2722 O O . ARG A 1 336 ? -23.061 1.944 24.633 1.00 94.94 336 ARG A O 1
ATOM 2729 N N . VAL A 1 337 ? -25.061 0.943 24.913 1.00 95.19 337 VAL A N 1
ATOM 2730 C CA . VAL A 1 337 ? -25.027 0.085 23.728 1.00 95.19 337 VAL A CA 1
ATOM 2731 C C . VAL A 1 337 ? -26.245 0.431 22.886 1.00 95.19 337 VAL A C 1
ATOM 2733 O O . VAL A 1 337 ? -27.347 0.546 23.426 1.00 95.19 337 VAL A O 1
ATOM 2736 N N . ASP A 1 338 ? -26.055 0.617 21.585 1.00 93.56 338 ASP A N 1
ATOM 2737 C CA . ASP A 1 338 ? -27.163 0.852 20.666 1.00 93.56 338 ASP A CA 1
ATOM 2738 C C . ASP A 1 338 ? -27.945 -0.454 20.450 1.00 93.56 338 ASP A C 1
ATOM 2740 O O . ASP A 1 338 ? -27.408 -1.427 19.907 1.00 93.56 338 ASP A O 1
ATOM 2744 N N . LYS A 1 339 ? -29.221 -0.469 20.859 1.00 88.25 339 LYS A N 1
ATOM 2745 C CA . LYS A 1 339 ? -30.123 -1.621 20.696 1.00 88.25 339 LYS A CA 1
ATOM 2746 C C . LYS A 1 339 ? -30.247 -2.075 19.236 1.00 88.25 339 LYS A C 1
ATOM 2748 O O . LYS A 1 339 ? -30.347 -3.273 18.992 1.00 88.25 339 LYS A O 1
ATOM 2753 N N . SER A 1 340 ? -30.193 -1.160 18.266 1.00 87.75 340 SER A N 1
ATOM 2754 C CA . SER A 1 340 ? -30.276 -1.515 16.840 1.00 87.75 340 SER A CA 1
ATOM 2755 C C . SER A 1 340 ? -29.072 -2.344 16.367 1.00 87.75 340 SER A C 1
ATOM 2757 O O . SER A 1 340 ? -29.183 -3.131 15.429 1.00 87.75 340 SER A O 1
ATOM 2759 N N . SER A 1 341 ? -27.931 -2.220 17.054 1.00 91.44 341 SER A N 1
ATOM 2760 C CA . SER A 1 341 ? -26.658 -2.841 16.669 1.00 91.44 341 SER A CA 1
ATOM 2761 C C . SER A 1 341 ? -26.401 -4.230 17.274 1.00 91.44 341 SER A C 1
ATOM 2763 O O . SER A 1 341 ? -25.483 -4.919 16.833 1.00 91.44 341 SER A O 1
ATOM 2765 N N . ILE A 1 342 ? -27.199 -4.667 18.261 1.00 90.81 342 ILE A N 1
ATOM 2766 C CA . ILE A 1 342 ? -27.051 -5.982 18.928 1.00 90.81 342 ILE A CA 1
ATOM 2767 C C . ILE A 1 342 ? -27.948 -7.089 18.347 1.00 90.81 342 ILE A C 1
ATOM 2769 O O . ILE A 1 342 ? -27.782 -8.259 18.701 1.00 90.81 342 ILE A O 1
ATOM 2773 N N . GLY A 1 343 ? -28.851 -6.736 17.427 1.00 83.88 343 GLY A N 1
ATOM 2774 C CA . GLY A 1 343 ? -29.801 -7.642 16.778 1.00 83.88 343 GLY A CA 1
ATOM 2775 C C . GLY A 1 343 ? -31.214 -7.587 17.371 1.00 83.88 343 GLY A C 1
ATOM 2776 O O . GLY A 1 343 ? -31.431 -7.065 18.461 1.00 83.88 343 GLY A O 1
ATOM 2777 N N . LEU A 1 344 ? -32.184 -8.126 16.627 1.00 82.69 344 LEU A N 1
ATOM 2778 C CA . LEU A 1 344 ? -33.592 -8.181 17.036 1.00 82.69 344 LEU A CA 1
ATOM 2779 C C . LEU A 1 344 ? -33.781 -9.056 18.285 1.00 82.69 344 LEU A C 1
ATOM 2781 O O . LEU A 1 344 ? -33.099 -10.069 18.439 1.00 82.69 344 LEU A O 1
ATOM 2785 N N . ASN A 1 345 ? -34.736 -8.673 19.139 1.00 86.62 345 ASN A N 1
ATOM 2786 C CA . ASN A 1 345 ? -35.118 -9.367 20.377 1.00 86.62 345 ASN A CA 1
ATOM 2787 C C . ASN A 1 345 ? -33.926 -9.664 21.307 1.00 86.62 345 ASN A C 1
ATOM 2789 O O . ASN A 1 345 ? -33.851 -10.728 21.920 1.00 86.62 345 ASN A O 1
ATOM 2793 N N . ARG A 1 346 ? -32.955 -8.745 21.385 1.00 91.12 346 ARG A N 1
ATOM 2794 C CA . ARG A 1 346 ? -31.746 -8.882 22.206 1.00 91.12 346 ARG A CA 1
ATOM 2795 C C . ARG A 1 346 ? -31.583 -7.717 23.169 1.00 91.12 346 ARG A C 1
ATOM 2797 O O . ARG A 1 346 ? -31.898 -6.571 22.861 1.00 91.12 346 ARG A O 1
ATOM 2804 N N . ILE A 1 347 ? -31.054 -8.022 24.349 1.00 92.94 347 ILE A N 1
ATOM 2805 C CA . ILE A 1 347 ? -30.823 -7.071 25.434 1.00 92.94 347 ILE A CA 1
ATOM 2806 C C . ILE A 1 347 ? -29.499 -7.378 26.140 1.00 92.94 347 ILE A C 1
ATOM 2808 O O . ILE A 1 347 ? -29.074 -8.530 26.221 1.00 92.94 347 ILE A O 1
ATOM 2812 N N . ALA A 1 348 ? -28.838 -6.342 26.657 1.00 92.81 348 ALA A N 1
ATOM 2813 C CA . ALA A 1 348 ? -27.664 -6.520 27.503 1.00 92.81 348 ALA A CA 1
ATOM 2814 C C . ALA A 1 348 ? -28.046 -7.155 28.850 1.00 92.81 348 ALA A C 1
ATOM 2816 O O . ALA A 1 348 ? -29.032 -6.750 29.479 1.00 92.81 348 ALA A O 1
ATOM 2817 N N . THR A 1 349 ? -27.247 -8.119 29.307 1.00 90.06 349 THR A N 1
ATOM 2818 C CA . THR A 1 349 ? -27.364 -8.761 30.623 1.00 90.06 349 THR A CA 1
ATOM 2819 C C . THR A 1 349 ? -27.246 -7.720 31.741 1.00 90.06 349 THR A C 1
ATOM 2821 O O . THR A 1 349 ? -27.952 -7.789 32.751 1.00 90.06 349 THR A O 1
ATOM 2824 N N . GLU A 1 350 ? -26.397 -6.715 31.536 1.00 88.56 350 GLU A N 1
ATOM 2825 C CA . GLU A 1 350 ? -26.153 -5.597 32.436 1.00 88.56 350 GLU A CA 1
ATOM 2826 C C . GLU A 1 350 ? -27.234 -4.501 32.324 1.00 88.56 350 GLU A C 1
ATOM 2828 O O . GLU A 1 350 ? -27.869 -4.278 31.283 1.00 88.56 350 GLU A O 1
ATOM 2833 N N . LYS A 1 351 ? -27.432 -3.760 33.421 1.00 87.31 351 LYS A N 1
ATOM 2834 C CA . LYS A 1 351 ? -28.270 -2.556 33.447 1.00 87.31 351 LYS A CA 1
ATOM 2835 C C . LYS A 1 351 ? -27.521 -1.419 32.744 1.00 87.31 351 LYS A C 1
ATOM 2837 O O . LYS A 1 351 ? -26.458 -1.005 33.197 1.00 87.31 351 LYS A O 1
ATOM 2842 N N . LEU A 1 352 ? -28.072 -0.933 31.630 1.00 89.06 352 LEU A N 1
ATOM 2843 C CA . LEU A 1 352 ? -27.522 0.188 30.861 1.00 89.06 352 LEU A CA 1
ATOM 2844 C C . LEU A 1 352 ? -28.211 1.512 31.256 1.00 89.06 352 LEU A C 1
ATOM 2846 O O . LEU A 1 352 ? -29.417 1.493 31.513 1.00 89.06 352 LEU A O 1
ATOM 2850 N N . PRO A 1 353 ? -27.503 2.659 31.239 1.00 92.38 353 PRO A N 1
ATOM 2851 C CA . PRO A 1 353 ? -26.067 2.801 30.987 1.00 92.38 353 PRO A CA 1
ATOM 2852 C C . PRO A 1 353 ? -25.203 2.295 32.153 1.00 92.38 353 PRO A C 1
ATOM 2854 O O . PRO A 1 353 ? -25.564 2.470 33.314 1.00 92.38 353 PRO A O 1
ATOM 2857 N N . ILE A 1 354 ? -24.026 1.745 31.843 1.00 92.25 354 ILE A N 1
ATOM 2858 C CA . ILE A 1 354 ? -23.009 1.439 32.860 1.00 92.25 354 ILE A CA 1
ATOM 2859 C C . ILE A 1 354 ? -22.295 2.748 33.209 1.00 92.25 354 ILE A C 1
ATOM 2861 O O . ILE A 1 354 ? -21.706 3.388 32.336 1.00 92.25 354 ILE A O 1
ATOM 2865 N N . ILE A 1 355 ? -22.350 3.149 34.479 1.00 93.00 355 ILE A N 1
ATOM 2866 C CA . ILE A 1 355 ? -21.671 4.346 34.990 1.00 93.00 355 ILE A CA 1
ATOM 2867 C C . ILE A 1 355 ? -20.261 3.956 35.442 1.00 93.00 355 ILE A C 1
ATOM 2869 O O . ILE A 1 355 ? -20.100 2.992 36.188 1.00 93.00 355 ILE A O 1
ATOM 2873 N N . MET A 1 356 ? -19.241 4.703 35.017 1.00 91.38 356 MET A N 1
ATOM 2874 C CA . MET A 1 356 ? -17.851 4.478 35.433 1.00 91.38 356 MET A CA 1
ATOM 2875 C C . MET A 1 356 ? -17.064 5.779 35.586 1.00 91.38 356 MET A C 1
ATOM 2877 O O . MET A 1 356 ? -17.268 6.732 34.837 1.00 91.38 356 MET A O 1
ATOM 2881 N N . GLU A 1 357 ? -16.123 5.792 36.526 1.00 91.62 357 GLU A N 1
ATOM 2882 C CA . GLU A 1 357 ? -15.147 6.867 36.700 1.00 91.62 357 GLU A CA 1
ATOM 2883 C C . GLU A 1 357 ? -13.865 6.508 35.933 1.00 91.62 357 GLU A C 1
ATOM 2885 O O . GLU A 1 357 ? -13.180 5.550 36.281 1.00 91.62 357 GLU A O 1
ATOM 2890 N N . VAL A 1 358 ? -13.526 7.264 34.888 1.00 90.00 358 VAL A N 1
ATOM 2891 C CA . VAL A 1 358 ? -12.258 7.114 34.164 1.00 90.00 358 VAL A CA 1
ATOM 2892 C C . VAL A 1 358 ? -11.204 8.005 34.814 1.00 90.00 358 VAL A C 1
ATOM 2894 O O . VAL A 1 358 ? -11.397 9.216 34.921 1.00 90.00 358 VAL A O 1
ATOM 2897 N N . LYS A 1 359 ? -10.055 7.429 35.182 1.00 86.94 359 LYS A N 1
ATOM 2898 C CA . LYS A 1 359 ? -8.880 8.168 35.670 1.00 86.94 359 LYS A CA 1
ATOM 2899 C C . LYS A 1 359 ? -7.756 8.157 34.640 1.00 86.94 359 LYS A C 1
ATOM 2901 O O . LYS A 1 359 ? -7.543 7.191 33.905 1.00 86.94 359 LYS A O 1
ATOM 2906 N N . GLY A 1 360 ? -7.026 9.264 34.575 1.00 81.94 360 GLY A N 1
ATOM 2907 C CA . GLY A 1 360 ? -5.930 9.438 33.632 1.00 81.94 360 GLY A CA 1
ATOM 2908 C C . GLY A 1 360 ? -4.762 8.483 33.903 1.00 81.94 360 GLY A C 1
ATOM 2909 O O . GLY A 1 360 ? -4.283 8.362 35.026 1.00 81.94 360 GLY A O 1
ATOM 2910 N N . GLY A 1 361 ? -4.288 7.805 32.858 1.00 80.25 361 GLY A N 1
ATOM 2911 C CA . GLY A 1 361 ? -3.265 6.759 32.927 1.00 80.25 361 GLY A CA 1
ATOM 2912 C C . GLY A 1 361 ? -3.803 5.345 33.177 1.00 80.25 361 GLY A C 1
ATOM 2913 O O . GLY A 1 361 ? -3.089 4.383 32.884 1.00 80.25 361 GLY A O 1
ATOM 2914 N N . GLU A 1 362 ? -5.044 5.194 33.649 1.00 86.06 362 GLU A N 1
ATOM 2915 C CA . GLU A 1 362 ? -5.650 3.888 33.924 1.00 86.06 362 GLU A CA 1
ATOM 2916 C C . GLU A 1 362 ? -6.207 3.214 32.657 1.00 86.06 362 GLU A C 1
ATOM 2918 O O . GLU A 1 362 ? -6.335 3.808 31.580 1.00 86.06 362 GLU A O 1
ATOM 2923 N N . THR A 1 363 ? -6.493 1.916 32.759 1.00 90.50 363 THR A N 1
ATOM 2924 C CA . THR A 1 363 ? -7.136 1.136 31.697 1.00 90.50 363 THR A CA 1
ATOM 2925 C C . THR A 1 363 ? -8.255 0.300 32.298 1.00 90.50 363 THR A C 1
ATOM 2927 O O . THR A 1 363 ? -8.002 -0.715 32.942 1.00 90.50 363 THR A O 1
ATOM 2930 N N . ILE A 1 364 ? -9.488 0.736 32.068 1.00 92.44 364 ILE A N 1
ATOM 2931 C CA . ILE A 1 364 ? -10.708 0.083 32.538 1.00 92.44 364 ILE A CA 1
ATOM 2932 C C . ILE A 1 364 ? -11.125 -0.955 31.493 1.00 92.44 364 ILE A C 1
ATOM 2934 O O . ILE A 1 364 ? -11.076 -0.691 30.290 1.00 92.44 364 ILE A O 1
ATOM 2938 N N . THR A 1 365 ? -11.496 -2.151 31.953 1.00 95.62 365 THR A N 1
ATOM 2939 C CA . THR A 1 365 ? -11.982 -3.242 31.096 1.00 95.62 365 THR A CA 1
ATOM 2940 C C . THR A 1 365 ? -13.394 -3.620 31.530 1.00 95.62 365 THR A C 1
ATOM 2942 O O . THR A 1 365 ? -13.586 -3.948 32.698 1.00 95.62 365 THR A O 1
ATOM 2945 N N . ILE A 1 366 ? -14.366 -3.528 30.621 1.00 93.75 366 ILE A N 1
ATOM 2946 C CA . ILE A 1 366 ? -15.783 -3.837 30.872 1.00 93.75 366 ILE A CA 1
ATOM 2947 C C . ILE A 1 366 ? -16.304 -4.667 29.708 1.00 93.75 366 ILE A C 1
ATOM 2949 O O . ILE A 1 366 ? -16.454 -4.152 28.603 1.00 93.75 366 ILE A O 1
ATOM 2953 N N . ASP A 1 367 ? -16.603 -5.933 29.968 1.00 94.25 367 ASP A N 1
ATOM 2954 C CA . ASP A 1 367 ? -17.229 -6.813 28.987 1.00 94.25 367 ASP A CA 1
ATOM 2955 C C . ASP A 1 367 ? -18.753 -6.827 29.204 1.00 94.25 367 ASP A C 1
ATOM 2957 O O . ASP A 1 367 ? -19.218 -6.687 30.334 1.00 94.25 367 ASP A O 1
ATOM 2961 N N . ILE A 1 368 ? -19.520 -6.957 28.120 1.00 95.25 368 ILE A N 1
ATOM 2962 C CA . ILE A 1 368 ? -20.985 -6.828 28.092 1.00 95.25 368 ILE A CA 1
ATOM 2963 C C . ILE A 1 368 ? -21.578 -8.101 27.486 1.00 95.25 368 ILE A C 1
ATOM 2965 O O . ILE A 1 368 ? -21.311 -8.422 26.321 1.00 95.25 368 ILE A O 1
ATOM 2969 N N . GLY A 1 369 ? -22.387 -8.814 28.268 1.00 93.81 369 GLY A N 1
ATOM 2970 C CA . GLY A 1 369 ? -23.145 -9.965 27.786 1.00 93.81 369 GLY A CA 1
ATOM 2971 C C . GLY A 1 369 ? -24.416 -9.530 27.059 1.00 93.81 369 GLY A C 1
ATOM 2972 O O . GLY A 1 369 ? -25.133 -8.649 27.523 1.00 93.81 369 GLY A O 1
ATOM 2973 N N . ILE A 1 370 ? -24.726 -10.155 25.925 1.00 95.19 370 ILE A N 1
ATOM 2974 C CA . ILE A 1 370 ? -25.999 -9.993 25.211 1.00 95.19 370 ILE A CA 1
ATOM 2975 C C . ILE A 1 370 ? -26.770 -11.311 25.268 1.00 95.19 370 ILE A C 1
ATOM 2977 O O . ILE A 1 370 ? -26.214 -12.373 24.985 1.00 95.19 370 ILE A O 1
ATOM 2981 N N . VAL A 1 371 ? -28.061 -11.222 25.583 1.00 94.19 371 VAL A N 1
ATOM 2982 C CA . VAL A 1 371 ? -29.009 -12.343 25.647 1.00 94.19 371 VAL A CA 1
ATOM 2983 C C . VAL A 1 371 ? -30.301 -11.999 24.909 1.00 94.19 371 VAL A C 1
ATOM 2985 O O . VAL A 1 371 ? -30.607 -10.828 24.678 1.00 94.19 371 VAL A O 1
ATOM 2988 N N . THR A 1 372 ? -31.074 -13.016 24.545 1.00 92.44 372 THR A N 1
ATOM 2989 C CA . THR A 1 372 ? -32.418 -12.870 23.982 1.00 92.44 372 THR A CA 1
ATOM 2990 C C . THR A 1 372 ? -33.362 -12.337 25.054 1.00 92.44 372 THR A C 1
ATOM 2992 O O . THR A 1 372 ? -33.374 -12.822 26.195 1.00 92.44 372 THR A O 1
ATOM 2995 N N . SER A 1 373 ? -34.145 -11.317 24.708 1.00 91.06 373 SER A N 1
ATOM 2996 C CA . SER A 1 373 ? -35.136 -10.759 25.621 1.00 91.06 373 SER A CA 1
ATOM 2997 C C . SER A 1 373 ? -36.270 -11.754 25.888 1.00 91.06 373 SER A C 1
ATOM 2999 O O . SER A 1 373 ? -36.533 -12.673 25.115 1.00 91.06 373 SER A O 1
ATOM 3001 N N . CYS A 1 374 ? -36.889 -11.618 27.055 1.00 91.69 374 CYS A N 1
ATOM 3002 C CA . CYS A 1 374 ? -38.001 -12.449 27.512 1.00 91.69 374 CYS A CA 1
ATOM 3003 C C . CYS A 1 374 ? -39.310 -11.652 27.443 1.00 91.69 374 CYS A C 1
ATOM 3005 O O . CYS A 1 374 ? -39.293 -10.435 27.225 1.00 91.69 374 CYS A O 1
ATOM 3007 N N . ARG A 1 375 ? -40.437 -12.323 27.699 1.00 91.75 375 ARG A N 1
ATOM 3008 C CA . ARG A 1 375 ? -41.760 -11.690 27.768 1.00 91.75 375 ARG A CA 1
ATOM 3009 C C . ARG A 1 375 ? -42.572 -12.216 28.949 1.00 91.75 375 ARG A C 1
ATOM 3011 O O . ARG A 1 375 ? -42.646 -13.424 29.160 1.00 91.75 375 ARG A O 1
ATOM 3018 N N . ILE A 1 376 ? -43.211 -11.319 29.698 1.00 89.94 376 ILE A N 1
ATOM 3019 C CA . ILE A 1 376 ? -44.295 -11.685 30.623 1.00 89.94 376 ILE A CA 1
ATOM 3020 C C . ILE A 1 376 ? -45.588 -11.107 30.068 1.00 89.94 376 ILE A C 1
ATOM 3022 O O . ILE A 1 376 ? -45.754 -9.891 30.026 1.00 89.94 376 ILE A O 1
ATOM 3026 N N . SER A 1 377 ? -46.503 -11.981 29.678 1.00 88.31 377 SER A N 1
ATOM 3027 C CA . SER A 1 377 ? -47.866 -11.639 29.288 1.00 88.31 377 SER A CA 1
ATOM 3028 C C . SER A 1 377 ? -48.850 -12.152 30.342 1.00 88.31 377 SER A C 1
ATOM 3030 O O . SER A 1 377 ? -48.481 -12.872 31.275 1.00 88.31 377 SER A O 1
ATOM 3032 N N . GLY A 1 378 ? -50.115 -11.759 30.257 1.00 84.19 378 GLY A N 1
ATOM 3033 C CA . GLY A 1 378 ? -51.119 -12.268 31.182 1.00 84.19 378 GLY A CA 1
ATOM 3034 C C . GLY A 1 378 ? -52.462 -11.578 31.074 1.00 84.19 378 GLY A C 1
ATOM 3035 O O . GLY A 1 378 ? -52.651 -10.672 30.260 1.00 84.19 378 GLY A O 1
ATOM 3036 N N . ARG A 1 379 ? -53.403 -12.020 31.912 1.00 82.75 379 ARG A N 1
ATOM 3037 C CA . ARG A 1 379 ? -54.749 -11.444 31.992 1.00 82.75 379 ARG A CA 1
ATOM 3038 C C . ARG A 1 379 ? -55.246 -11.370 33.430 1.00 82.75 379 ARG A C 1
ATOM 3040 O O . ARG A 1 379 ? -55.247 -12.379 34.137 1.00 82.75 379 ARG A O 1
ATOM 3047 N N . VAL A 1 380 ? -55.733 -10.193 33.820 1.00 82.06 380 VAL A N 1
ATOM 3048 C CA . VAL A 1 380 ? -56.533 -9.979 35.031 1.00 82.06 380 VAL A CA 1
ATOM 3049 C C . VAL A 1 380 ? -58.004 -10.210 34.687 1.00 82.06 380 VAL A C 1
ATOM 3051 O O . VAL A 1 380 ? -58.531 -9.626 33.738 1.00 82.06 380 VAL A O 1
ATOM 3054 N N . ALA A 1 381 ? -58.664 -11.093 35.431 1.00 77.25 381 ALA A N 1
ATOM 3055 C CA . ALA A 1 381 ? -60.021 -11.545 35.153 1.00 77.25 381 ALA A CA 1
ATOM 3056 C C . ALA A 1 381 ? -60.912 -11.503 36.399 1.00 77.25 381 ALA A C 1
ATOM 3058 O O . ALA A 1 381 ? -60.590 -12.118 37.414 1.00 77.25 381 ALA A O 1
ATOM 3059 N N . VAL A 1 382 ? -62.059 -10.832 36.288 1.00 75.44 382 VAL A N 1
ATOM 3060 C CA . VAL A 1 382 ? -63.143 -10.839 37.276 1.00 75.44 382 VAL A CA 1
ATOM 3061 C C . VAL A 1 382 ? -64.032 -12.054 37.065 1.00 75.44 382 VAL A C 1
ATOM 3063 O O . VAL A 1 382 ? -64.418 -12.371 35.935 1.00 75.44 382 VAL A O 1
ATOM 3066 N N . PHE A 1 383 ? -64.398 -12.694 38.166 1.00 66.25 383 PHE A N 1
ATOM 3067 C CA . PHE A 1 383 ? -65.360 -13.781 38.214 1.00 66.25 383 PHE A CA 1
ATOM 3068 C C . PHE A 1 383 ? -66.565 -13.376 39.075 1.00 66.25 383 PHE A C 1
ATOM 3070 O O . PHE A 1 383 ? -66.415 -12.623 40.033 1.00 66.25 383 PHE A O 1
ATOM 3077 N N . ALA A 1 384 ? -67.755 -13.883 38.747 1.00 51.31 384 ALA A N 1
ATOM 3078 C CA . ALA A 1 384 ? -68.998 -13.558 39.448 1.00 51.31 384 ALA A CA 1
ATOM 3079 C C . ALA A 1 384 ? -69.524 -14.747 40.269 1.00 51.31 384 ALA A C 1
ATOM 3081 O O . ALA A 1 384 ? -69.413 -15.898 39.838 1.00 51.31 384 ALA A O 1
ATOM 3082 N N . ALA A 1 385 ? -70.138 -14.446 41.418 1.00 42.09 385 ALA A N 1
ATOM 3083 C CA . ALA A 1 385 ? -70.855 -15.419 42.238 1.00 42.09 385 ALA A CA 1
ATOM 3084 C C . ALA A 1 385 ? -72.174 -15.824 41.562 1.00 42.09 385 ALA A C 1
ATOM 3086 O O . ALA A 1 385 ? -72.840 -14.998 40.934 1.00 42.09 385 ALA A O 1
ATOM 3087 N N . GLY A 1 386 ? -72.538 -17.101 41.663 1.00 34.31 386 GLY A N 1
ATOM 3088 C CA . GLY A 1 386 ? -73.681 -17.658 40.945 1.00 34.31 386 GLY A CA 1
ATOM 3089 C C . GLY A 1 386 ? -75.035 -17.399 41.608 1.00 34.31 386 GLY A C 1
ATOM 3090 O O . GLY A 1 386 ? -75.240 -17.730 42.771 1.00 34.31 386 GLY A O 1
ATOM 3091 N N . SER A 1 387 ? -75.996 -16.938 40.810 1.00 26.33 387 SER A N 1
ATOM 3092 C CA . SER A 1 387 ? -77.411 -17.290 40.958 1.00 26.33 387 SER A CA 1
ATOM 3093 C C . SER A 1 387 ? -77.915 -17.919 39.651 1.00 26.33 387 SER A C 1
ATOM 3095 O O . SER A 1 387 ? -77.284 -17.809 38.593 1.00 26.33 387 SER A O 1
ATOM 3097 N N . VAL A 1 388 ? -78.999 -18.686 39.746 1.00 26.61 388 VAL A N 1
ATOM 3098 C CA . VAL A 1 388 ? -79.545 -19.490 38.646 1.00 26.61 388 VAL A CA 1
ATOM 3099 C C . VAL A 1 388 ? -80.331 -18.605 37.679 1.00 26.61 388 VAL A C 1
ATOM 3101 O O . VAL A 1 388 ? -81.266 -17.942 38.102 1.00 26.61 388 VAL A O 1
ATOM 3104 N N . GLU A 1 389 ? -80.004 -18.675 36.386 1.00 24.12 389 GLU A N 1
ATOM 3105 C CA . GLU A 1 389 ? -80.986 -19.088 35.372 1.00 24.12 389 GLU A CA 1
ATOM 3106 C C . GLU A 1 389 ? -80.321 -19.655 34.103 1.00 24.12 389 GLU A C 1
ATOM 3108 O O . GLU A 1 389 ? -79.089 -19.757 34.027 1.00 24.12 389 GLU A O 1
ATOM 3113 N N . ASN A 1 390 ? -81.157 -20.184 33.203 1.00 24.55 390 ASN A N 1
ATOM 3114 C CA . ASN A 1 390 ? -80.834 -21.293 32.299 1.00 24.55 390 ASN A CA 1
ATOM 3115 C C . ASN A 1 390 ? -80.220 -20.919 30.937 1.00 24.55 390 ASN A C 1
ATOM 3117 O O . ASN A 1 390 ? -80.272 -19.786 30.468 1.00 24.55 390 ASN A O 1
ATOM 3121 N N . PHE A 1 391 ? -79.626 -21.942 30.316 1.00 24.69 391 PHE A N 1
ATOM 3122 C CA . PHE A 1 391 ? -78.910 -21.915 29.038 1.00 24.69 391 PHE A CA 1
ATOM 3123 C C . PHE A 1 391 ? -79.816 -21.810 27.797 1.00 24.69 391 PHE A C 1
ATOM 3125 O O . PHE A 1 391 ? -80.908 -22.372 27.762 1.00 24.69 391 PHE A O 1
ATOM 3132 N N . GLY A 1 392 ? -79.261 -21.215 26.734 1.00 22.80 392 GLY A N 1
ATOM 3133 C CA . GLY A 1 392 ? -79.719 -21.321 25.344 1.00 22.80 392 GLY A CA 1
ATOM 3134 C C . GLY A 1 392 ? -78.527 -21.141 24.393 1.00 22.80 392 GLY A C 1
ATOM 3135 O O . GLY A 1 392 ? -78.044 -20.030 24.214 1.00 22.80 392 GLY A O 1
ATOM 3136 N N . ASP A 1 393 ? -78.020 -22.251 23.860 1.00 23.69 393 ASP A N 1
ATOM 3137 C CA . ASP A 1 393 ? -76.710 -22.448 23.204 1.00 23.69 393 ASP A CA 1
ATOM 3138 C C . ASP A 1 393 ? -76.948 -23.625 22.201 1.00 23.69 393 ASP A C 1
ATOM 3140 O O . ASP A 1 393 ? -77.795 -24.470 22.497 1.00 23.69 393 ASP A O 1
ATOM 3144 N N . GLN A 1 394 ? -76.364 -23.776 21.001 1.00 22.66 394 GLN A N 1
ATOM 3145 C CA . GLN A 1 394 ? -75.058 -23.364 20.456 1.00 22.66 394 GLN A CA 1
ATOM 3146 C C . GLN A 1 394 ? -75.103 -23.060 18.930 1.00 22.66 394 GLN A C 1
ATOM 3148 O O . GLN A 1 394 ? -76.084 -23.342 18.250 1.00 22.66 394 GLN A O 1
ATOM 3153 N N . ASP A 1 395 ? -73.954 -22.597 18.419 1.00 18.95 395 ASP A N 1
ATOM 3154 C CA . ASP A 1 395 ? -73.312 -23.006 17.148 1.00 18.95 395 ASP A CA 1
ATOM 3155 C C . ASP A 1 395 ? -73.486 -22.267 15.786 1.00 18.95 395 ASP A C 1
ATOM 3157 O O . ASP A 1 395 ? -74.508 -22.280 15.110 1.00 18.95 395 ASP A O 1
ATOM 3161 N N . THR A 1 396 ? -72.353 -21.676 15.379 1.00 20.45 396 THR A N 1
ATOM 3162 C CA . THR A 1 396 ? -71.641 -21.739 14.079 1.00 20.45 396 THR A CA 1
ATOM 3163 C C . THR A 1 396 ? -72.360 -21.813 12.700 1.00 20.45 396 THR A C 1
ATOM 3165 O O . THR A 1 396 ? -72.767 -22.867 12.22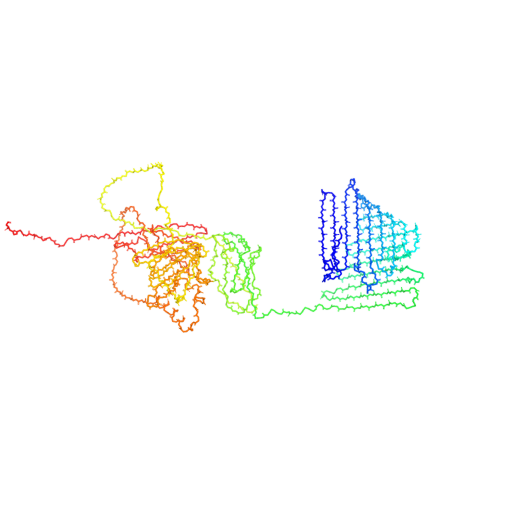7 1.00 20.45 396 THR A O 1
ATOM 3168 N N . SER A 1 397 ? -72.142 -20.739 11.908 1.00 20.14 397 SER A N 1
ATOM 3169 C CA . SER A 1 397 ? -71.352 -20.715 10.635 1.00 20.14 397 SER A CA 1
ATOM 3170 C C . SER A 1 397 ? -71.995 -20.382 9.255 1.00 20.14 397 SER A C 1
ATOM 3172 O O . SER A 1 397 ? -73.137 -20.697 8.956 1.00 20.14 397 SER A O 1
ATOM 3174 N N . ILE A 1 398 ? -71.129 -19.803 8.392 1.00 19.41 398 ILE A N 1
ATOM 3175 C CA . ILE A 1 398 ? -71.130 -19.683 6.902 1.00 19.41 398 ILE A CA 1
ATOM 3176 C C . ILE A 1 398 ? -71.814 -18.474 6.190 1.00 19.41 398 ILE A C 1
ATOM 3178 O O . ILE A 1 398 ? -72.923 -18.537 5.679 1.00 19.41 398 ILE A O 1
ATOM 3182 N N . ILE A 1 399 ? -71.017 -17.397 6.094 1.00 22.42 399 ILE A N 1
ATOM 3183 C CA . ILE A 1 399 ? -70.672 -16.459 4.983 1.00 22.42 399 ILE A CA 1
ATOM 3184 C C . ILE A 1 399 ? -71.432 -16.477 3.616 1.00 22.42 399 ILE A C 1
ATOM 3186 O O . ILE A 1 399 ? -71.621 -17.525 3.008 1.00 22.42 399 ILE A O 1
ATOM 3190 N N . PHE A 1 400 ? -71.590 -15.248 3.070 1.00 20.20 400 PHE A N 1
ATOM 3191 C CA . PHE A 1 400 ? -71.674 -14.766 1.659 1.00 20.20 400 PHE A CA 1
ATOM 3192 C C . PHE A 1 400 ? -73.054 -14.228 1.198 1.00 20.20 400 PHE A C 1
ATOM 3194 O O . PHE A 1 400 ? -74.016 -14.976 1.129 1.00 20.20 400 PHE A O 1
ATOM 3201 N N . GLY A 1 401 ? -73.202 -12.955 0.783 1.00 21.00 401 GLY A N 1
ATOM 3202 C CA . GLY A 1 401 ? -72.254 -11.822 0.815 1.00 21.00 401 GLY A CA 1
ATOM 3203 C C . GLY A 1 401 ? -72.702 -10.583 0.004 1.00 21.00 401 GLY A C 1
ATOM 3204 O O . GLY A 1 401 ? -73.725 -10.636 -0.669 1.00 21.00 401 GLY A O 1
ATOM 3205 N N . LYS A 1 402 ? -71.851 -9.533 0.010 1.00 22.45 402 LYS A N 1
ATOM 3206 C CA . LYS A 1 402 ? -71.871 -8.279 -0.802 1.00 22.45 402 LYS A CA 1
ATOM 3207 C C . LYS A 1 402 ? -73.008 -7.264 -0.554 1.00 22.45 402 LYS A C 1
ATOM 3209 O O . LYS A 1 402 ? -74.162 -7.653 -0.522 1.00 22.45 402 LYS A O 1
ATOM 3214 N N . THR A 1 403 ? -72.816 -5.933 -0.527 1.00 25.88 403 THR A N 1
ATOM 3215 C CA . THR A 1 403 ? -71.707 -4.943 -0.298 1.00 25.88 403 THR A CA 1
ATOM 3216 C C . THR A 1 403 ? -72.369 -3.552 -0.490 1.00 25.88 403 THR A C 1
ATOM 3218 O O . THR A 1 403 ? -73.297 -3.478 -1.287 1.00 25.88 403 THR A O 1
ATOM 3221 N N . ALA A 1 404 ? -71.974 -2.399 0.067 1.00 25.17 404 ALA A N 1
ATOM 3222 C CA . ALA A 1 404 ? -71.006 -2.000 1.097 1.00 25.17 404 ALA A CA 1
ATOM 3223 C C . ALA A 1 404 ? -71.376 -0.569 1.579 1.00 25.17 404 ALA A C 1
ATOM 3225 O O . ALA A 1 404 ? -71.885 0.212 0.779 1.00 25.17 404 ALA A O 1
ATOM 3226 N N . SER A 1 405 ? -71.100 -0.205 2.838 1.00 26.44 405 SER A N 1
ATOM 3227 C CA . SER A 1 405 ? -71.096 1.189 3.341 1.00 26.44 405 SER A CA 1
ATOM 3228 C C . SER A 1 405 ? -70.326 1.241 4.680 1.00 26.44 405 SER A C 1
ATOM 3230 O O . SER A 1 405 ? -70.366 0.242 5.404 1.00 26.44 405 SER A O 1
ATOM 3232 N N . PRO A 1 406 ? -69.555 2.298 5.006 1.00 31.83 406 PRO A N 1
ATOM 3233 C CA . PRO A 1 406 ? -68.386 2.147 5.876 1.00 31.83 406 PRO A CA 1
ATOM 3234 C C . PRO A 1 406 ? -68.683 2.336 7.372 1.00 31.83 406 PRO A C 1
ATOM 3236 O O . PRO A 1 406 ? -68.801 3.462 7.849 1.00 31.83 406 PRO A O 1
ATOM 3239 N N . GLN A 1 407 ? -68.716 1.235 8.128 1.00 31.30 407 GLN A N 1
ATOM 3240 C CA . GLN A 1 407 ? -68.544 1.250 9.595 1.00 31.30 407 GLN A CA 1
ATOM 3241 C C . GLN A 1 407 ? -67.508 0.236 10.120 1.00 31.30 407 GLN A C 1
ATOM 3243 O O . GLN A 1 407 ? -67.156 0.284 11.295 1.00 31.30 407 GLN A O 1
ATOM 3248 N N . ASP A 1 408 ? -66.937 -0.600 9.247 1.00 31.73 408 ASP A N 1
ATOM 3249 C CA . ASP A 1 408 ? -65.734 -1.388 9.530 1.00 31.73 408 ASP A CA 1
ATOM 3250 C C . ASP A 1 408 ? -64.510 -0.732 8.871 1.00 31.73 408 ASP A C 1
ATOM 3252 O O . ASP A 1 408 ? -64.225 -1.021 7.712 1.00 31.73 408 ASP A O 1
A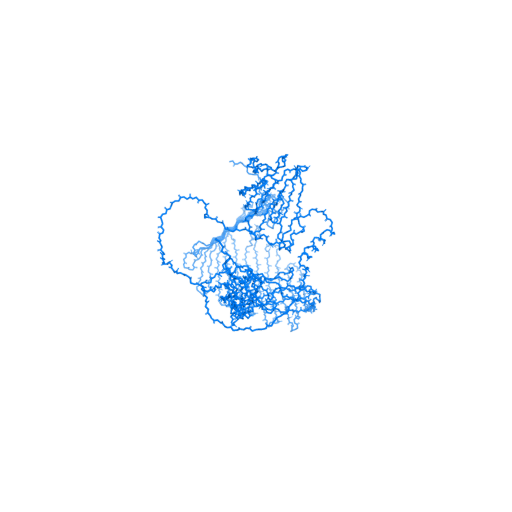TOM 3256 N N . MET A 1 409 ? -63.809 0.154 9.591 1.00 22.89 409 MET A N 1
ATOM 3257 C CA . MET A 1 409 ? -62.344 0.377 9.558 1.00 22.89 409 MET A CA 1
ATOM 3258 C C . MET A 1 409 ? -61.954 1.486 10.555 1.00 22.89 409 MET A C 1
ATOM 3260 O O . MET A 1 409 ? -62.643 2.494 10.638 1.00 22.89 409 MET A O 1
ATOM 3264 N N . GLU A 1 410 ? -60.827 1.287 11.256 1.00 27.22 410 GLU A N 1
ATOM 3265 C CA . GLU A 1 410 ? -60.171 2.208 12.217 1.00 27.22 410 GLU A CA 1
ATOM 3266 C C . GLU A 1 410 ? -61.015 2.612 13.458 1.00 27.22 410 GLU A C 1
ATOM 3268 O O . GLU A 1 410 ? -62.067 3.225 13.356 1.00 27.22 410 GLU A O 1
ATOM 3273 N N . LYS A 1 411 ? -60.673 2.348 14.729 1.00 36.50 411 LYS A N 1
ATOM 3274 C CA . LYS A 1 411 ? -59.449 1.893 15.420 1.00 36.50 411 LYS A CA 1
ATOM 3275 C C . LYS A 1 411 ? -58.151 2.645 15.093 1.00 36.50 411 LYS A C 1
ATOM 3277 O O . LYS A 1 411 ? -57.786 2.812 13.944 1.00 36.50 411 LYS A O 1
ATOM 3282 N N . ILE A 1 412 ? -57.385 2.897 16.159 1.00 27.20 412 ILE A N 1
ATOM 3283 C CA . ILE A 1 412 ? -56.070 3.563 16.224 1.00 27.20 412 ILE A CA 1
ATOM 3284 C C . ILE A 1 412 ? -56.145 5.107 16.383 1.00 27.20 412 ILE A C 1
ATOM 3286 O O . ILE A 1 412 ? -56.869 5.803 15.683 1.00 27.20 412 ILE A O 1
ATOM 3290 N N . PHE A 1 413 ? -55.310 5.586 17.318 1.00 25.53 413 PHE A N 1
ATOM 3291 C CA . PHE A 1 413 ? -54.811 6.948 17.588 1.00 25.53 413 PHE A CA 1
ATOM 3292 C C . PHE A 1 413 ? -55.426 7.848 18.695 1.00 25.53 413 PHE A C 1
ATOM 3294 O O . PHE A 1 413 ? -56.575 8.281 18.662 1.00 25.53 413 PHE A O 1
ATOM 3301 N N . TYR A 1 414 ? -54.503 8.210 19.607 1.00 30.67 414 TYR A N 1
ATOM 3302 C CA . TYR A 1 414 ? -54.512 9.138 20.753 1.00 30.67 414 TYR A CA 1
ATOM 3303 C C . TYR A 1 414 ? -55.132 8.704 22.103 1.00 30.67 414 TYR A C 1
ATOM 3305 O O . TYR A 1 414 ? -56.070 7.910 22.141 1.00 30.67 414 TYR A O 1
ATOM 3313 N N . PRO A 1 415 ? -54.539 9.161 23.236 1.00 32.03 415 PRO A N 1
ATOM 3314 C CA . PRO A 1 415 ? -54.741 8.570 24.553 1.00 32.03 415 PRO A CA 1
ATOM 3315 C C . PRO A 1 415 ? -56.008 9.074 25.246 1.00 32.03 415 PRO A C 1
ATOM 3317 O O . PRO A 1 415 ? -56.565 10.124 24.924 1.00 32.03 415 PRO A O 1
ATOM 3320 N N . GLU A 1 416 ? -56.423 8.320 26.261 1.00 33.59 416 GLU A N 1
ATOM 3321 C CA . GLU A 1 416 ? -57.573 8.629 27.103 1.00 33.59 416 GLU A CA 1
ATOM 3322 C C . GLU A 1 416 ? -57.510 10.037 27.727 1.00 33.59 416 GLU A C 1
ATOM 3324 O O . GLU A 1 416 ? -56.441 10.547 28.072 1.00 33.59 416 GLU A O 1
ATOM 3329 N N . ARG A 1 417 ? -58.693 10.624 27.968 1.00 30.09 417 ARG A N 1
ATOM 3330 C CA . ARG A 1 417 ? -58.955 11.968 28.542 1.00 30.09 417 ARG A CA 1
ATOM 3331 C C . ARG A 1 417 ? -58.393 12.229 29.965 1.00 30.09 417 ARG A C 1
ATOM 3333 O O . ARG A 1 417 ? -58.874 13.132 30.644 1.00 30.09 417 ARG A O 1
ATOM 3340 N N . LYS A 1 418 ? -57.427 11.446 30.454 1.00 40.00 418 LYS A N 1
ATOM 3341 C CA . LYS A 1 418 ? -56.924 11.465 31.842 1.00 40.00 418 LYS A CA 1
ATOM 3342 C C . LYS A 1 418 ? -55.405 11.638 31.987 1.00 40.00 418 LYS A C 1
ATOM 3344 O O . LYS A 1 418 ? -54.901 11.541 33.101 1.00 40.00 418 LYS A O 1
ATOM 3349 N N . GLN A 1 419 ? -54.664 11.907 30.910 1.00 43.12 419 GLN A N 1
ATOM 3350 C CA . GLN A 1 419 ? -53.247 12.285 31.020 1.00 43.12 419 GLN A CA 1
ATOM 3351 C C . GLN A 1 419 ? -53.089 13.814 31.072 1.00 43.12 419 GLN A C 1
ATOM 3353 O O . GLN A 1 419 ? -53.748 14.504 30.291 1.00 43.12 419 GLN A O 1
ATOM 3358 N N . PRO A 1 420 ? -52.217 14.364 31.941 1.00 46.25 420 PRO A N 1
ATOM 3359 C CA . PRO A 1 420 ? -51.893 15.784 31.905 1.00 46.25 420 PRO A CA 1
ATOM 3360 C C . PRO A 1 420 ? -51.194 16.125 30.582 1.00 46.25 420 PRO A C 1
ATOM 3362 O O . PRO A 1 420 ? -50.251 15.449 30.158 1.00 46.25 420 PRO A O 1
ATOM 3365 N N . ALA A 1 421 ? -51.663 17.191 29.939 1.00 54.41 421 ALA A N 1
ATOM 3366 C CA . ALA A 1 421 ? -51.111 17.740 28.708 1.00 54.41 421 ALA A CA 1
ATOM 3367 C C . ALA A 1 421 ? -50.784 19.220 28.922 1.00 54.41 421 ALA A C 1
ATOM 3369 O O . ALA A 1 421 ? -51.525 19.928 29.605 1.00 54.41 421 ALA A O 1
ATOM 3370 N N . LEU A 1 422 ? -49.678 19.676 28.339 1.00 58.66 422 LEU A N 1
ATOM 3371 C CA . LEU A 1 422 ? -49.247 21.068 28.387 1.00 58.66 422 LEU A CA 1
ATOM 3372 C C . LEU A 1 422 ? -49.664 21.757 27.085 1.00 58.66 422 LEU A C 1
ATOM 3374 O O . LEU A 1 422 ? -49.289 21.297 26.006 1.00 58.66 422 LEU A O 1
ATOM 3378 N N . SER A 1 423 ? -50.415 22.852 27.187 1.00 62.00 423 SER A N 1
ATOM 3379 C CA . SER A 1 423 ? -50.726 23.726 26.051 1.00 62.00 423 SER A CA 1
ATOM 3380 C C . SER A 1 423 ? -49.718 24.872 26.005 1.00 62.00 423 SER A C 1
ATOM 3382 O O . SER A 1 423 ? -49.700 25.708 26.908 1.00 62.00 423 SER A O 1
ATOM 3384 N N . ILE A 1 424 ? -48.891 24.923 24.963 1.00 68.50 424 ILE A N 1
ATOM 3385 C CA . ILE A 1 424 ? -47.921 25.998 24.725 1.00 68.50 424 ILE A CA 1
ATOM 3386 C C . ILE A 1 424 ? -48.479 26.921 23.644 1.00 68.50 424 ILE A C 1
ATOM 3388 O O . ILE A 1 424 ? -48.874 26.460 22.576 1.00 68.50 424 ILE A O 1
ATOM 3392 N N . LYS A 1 425 ? -48.501 28.232 23.893 1.00 75.44 425 LYS A N 1
ATOM 3393 C CA . LYS A 1 425 ? -48.831 29.218 22.859 1.00 75.44 425 LYS A CA 1
ATOM 3394 C C . LYS A 1 425 ? -47.671 29.325 21.870 1.00 75.44 425 LYS A C 1
ATOM 3396 O O . LYS A 1 425 ? -46.578 29.704 22.274 1.00 75.44 425 LYS A O 1
ATOM 3401 N N . LEU A 1 426 ? -47.931 29.035 20.595 1.00 76.06 426 LEU A N 1
ATOM 3402 C CA . LEU A 1 426 ? -46.950 29.190 19.519 1.00 76.06 426 LEU A CA 1
ATOM 3403 C C . LEU A 1 426 ? -46.942 30.623 18.980 1.00 76.06 426 LEU A C 1
ATOM 3405 O O . LEU A 1 426 ? -45.900 31.266 18.952 1.00 76.06 426 LEU A O 1
ATOM 3409 N N . LEU A 1 427 ? -48.111 31.138 18.583 1.00 80.88 427 LEU A N 1
ATOM 3410 C CA . LEU A 1 427 ? -48.263 32.491 18.041 1.00 80.88 427 LEU A CA 1
ATOM 3411 C C . LEU A 1 427 ? -49.689 33.029 18.234 1.00 80.88 427 LEU A C 1
ATOM 3413 O O . LEU A 1 427 ? -50.619 32.282 18.544 1.00 80.88 427 LEU A O 1
ATOM 3417 N N . LYS A 1 428 ? -49.858 34.345 18.063 1.00 83.62 428 LYS A N 1
ATOM 3418 C CA . LYS A 1 428 ? -51.162 35.002 17.885 1.00 83.62 428 LYS A CA 1
ATOM 3419 C C . LYS A 1 428 ? -51.017 36.043 16.771 1.00 83.62 428 LYS A C 1
ATOM 3421 O O . LYS A 1 428 ? -50.188 36.935 16.924 1.00 83.62 428 LYS A O 1
ATOM 3426 N N . THR A 1 429 ? -51.772 35.928 15.680 1.00 81.56 429 THR A N 1
ATOM 3427 C CA . THR A 1 429 ? -51.639 36.800 14.493 1.00 81.56 429 THR A CA 1
ATOM 3428 C C . THR A 1 429 ? -52.986 37.086 13.826 1.00 81.56 429 THR A C 1
ATOM 3430 O O . THR A 1 429 ? -53.940 36.338 14.020 1.00 81.56 429 THR A O 1
ATOM 3433 N N . LYS A 1 430 ? -53.072 38.170 13.047 1.00 82.31 430 LYS A N 1
ATOM 3434 C CA . LYS A 1 430 ? -54.206 38.455 12.144 1.00 82.31 430 LYS A CA 1
ATOM 3435 C C . LYS A 1 430 ? -53.929 38.059 10.691 1.00 82.31 430 LYS A C 1
ATOM 3437 O O . LYS A 1 430 ? -54.827 38.133 9.863 1.00 82.31 430 LYS A O 1
ATOM 3442 N N . GLU A 1 431 ? -52.688 37.700 10.387 1.00 86.69 431 GLU A N 1
ATOM 3443 C CA . GLU A 1 431 ? -52.267 37.237 9.066 1.00 86.69 431 GLU A CA 1
ATOM 3444 C C . GLU A 1 431 ? -52.678 35.773 8.859 1.00 86.69 431 GLU A C 1
ATOM 3446 O O . GLU A 1 431 ? -52.935 35.050 9.827 1.00 86.69 431 GLU A O 1
ATOM 3451 N N . ALA A 1 432 ? -52.729 35.336 7.601 1.00 87.06 432 ALA A N 1
ATOM 3452 C CA . ALA A 1 432 ? -52.943 33.932 7.282 1.00 87.06 432 ALA A CA 1
ATOM 3453 C C . ALA A 1 432 ? -51.809 33.068 7.860 1.00 87.06 432 ALA A C 1
ATOM 3455 O O . ALA A 1 432 ? -50.645 33.480 7.882 1.00 87.06 432 ALA A O 1
ATOM 3456 N N . ILE A 1 433 ? -52.141 31.860 8.313 1.00 90.81 433 ILE A N 1
ATOM 3457 C CA . ILE A 1 433 ? -51.152 30.860 8.734 1.00 90.81 433 ILE A CA 1
ATOM 3458 C C . ILE A 1 433 ? -51.302 29.598 7.890 1.00 90.81 433 ILE A C 1
ATOM 3460 O O . ILE A 1 433 ? -52.420 29.192 7.574 1.00 90.81 433 ILE A O 1
ATOM 3464 N N . SER A 1 434 ? -50.183 28.974 7.532 1.00 90.94 434 SER A N 1
ATOM 3465 C CA . SER A 1 434 ? -50.170 27.724 6.777 1.00 90.94 434 SER A CA 1
ATOM 3466 C C . SER A 1 434 ? -49.788 26.554 7.678 1.00 90.94 434 SER A C 1
ATOM 3468 O O . SER A 1 434 ? -48.877 26.648 8.506 1.00 90.94 434 SER A O 1
ATOM 3470 N N . VAL A 1 435 ? -50.519 25.448 7.552 1.00 90.19 435 VAL A N 1
ATOM 3471 C CA . VAL A 1 435 ? -50.281 24.217 8.310 1.00 90.19 435 VAL A CA 1
ATOM 3472 C C . VAL A 1 435 ? -50.108 23.074 7.326 1.00 90.19 435 VAL A C 1
ATOM 3474 O O . VAL A 1 435 ? -51.031 22.736 6.582 1.00 90.19 435 VAL A O 1
ATOM 3477 N N . SER A 1 436 ? -48.931 22.452 7.329 1.00 84.56 436 SER A N 1
ATOM 3478 C CA . SER A 1 436 ? -48.603 21.339 6.437 1.00 84.56 436 SER A CA 1
ATOM 3479 C C . SER A 1 436 ? -48.286 20.055 7.217 1.00 84.56 436 SER A C 1
ATOM 3481 O O . SER A 1 436 ? -47.668 20.095 8.289 1.00 84.56 436 SER A O 1
ATOM 3483 N N . PRO A 1 437 ? -48.751 18.888 6.733 1.00 81.06 437 PRO A N 1
ATOM 3484 C CA . PRO A 1 437 ? -48.426 17.610 7.343 1.00 81.06 437 PRO A CA 1
ATOM 3485 C C . PRO A 1 437 ? -47.072 17.089 6.849 1.00 81.06 437 PRO A C 1
ATOM 3487 O O . PRO A 1 437 ? -46.743 17.212 5.675 1.00 81.06 437 PRO A O 1
ATOM 3490 N N . ASP A 1 438 ? -46.353 16.378 7.716 1.00 73.81 438 ASP A N 1
ATOM 3491 C CA . ASP A 1 438 ? -45.206 15.541 7.320 1.00 73.81 438 ASP A CA 1
ATOM 3492 C C . ASP A 1 438 ? -45.646 14.320 6.474 1.00 73.81 438 ASP A C 1
ATOM 3494 O O . ASP A 1 438 ? -44.930 13.871 5.585 1.00 73.81 438 ASP A O 1
ATOM 3498 N N . VAL A 1 439 ? -46.865 13.804 6.708 1.00 71.50 439 VAL A N 1
ATOM 3499 C CA . VAL A 1 439 ? -47.473 12.715 5.908 1.00 71.50 439 VAL A CA 1
ATOM 3500 C C . VAL A 1 439 ? -48.961 12.970 5.651 1.00 71.50 439 VAL A C 1
ATOM 3502 O O . VAL A 1 439 ? -49.406 13.043 4.511 1.00 71.50 439 VAL A O 1
ATOM 3505 N N . SER A 1 440 ? -49.757 13.085 6.717 1.00 76.06 440 SER A N 1
ATOM 3506 C CA . SER A 1 440 ? -51.147 13.565 6.680 1.00 76.06 440 SER A CA 1
ATOM 3507 C C . SER A 1 440 ? -51.604 13.968 8.082 1.00 76.06 440 SER A C 1
ATOM 3509 O O . SER A 1 440 ? -51.030 13.515 9.079 1.00 76.06 440 SER A O 1
ATOM 3511 N N . PHE A 1 441 ? -52.648 14.792 8.170 1.00 76.69 441 PHE A N 1
ATOM 3512 C CA . PHE A 1 441 ? -53.346 15.084 9.423 1.00 76.69 441 PHE A CA 1
ATOM 3513 C C . PHE A 1 441 ? -54.863 14.878 9.311 1.00 76.69 441 PHE A C 1
ATOM 3515 O O . PHE A 1 441 ? -55.462 14.980 8.239 1.00 76.69 441 PHE A O 1
ATOM 3522 N N . GLU A 1 442 ? -55.484 14.599 10.454 1.00 79.06 442 GLU A N 1
ATOM 3523 C CA . GLU A 1 442 ? -56.920 14.739 10.681 1.00 79.06 442 GLU A CA 1
ATOM 3524 C C . GLU A 1 442 ? -57.200 16.152 11.210 1.00 79.06 442 GLU A C 1
ATOM 3526 O O . GLU A 1 442 ? -56.652 16.551 12.238 1.00 79.06 442 GLU A O 1
ATOM 3531 N N . MET A 1 443 ? -58.069 16.896 10.529 1.00 81.56 443 MET A N 1
ATOM 3532 C CA . MET A 1 443 ? -58.592 18.183 10.985 1.00 81.56 443 MET A CA 1
ATOM 3533 C C . MET A 1 443 ? -59.941 17.972 11.661 1.00 81.56 443 MET A C 1
ATOM 3535 O O . MET A 1 443 ? -60.865 17.423 11.062 1.00 81.56 443 MET A O 1
ATOM 3539 N N . ARG A 1 444 ? -60.079 18.442 12.900 1.00 82.62 444 ARG A N 1
ATOM 3540 C CA . ARG A 1 444 ? -61.354 18.485 13.628 1.00 82.62 444 ARG A CA 1
ATOM 3541 C C . ARG A 1 444 ? -61.793 19.937 13.735 1.00 82.62 444 ARG A C 1
ATOM 3543 O O . ARG A 1 444 ? -61.214 20.680 14.524 1.00 82.62 444 ARG A O 1
ATOM 3550 N N . CYS A 1 445 ? -62.785 20.315 12.940 1.00 78.75 445 CYS A N 1
ATOM 3551 C CA . CYS A 1 445 ? -63.344 21.663 12.900 1.00 78.75 445 CYS A CA 1
ATOM 3552 C C . CYS A 1 445 ? -64.551 21.734 13.839 1.00 78.75 445 CYS A C 1
ATOM 3554 O O . CYS A 1 445 ? -65.357 20.799 13.874 1.00 78.75 445 CYS A O 1
ATOM 3556 N N . PHE A 1 446 ? -64.644 22.811 14.617 1.00 79.12 446 PHE A N 1
ATOM 3557 C CA . PHE A 1 446 ? -65.679 23.025 15.624 1.00 79.12 446 PHE A CA 1
ATOM 3558 C C . PHE A 1 446 ? -66.397 24.357 15.390 1.00 79.12 446 PHE A C 1
ATOM 3560 O O . PHE A 1 446 ? -65.756 25.407 15.339 1.00 79.12 446 PHE A O 1
ATOM 3567 N N . GLU A 1 447 ? -67.723 24.284 15.312 1.00 79.62 447 GLU A N 1
ATOM 3568 C CA . GLU A 1 447 ? -68.661 25.409 15.247 1.00 79.62 447 GLU A CA 1
ATOM 3569 C C . GLU A 1 447 ? -69.684 25.171 16.375 1.00 79.62 447 GLU A C 1
ATOM 3571 O O . GLU A 1 447 ? -70.576 24.322 16.275 1.00 79.62 447 GLU A O 1
ATOM 3576 N N . GLY A 1 448 ? -69.470 25.799 17.536 1.00 72.44 448 GLY A N 1
ATOM 3577 C CA . GLY A 1 448 ? -70.216 25.526 18.761 1.00 72.44 448 GLY A CA 1
ATOM 3578 C C . GLY A 1 448 ? -70.119 24.063 19.215 1.00 72.44 448 GLY A C 1
ATOM 3579 O O . GLY A 1 448 ? -69.078 23.589 19.679 1.00 72.44 448 GLY A O 1
ATOM 3580 N N . SER A 1 449 ? -71.241 23.342 19.123 1.00 60.72 449 SER A N 1
ATOM 3581 C CA . SER A 1 449 ? -71.323 21.910 19.465 1.00 60.72 449 SER A CA 1
ATOM 3582 C C . SER A 1 449 ? -71.152 20.968 18.269 1.00 60.72 449 SER A C 1
ATOM 3584 O O . SER A 1 449 ? -70.975 19.764 18.473 1.00 60.72 449 SER A O 1
ATOM 3586 N N . GLU A 1 450 ? -71.176 21.488 17.038 1.00 56.16 450 GLU A N 1
ATOM 3587 C CA . GLU A 1 450 ? -70.926 20.678 15.850 1.00 56.16 450 GLU A CA 1
ATOM 3588 C C . GLU A 1 450 ? -69.437 20.363 15.703 1.00 56.16 450 GLU A C 1
ATOM 3590 O O . GLU A 1 450 ? -68.557 21.164 16.026 1.00 56.16 450 GLU A O 1
ATOM 3595 N N . LYS A 1 451 ? -69.154 19.159 15.200 1.00 72.38 451 LYS A N 1
ATOM 3596 C CA . LYS A 1 451 ? -67.803 18.687 14.910 1.00 72.38 451 LYS A CA 1
ATOM 3597 C C . LYS A 1 451 ? -67.774 18.065 13.522 1.00 72.38 451 LYS A C 1
ATOM 3599 O O . LYS A 1 451 ? -68.342 16.992 13.319 1.00 72.38 451 LYS A O 1
ATOM 3604 N N . ARG A 1 452 ? -67.028 18.680 12.610 1.00 72.44 452 ARG A N 1
ATOM 3605 C CA . ARG A 1 452 ? -66.753 18.150 11.268 1.00 72.44 452 ARG A CA 1
ATOM 3606 C C . ARG A 1 452 ? -65.310 17.640 11.218 1.00 72.44 452 ARG A C 1
ATOM 3608 O O . ARG A 1 452 ? -64.442 18.133 11.944 1.00 72.44 452 ARG A O 1
ATOM 3615 N N . VAL A 1 453 ? -65.070 16.575 10.455 1.00 68.69 453 VAL A N 1
ATOM 3616 C CA . VAL A 1 453 ? -63.769 15.889 10.401 1.00 68.69 453 VAL A CA 1
ATOM 3617 C C . VAL A 1 453 ? -63.324 15.749 8.956 1.00 68.69 453 VAL A C 1
ATOM 3619 O O . VAL A 1 453 ? -64.029 15.151 8.149 1.00 68.69 453 VAL A O 1
ATOM 3622 N N . TYR A 1 454 ? -62.136 16.267 8.669 1.00 72.12 454 TYR A N 1
ATOM 3623 C CA . TYR A 1 454 ? -61.505 16.246 7.355 1.00 72.12 454 TYR A CA 1
ATOM 3624 C C . TYR A 1 454 ? -60.120 15.601 7.457 1.00 72.12 454 TYR A C 1
ATOM 3626 O O . TYR A 1 454 ? -59.518 15.564 8.531 1.00 72.12 454 TYR A O 1
ATOM 3634 N N . PHE A 1 455 ? -59.588 15.117 6.339 1.00 72.94 455 PHE A N 1
ATOM 3635 C CA . PHE A 1 455 ? -58.233 14.571 6.258 1.00 72.94 455 PHE A CA 1
ATOM 3636 C C . PHE A 1 455 ? -57.499 15.239 5.099 1.00 72.94 455 PHE A C 1
ATOM 3638 O O . PHE A 1 455 ? -58.048 15.316 4.003 1.00 72.94 455 PHE A O 1
ATOM 3645 N N . SER A 1 456 ? -56.267 15.695 5.330 1.00 69.81 456 SER A N 1
ATOM 3646 C CA . SER A 1 456 ? -55.420 16.263 4.276 1.00 69.81 456 SER A CA 1
ATOM 3647 C C . SER A 1 456 ? -54.000 15.708 4.342 1.00 69.81 456 SER A C 1
ATOM 3649 O O . SER A 1 456 ? -53.439 15.510 5.422 1.00 69.81 456 SER A O 1
ATOM 3651 N N . GLY A 1 457 ? -53.430 15.466 3.160 1.00 75.50 457 GLY A N 1
ATOM 3652 C CA . GLY A 1 457 ? -51.993 15.277 2.928 1.00 75.50 457 GLY A CA 1
ATOM 3653 C C . GLY A 1 457 ? -51.335 16.478 2.232 1.00 75.50 457 GLY A C 1
ATOM 3654 O O . GLY A 1 457 ? -50.162 16.404 1.887 1.00 75.50 457 GLY A O 1
ATOM 3655 N N . LYS A 1 458 ? -52.088 17.561 1.994 1.00 78.69 458 LYS A N 1
ATOM 3656 C CA . LYS A 1 458 ? -51.612 18.848 1.463 1.00 78.69 458 LYS A CA 1
ATOM 3657 C C . LYS A 1 458 ? -51.578 19.903 2.578 1.00 78.69 458 LYS A C 1
ATOM 3659 O O . LYS A 1 458 ? -52.239 19.750 3.607 1.00 78.69 458 LYS A O 1
ATOM 3664 N N . GLU A 1 459 ? -50.842 20.983 2.335 1.00 84.56 459 GLU A N 1
ATOM 3665 C CA . GLU A 1 459 ? -50.911 22.220 3.119 1.00 84.56 459 GLU A CA 1
ATOM 3666 C C . GLU A 1 459 ? -52.339 22.793 3.138 1.00 84.56 459 GLU A C 1
ATOM 3668 O O . GLU A 1 459 ? -53.072 22.701 2.150 1.00 84.56 459 GLU A O 1
ATOM 3673 N N . VAL A 1 460 ? -52.728 23.344 4.289 1.00 88.88 460 VAL A N 1
ATOM 3674 C CA . VAL A 1 460 ? -54.012 24.011 4.528 1.00 88.88 460 VAL A CA 1
ATOM 3675 C C . VAL A 1 460 ? -53.722 25.416 5.037 1.00 88.88 460 VAL A C 1
ATOM 3677 O O . VAL A 1 460 ? -52.914 25.594 5.952 1.00 88.88 460 VAL A O 1
ATOM 3680 N N . LEU A 1 461 ? -54.382 26.400 4.438 1.00 89.38 461 LEU A N 1
ATOM 3681 C CA . LEU A 1 461 ? -54.298 27.807 4.804 1.00 89.38 461 LEU A CA 1
ATOM 3682 C C . LEU A 1 461 ? -55.460 28.165 5.734 1.00 89.38 461 LEU A C 1
ATOM 3684 O O . LEU A 1 461 ? -56.586 27.696 5.564 1.00 89.38 461 LEU A O 1
ATOM 3688 N N . LEU A 1 462 ? -55.161 28.975 6.749 1.00 92.94 462 LEU A N 1
ATOM 3689 C CA . LEU A 1 462 ? -56.115 29.433 7.749 1.00 92.94 462 LEU A CA 1
ATOM 3690 C C . LEU A 1 462 ? -56.131 30.955 7.782 1.00 92.94 462 LEU A C 1
ATOM 3692 O O . LEU A 1 462 ? -55.109 31.577 8.076 1.00 92.94 462 LEU A O 1
ATOM 3696 N N . GLU A 1 463 ? -57.303 31.543 7.564 1.00 89.81 463 GLU A N 1
ATOM 3697 C CA . GLU A 1 463 ? -57.505 32.993 7.587 1.00 89.81 463 GLU A CA 1
ATOM 3698 C C . GLU A 1 463 ? -58.499 33.408 8.677 1.00 89.81 463 GLU A C 1
ATOM 3700 O O . GLU A 1 463 ? -59.473 32.703 8.955 1.00 89.81 463 GLU A O 1
ATOM 3705 N N . ALA A 1 464 ? -58.272 34.574 9.288 1.00 86.75 464 ALA A N 1
ATOM 3706 C CA . ALA A 1 464 ? -59.205 35.170 10.240 1.00 86.75 464 ALA A CA 1
ATOM 3707 C C . ALA A 1 464 ? -60.264 36.012 9.507 1.00 86.75 464 ALA A C 1
ATOM 3709 O O . ALA A 1 464 ? -59.950 37.036 8.902 1.00 86.75 464 ALA A O 1
ATOM 3710 N N . SER A 1 465 ? -61.529 35.614 9.614 1.00 84.19 465 SER A N 1
ATOM 3711 C CA . SER A 1 465 ? -62.703 36.371 9.165 1.00 84.19 465 SER A CA 1
ATOM 3712 C C . SER A 1 465 ? -63.454 36.938 10.380 1.00 84.19 465 SER A C 1
ATOM 3714 O O . SER A 1 465 ? -63.386 36.340 11.453 1.00 84.19 465 SER A O 1
ATOM 3716 N N . PRO A 1 466 ? -64.221 38.042 10.264 1.00 78.19 466 PRO A N 1
ATOM 3717 C CA . PRO A 1 466 ? -65.088 38.522 11.347 1.00 78.19 466 PRO A CA 1
ATOM 3718 C C . PRO A 1 466 ? -66.079 37.477 11.892 1.00 78.19 466 PRO A C 1
ATOM 3720 O O . PRO A 1 466 ? -66.564 37.634 13.009 1.00 78.19 466 PRO A O 1
ATOM 3723 N N . GLU A 1 467 ? -66.373 36.424 11.121 1.00 78.25 467 GLU A N 1
ATOM 3724 C CA . GLU A 1 467 ? -67.296 35.340 11.493 1.00 78.25 467 GLU A CA 1
ATOM 3725 C C . GLU A 1 467 ? -66.598 34.037 11.944 1.00 78.25 467 GLU A C 1
ATOM 3727 O O . GLU A 1 467 ? -67.285 33.063 12.238 1.00 78.25 467 GLU A O 1
ATOM 3732 N N . GLY A 1 468 ? -65.259 33.985 12.008 1.00 85.19 468 GLY A N 1
ATOM 3733 C CA . GLY A 1 468 ? -64.501 32.797 12.436 1.00 85.19 468 GLY A CA 1
ATOM 3734 C C . GLY A 1 468 ? -63.260 32.511 11.584 1.00 85.19 468 GLY A C 1
ATOM 3735 O O . GLY A 1 468 ? -62.787 33.365 10.837 1.00 85.19 468 GLY A O 1
ATOM 3736 N N . ILE A 1 469 ? -62.722 31.294 11.682 1.00 89.31 469 ILE A N 1
ATOM 3737 C CA . ILE A 1 469 ? -61.631 30.815 10.822 1.00 89.31 469 ILE A CA 1
ATOM 3738 C C . ILE A 1 469 ? -62.211 30.316 9.492 1.00 89.31 469 ILE A C 1
ATOM 3740 O O . ILE A 1 469 ? -63.215 29.598 9.471 1.00 89.31 469 ILE A O 1
ATOM 3744 N N . ILE A 1 470 ? -61.549 30.675 8.394 1.00 89.31 470 ILE A N 1
ATOM 3745 C CA . ILE A 1 470 ? -61.753 30.110 7.056 1.00 89.31 470 ILE A CA 1
ATOM 3746 C C . ILE A 1 470 ? -60.616 29.127 6.769 1.00 89.31 470 ILE A C 1
ATOM 3748 O O . ILE A 1 470 ? -59.457 29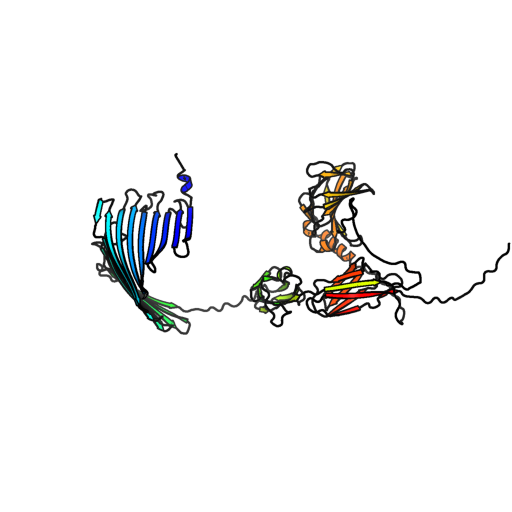.455 7.031 1.00 89.31 470 ILE A O 1
ATOM 3752 N N . LEU A 1 471 ? -60.944 27.949 6.230 1.00 89.38 471 LEU A N 1
ATOM 3753 C CA . LEU A 1 471 ? -59.973 26.986 5.710 1.00 89.38 471 LEU A CA 1
ATOM 3754 C C . LEU A 1 471 ? -60.027 26.941 4.186 1.00 89.38 471 LEU A C 1
ATOM 3756 O O . LEU A 1 471 ? -61.074 26.661 3.591 1.00 89.38 471 LEU A O 1
ATOM 3760 N N . SER A 1 472 ? -58.867 27.142 3.575 1.00 83.88 472 SER A N 1
ATOM 3761 C CA . SER A 1 472 ? -58.616 26.877 2.163 1.00 83.88 472 SER A CA 1
ATOM 3762 C C . SER A 1 472 ? -57.522 25.829 1.997 1.00 83.88 472 SER A C 1
ATOM 3764 O O . SER A 1 472 ? -56.697 25.602 2.889 1.00 83.88 472 SER A O 1
ATOM 3766 N N . ASP A 1 473 ? -57.532 25.134 0.864 1.00 78.94 473 ASP A N 1
ATOM 3767 C CA . ASP A 1 473 ? -56.391 24.311 0.479 1.00 78.94 473 ASP A CA 1
ATOM 3768 C C . ASP A 1 473 ? -55.230 25.185 -0.042 1.00 78.94 473 ASP A C 1
ATOM 3770 O O . ASP A 1 473 ? -55.343 26.407 -0.165 1.00 78.94 473 ASP A O 1
ATOM 3774 N N . GLY A 1 474 ? -54.082 24.568 -0.329 1.00 63.25 474 GLY A N 1
ATOM 3775 C CA . GLY A 1 474 ? -52.904 25.271 -0.855 1.00 63.25 474 GLY A CA 1
ATOM 3776 C C . GLY A 1 474 ? -53.065 25.907 -2.250 1.00 63.25 474 GLY A C 1
ATOM 3777 O O . GLY A 1 474 ? -52.093 26.461 -2.755 1.00 63.25 474 GLY A O 1
ATOM 3778 N N . GLU A 1 475 ? -54.241 25.818 -2.882 1.00 66.56 475 GLU A N 1
ATOM 3779 C CA . GLU A 1 475 ? -54.593 26.487 -4.145 1.00 66.56 475 GLU A CA 1
ATOM 3780 C C . GLU A 1 475 ? -55.651 27.603 -3.924 1.00 66.56 475 GLU A C 1
ATOM 3782 O O . GLU A 1 475 ? -56.212 28.131 -4.881 1.00 66.56 475 GLU A O 1
ATOM 3787 N N . GLU A 1 476 ? -55.872 27.999 -2.659 1.00 66.56 476 GLU A N 1
ATOM 3788 C CA . GLU A 1 476 ? -56.843 28.997 -2.170 1.00 66.56 476 GLU A CA 1
ATOM 3789 C C . GLU A 1 476 ? -58.334 28.609 -2.321 1.00 66.56 476 GLU A C 1
ATOM 3791 O O . GLU A 1 476 ? -59.217 29.429 -2.045 1.00 66.56 476 GLU A O 1
ATOM 3796 N N . GLU A 1 477 ? -58.667 27.353 -2.659 1.00 72.75 477 GLU A N 1
ATOM 3797 C CA . GLU A 1 477 ? -60.068 26.910 -2.703 1.00 72.75 477 GLU A CA 1
ATOM 3798 C C . GLU A 1 477 ? -60.617 26.699 -1.279 1.00 72.75 477 GLU A C 1
ATOM 3800 O O . GLU A 1 477 ? -60.132 25.865 -0.509 1.00 72.75 477 GLU A O 1
ATOM 3805 N N . LYS A 1 478 ? -61.637 27.485 -0.909 1.00 82.50 478 LYS A N 1
ATOM 3806 C CA . LYS A 1 478 ? -62.268 27.454 0.419 1.00 82.50 478 LYS A CA 1
ATOM 3807 C C . LYS A 1 478 ? -63.199 26.254 0.558 1.00 82.50 478 LYS A C 1
ATOM 3809 O O . LYS A 1 478 ? -64.129 26.105 -0.233 1.00 82.50 478 LYS A O 1
ATOM 3814 N N . PHE A 1 479 ? -62.991 25.442 1.594 1.00 80.94 479 PHE A N 1
ATOM 3815 C CA . PHE A 1 479 ? -63.771 24.219 1.825 1.00 80.94 479 PHE A CA 1
ATOM 3816 C C . PHE A 1 479 ? -64.513 24.174 3.170 1.00 80.94 479 PHE A C 1
ATOM 3818 O O . PHE A 1 479 ? -65.389 23.327 3.339 1.00 80.94 479 PHE A O 1
ATOM 3825 N N . GLU A 1 480 ? -64.188 25.058 4.119 1.00 82.31 480 GLU A N 1
ATOM 3826 C CA . GLU A 1 480 ? -64.930 25.217 5.376 1.00 82.31 480 GLU A CA 1
ATOM 3827 C C . GLU A 1 480 ? -64.770 26.648 5.921 1.00 82.31 480 GLU A C 1
ATOM 3829 O O . GLU A 1 480 ? -63.691 27.238 5.836 1.00 82.31 480 GLU A O 1
ATOM 3834 N N . GLU A 1 481 ? -65.835 27.210 6.492 1.00 86.44 481 GLU A N 1
ATOM 3835 C CA . GLU A 1 481 ? -65.864 28.580 7.030 1.00 86.44 481 GLU A CA 1
ATOM 3836 C C . GLU A 1 481 ? -66.539 28.628 8.415 1.00 86.44 481 GLU A C 1
ATOM 3838 O O . GLU A 1 481 ? -67.121 27.646 8.870 1.00 86.44 481 GLU A O 1
ATOM 3843 N N . LYS A 1 482 ? -66.474 29.786 9.093 1.00 86.31 482 LYS A N 1
ATOM 3844 C CA . LYS A 1 482 ? -67.128 30.061 10.398 1.00 86.31 482 LYS A CA 1
ATOM 3845 C C . LYS A 1 482 ? -66.683 29.161 11.556 1.00 86.31 482 LYS A C 1
ATOM 3847 O O . LYS A 1 482 ? -67.381 28.992 12.553 1.00 86.31 482 LYS A O 1
ATOM 3852 N N . ILE A 1 483 ? -65.485 28.599 11.453 1.00 87.19 483 ILE A N 1
ATOM 3853 C CA . ILE A 1 483 ? -64.947 27.695 12.465 1.00 87.19 483 ILE A CA 1
ATOM 3854 C C . ILE A 1 483 ? -64.491 28.513 13.681 1.00 87.19 483 ILE A C 1
ATOM 3856 O O . ILE A 1 483 ? -63.680 29.425 13.551 1.00 87.19 483 ILE A O 1
ATOM 3860 N N . GLU A 1 484 ? -64.932 28.164 14.887 1.00 81.25 484 GLU A N 1
ATOM 3861 C CA . GLU A 1 484 ? -64.454 28.804 16.126 1.00 81.25 484 GLU A CA 1
ATOM 3862 C C . GLU A 1 484 ? -63.091 28.241 16.556 1.00 81.25 484 GLU A C 1
ATOM 3864 O O . GLU A 1 484 ? -62.240 28.940 17.116 1.00 81.25 484 GLU A O 1
ATOM 3869 N N . ARG A 1 485 ? -62.879 26.947 16.290 1.00 87.50 485 ARG A N 1
ATOM 3870 C CA . ARG A 1 485 ? -61.633 26.226 16.562 1.00 87.50 485 ARG A CA 1
ATOM 3871 C C . ARG A 1 485 ? -61.414 25.084 15.577 1.00 87.50 485 ARG A C 1
ATOM 3873 O O . ARG A 1 485 ? -62.317 24.283 15.345 1.00 87.50 485 ARG A O 1
ATOM 3880 N N . VAL A 1 486 ? -60.173 24.903 15.138 1.00 88.00 486 VAL A N 1
ATOM 3881 C CA . VAL A 1 486 ? -59.717 23.698 14.432 1.00 88.00 486 VAL A CA 1
ATOM 3882 C C . VAL A 1 486 ? -58.577 23.017 15.192 1.00 88.00 486 VAL A C 1
ATOM 3884 O O . VAL A 1 486 ? -57.729 23.671 15.798 1.00 88.00 486 VAL A O 1
ATOM 3887 N N . VAL A 1 487 ? -58.569 21.683 15.194 1.00 86.12 487 VAL A N 1
ATOM 3888 C CA . VAL A 1 487 ? -57.506 20.864 15.794 1.00 86.12 487 VAL A CA 1
ATOM 3889 C C . VAL A 1 487 ? -56.896 19.958 14.727 1.00 86.12 487 VAL A C 1
ATOM 3891 O O . VAL A 1 487 ? -57.608 19.121 14.173 1.00 86.12 487 VAL A O 1
ATOM 3894 N N . PHE A 1 488 ? -55.594 20.100 14.475 1.00 84.94 488 PHE A N 1
ATOM 3895 C CA . PHE A 1 488 ? -54.821 19.266 13.554 1.00 84.94 488 PHE A CA 1
ATOM 3896 C C . PHE A 1 488 ? -54.115 18.158 14.327 1.00 84.94 488 PHE A C 1
ATOM 3898 O O . PHE A 1 488 ? -53.324 18.410 15.238 1.00 84.94 488 PHE A O 1
ATOM 3905 N N . ILE A 1 489 ? -54.397 16.921 13.939 1.00 82.69 489 ILE A N 1
ATOM 3906 C CA . ILE A 1 489 ? -53.869 15.711 14.557 1.00 82.69 489 ILE A CA 1
ATOM 3907 C C . ILE A 1 489 ? -53.073 14.958 13.484 1.00 82.69 489 ILE A C 1
ATOM 3909 O O . ILE A 1 489 ? -53.686 14.315 12.627 1.00 82.69 489 ILE A O 1
ATOM 3913 N N . PRO A 1 490 ? -51.731 15.031 13.478 1.00 80.81 490 PRO A N 1
ATOM 3914 C CA . PRO A 1 490 ? -50.923 14.279 12.523 1.00 80.81 490 PRO A CA 1
ATOM 3915 C C . PRO A 1 490 ? -51.139 12.766 12.681 1.00 80.81 490 PRO A C 1
ATOM 3917 O O . PRO A 1 490 ? -51.286 12.268 13.797 1.00 80.81 490 PRO A O 1
ATOM 3920 N N . LYS A 1 491 ? -51.149 12.018 11.571 1.00 72.38 491 LYS A N 1
ATOM 3921 C CA . LYS A 1 491 ? -51.303 10.547 11.568 1.00 72.38 491 LYS A CA 1
ATOM 3922 C C . LYS A 1 491 ? -49.964 9.776 11.514 1.00 72.38 491 LYS A C 1
ATOM 3924 O O . LYS A 1 491 ? -49.966 8.564 11.322 1.00 72.38 491 LYS A O 1
ATOM 3929 N N . ASN A 1 492 ? -48.821 10.448 11.685 1.00 65.19 492 ASN A N 1
ATOM 3930 C CA . ASN A 1 492 ? -47.483 9.836 11.736 1.00 65.19 492 ASN A CA 1
ATOM 3931 C C . ASN A 1 492 ? -47.070 9.450 13.175 1.00 65.19 492 ASN A C 1
ATOM 3933 O O . ASN A 1 492 ? -47.459 10.106 14.135 1.00 65.19 492 ASN A O 1
ATOM 3937 N N . GLU A 1 493 ? -46.218 8.428 13.344 1.00 56.00 493 GLU A N 1
ATOM 3938 C CA . GLU A 1 493 ? -45.762 7.962 14.677 1.00 56.00 493 GLU A CA 1
ATOM 3939 C C . GLU A 1 493 ? -45.035 9.040 15.506 1.00 56.00 493 GLU A C 1
ATOM 3941 O O . GLU A 1 493 ? -44.969 8.957 16.733 1.00 56.00 493 GLU A O 1
ATOM 3946 N N . GLY A 1 494 ? -44.464 10.046 14.836 1.00 61.66 494 GLY A N 1
ATOM 3947 C CA . GLY A 1 494 ? -43.773 11.168 15.468 1.00 61.66 494 GLY A CA 1
ATOM 3948 C C . GLY A 1 494 ? -44.678 12.328 15.887 1.00 61.66 494 GLY A C 1
ATOM 3949 O O . GLY A 1 494 ? -44.188 13.206 16.597 1.00 61.66 494 GLY A O 1
ATOM 3950 N N . PHE A 1 495 ? -45.943 12.340 15.452 1.00 70.38 495 PHE A N 1
ATOM 3951 C CA . PHE A 1 495 ? -46.899 13.437 15.616 1.00 70.38 495 PHE A CA 1
ATOM 3952 C C . PHE A 1 495 ? -46.324 14.816 15.259 1.00 70.38 495 PHE A C 1
ATOM 3954 O O . PHE A 1 495 ? -46.361 15.745 16.063 1.00 70.38 495 PHE A O 1
ATOM 3961 N N . CYS A 1 496 ? -45.739 14.926 14.065 1.00 77.38 496 CYS A N 1
ATOM 3962 C CA . CYS A 1 496 ? -45.099 16.153 13.582 1.00 77.38 496 CYS A CA 1
ATOM 3963 C C . CYS A 1 496 ? -45.984 16.897 12.567 1.00 77.38 496 CYS A C 1
ATOM 3965 O O . CYS A 1 496 ? -46.583 16.266 11.693 1.00 77.38 496 CYS A O 1
ATOM 3967 N N . PHE A 1 497 ? -46.010 18.227 12.660 1.00 83.25 497 PHE A N 1
ATOM 3968 C CA . PHE A 1 497 ? -46.637 19.149 11.704 1.00 83.25 497 PHE A CA 1
ATOM 3969 C C . PHE A 1 497 ? -45.727 20.365 11.486 1.00 83.25 497 PHE A C 1
ATOM 3971 O O . PHE A 1 497 ? -44.959 20.713 12.382 1.00 83.25 497 PHE A O 1
ATOM 3978 N N . SER A 1 498 ? -45.838 21.035 10.340 1.00 83.12 498 SER A N 1
ATOM 3979 C CA . SER A 1 498 ? -45.215 22.344 10.125 1.00 83.12 498 SER A CA 1
ATOM 3980 C C . SER A 1 498 ? -46.263 23.449 10.253 1.00 83.12 498 SER A C 1
ATOM 3982 O O . SER A 1 498 ? -47.395 23.288 9.798 1.00 83.12 498 SER A O 1
ATOM 3984 N N . LEU A 1 499 ? -45.894 24.565 10.882 1.00 86.56 499 LEU A N 1
ATOM 3985 C CA . LEU A 1 499 ? -46.692 25.789 10.985 1.00 86.56 499 LEU A CA 1
ATOM 3986 C C . LEU A 1 499 ? -45.847 26.945 10.443 1.00 86.56 499 LEU A C 1
ATOM 3988 O O . LEU A 1 499 ? -44.762 27.209 10.964 1.00 86.56 499 LEU A O 1
ATOM 3992 N N . ASN A 1 500 ? -46.322 27.608 9.387 1.00 86.75 500 ASN A N 1
ATOM 3993 C CA . ASN A 1 500 ? -45.597 28.643 8.638 1.00 86.75 500 ASN A CA 1
ATOM 3994 C C . ASN A 1 500 ? -44.171 28.200 8.227 1.00 86.75 500 ASN A C 1
ATOM 3996 O O . ASN A 1 500 ? -43.217 28.975 8.297 1.00 86.75 500 ASN A O 1
ATOM 4000 N N . GLY A 1 501 ? -44.013 26.926 7.846 1.00 76.94 501 GLY A N 1
ATOM 4001 C CA . GLY A 1 501 ? -42.732 26.329 7.443 1.00 76.94 501 GLY A CA 1
ATOM 4002 C C . GLY A 1 501 ? -41.748 26.018 8.581 1.00 76.94 501 GLY A C 1
ATOM 4003 O O . GLY A 1 501 ? -40.587 25.711 8.306 1.00 76.94 501 GLY A O 1
ATOM 4004 N N . LYS A 1 502 ? -42.174 26.105 9.849 1.00 77.75 502 LYS A N 1
ATOM 4005 C CA . LYS A 1 502 ? -41.398 25.658 11.013 1.00 77.75 502 LYS A CA 1
ATOM 4006 C C . LYS A 1 502 ? -42.020 24.399 11.613 1.00 77.75 502 LYS A C 1
ATOM 4008 O O . LYS A 1 502 ? -43.211 24.379 11.907 1.00 77.75 502 LYS A O 1
ATOM 4013 N N . ASP A 1 503 ? -41.198 23.379 11.839 1.00 80.62 503 ASP A N 1
ATOM 4014 C CA . ASP A 1 503 ? -41.660 22.075 12.320 1.00 80.62 503 ASP A CA 1
ATOM 4015 C C . ASP A 1 503 ? -41.849 22.031 13.841 1.00 80.62 503 ASP A C 1
ATOM 4017 O O . ASP A 1 503 ? -40.990 22.458 14.618 1.00 80.62 503 ASP A O 1
ATOM 4021 N N . TYR A 1 504 ? -42.968 21.441 14.252 1.00 77.38 504 TYR A N 1
ATOM 4022 C CA . TYR A 1 504 ? -43.405 21.253 15.630 1.00 77.38 504 TYR A CA 1
ATOM 4023 C C . TYR A 1 504 ? -43.825 19.799 15.862 1.00 77.38 504 TYR A C 1
ATOM 4025 O O . TYR A 1 504 ? -44.220 19.080 14.938 1.00 77.38 504 TYR A O 1
ATOM 4033 N N . ARG A 1 505 ? -43.776 19.355 17.122 1.00 76.06 505 ARG A N 1
ATOM 4034 C CA . ARG A 1 505 ? -44.283 18.037 17.533 1.00 76.06 505 ARG A CA 1
ATOM 4035 C C . ARG A 1 505 ? -45.456 18.211 18.488 1.00 76.06 505 ARG A C 1
ATOM 4037 O O . ARG A 1 505 ? -45.335 18.938 19.464 1.00 76.06 505 ARG A O 1
ATOM 4044 N N . GLY A 1 506 ? -46.554 17.496 18.264 1.00 79.69 506 GLY A N 1
ATOM 4045 C CA . GLY A 1 506 ? -47.739 17.520 19.121 1.00 79.69 506 GLY A CA 1
ATOM 4046 C C . GLY A 1 506 ? -49.043 17.576 18.329 1.00 79.69 506 GLY A C 1
ATOM 4047 O O . GLY A 1 506 ? -49.133 17.074 17.211 1.00 79.69 506 GLY A O 1
ATOM 4048 N N . ILE A 1 507 ? -50.066 18.165 18.943 1.00 81.38 507 ILE A N 1
ATOM 4049 C CA . ILE A 1 507 ? -51.367 18.443 18.323 1.00 81.38 507 ILE A CA 1
ATOM 4050 C C . ILE A 1 507 ? -51.536 19.960 18.263 1.00 81.38 507 ILE A C 1
ATOM 4052 O O . ILE A 1 507 ? -51.539 20.610 19.311 1.00 81.38 507 ILE A O 1
ATOM 4056 N N . LEU A 1 508 ? -51.735 20.518 17.070 1.00 86.50 508 LEU A N 1
ATOM 4057 C CA . LEU A 1 508 ? -52.022 21.942 16.905 1.00 86.50 508 LEU A CA 1
ATOM 4058 C C . LEU A 1 508 ? -53.511 22.214 17.149 1.00 86.50 508 LEU A C 1
ATOM 4060 O O . LEU A 1 508 ? -54.370 21.600 16.523 1.00 86.50 508 LEU A O 1
ATOM 4064 N N . GLU A 1 509 ? -53.824 23.161 18.025 1.00 85.94 509 GLU A N 1
ATOM 4065 C CA . GLU A 1 509 ? -55.161 23.717 18.236 1.00 85.94 509 GLU A CA 1
ATOM 4066 C C . GLU A 1 509 ? -55.120 25.204 17.862 1.00 85.94 509 GLU A C 1
ATOM 4068 O O . GLU A 1 509 ? -54.407 25.984 18.492 1.00 85.94 509 GLU A O 1
ATOM 4073 N N . VAL A 1 510 ? -55.865 25.596 16.826 1.00 86.44 510 VAL A N 1
ATOM 4074 C CA . VAL A 1 510 ? -56.019 26.998 16.410 1.00 86.44 510 VAL A CA 1
ATOM 4075 C C . VAL A 1 510 ? -57.410 27.470 16.810 1.00 86.44 510 VAL A C 1
ATOM 4077 O O . VAL A 1 510 ? -58.404 26.815 16.495 1.00 86.44 510 VAL A O 1
ATOM 4080 N N . ILE A 1 511 ? -57.475 28.591 17.525 1.00 84.94 511 ILE A N 1
ATOM 4081 C CA . ILE A 1 511 ? -58.705 29.165 18.084 1.00 84.94 511 ILE A CA 1
ATOM 4082 C C . ILE A 1 511 ? -58.881 30.584 17.541 1.00 84.94 511 ILE A C 1
ATOM 4084 O O . ILE A 1 511 ? -57.923 31.362 17.526 1.00 84.94 511 ILE A O 1
ATOM 4088 N N . PHE A 1 512 ? -60.100 30.934 17.134 1.00 85.31 512 PHE A N 1
ATOM 4089 C CA . PHE A 1 512 ? -60.452 32.298 16.759 1.00 85.31 512 PHE A CA 1
ATOM 4090 C C . PHE A 1 512 ? -60.654 33.178 18.000 1.00 85.31 512 PHE A C 1
ATOM 4092 O O . PHE A 1 512 ? -61.498 32.903 18.852 1.00 85.31 512 PHE A O 1
ATOM 4099 N N . ALA A 1 513 ? -59.891 34.263 18.102 1.00 81.94 513 ALA A N 1
ATOM 4100 C CA . ALA A 1 513 ? -60.068 35.283 19.126 1.00 81.94 513 ALA A CA 1
ATOM 4101 C C . ALA A 1 513 ? -60.989 36.393 18.595 1.00 81.94 513 ALA A C 1
ATOM 4103 O O . ALA A 1 513 ? -60.538 37.330 17.935 1.00 81.94 513 ALA A O 1
ATOM 4104 N N . ALA A 1 514 ? -62.284 36.291 18.903 1.00 74.94 514 ALA A N 1
ATOM 4105 C CA . ALA A 1 514 ? -63.306 37.224 18.419 1.00 74.94 514 ALA A CA 1
ATOM 4106 C C . ALA A 1 514 ? -63.070 38.690 18.844 1.00 74.94 514 ALA A C 1
ATOM 4108 O O . ALA A 1 514 ? -63.406 39.600 18.092 1.00 74.94 514 ALA A O 1
ATOM 4109 N N . GLU A 1 515 ? -62.447 38.929 20.007 1.00 73.62 515 GLU A N 1
ATOM 4110 C CA . GLU A 1 515 ? -62.180 40.277 20.545 1.00 73.62 515 GLU A CA 1
ATOM 4111 C C . GLU A 1 515 ? -61.307 41.151 19.631 1.00 73.62 515 GLU A C 1
ATOM 4113 O O . GLU A 1 515 ? -61.485 42.367 19.585 1.00 73.62 515 GLU A O 1
ATOM 4118 N N . ASP A 1 516 ? -60.357 40.548 18.909 1.00 80.00 516 ASP A N 1
ATOM 4119 C CA . ASP A 1 516 ? -59.461 41.257 17.993 1.00 80.00 516 ASP A CA 1
ATOM 4120 C C . ASP A 1 516 ? -59.397 40.654 16.582 1.00 80.00 516 ASP A C 1
ATOM 4122 O O . ASP A 1 516 ? -58.594 41.119 15.772 1.00 80.00 516 ASP A O 1
ATOM 4126 N N . SER A 1 517 ? -60.267 39.689 16.259 1.00 81.25 517 SER A N 1
ATOM 4127 C CA . SER A 1 517 ? -60.318 38.980 14.968 1.00 81.25 517 SER A CA 1
ATOM 4128 C C . SER A 1 517 ? -58.948 38.423 14.568 1.00 81.25 517 SER A C 1
ATOM 4130 O O . SER A 1 517 ? -58.356 38.824 13.567 1.00 81.25 517 SER A O 1
ATOM 4132 N N . SER A 1 518 ? -58.402 37.546 15.410 1.00 82.31 518 SER A N 1
ATOM 4133 C CA . SER A 1 518 ? -57.067 36.970 15.228 1.00 82.31 518 SER A CA 1
ATOM 4134 C C . SER A 1 518 ? -57.041 35.464 15.502 1.00 82.31 518 SER A C 1
ATOM 4136 O O . SER A 1 518 ? -57.891 34.928 16.214 1.00 82.31 518 SER A O 1
ATOM 4138 N N . LEU A 1 519 ? -56.050 34.773 14.942 1.00 83.75 519 LEU A N 1
ATOM 4139 C CA . LEU A 1 519 ? -55.795 33.353 15.159 1.00 83.75 519 LEU A CA 1
ATOM 4140 C C . LEU A 1 519 ? -54.827 33.175 16.330 1.00 83.75 519 LEU A C 1
ATOM 4142 O O . LEU A 1 519 ? -53.731 33.740 16.331 1.00 83.75 519 LEU A O 1
ATOM 4146 N N . LEU A 1 520 ? -55.208 32.362 17.315 1.00 81.06 520 LEU A N 1
ATOM 4147 C CA . LEU A 1 520 ? -54.347 31.912 18.408 1.00 81.06 520 LEU A CA 1
ATOM 4148 C C . LEU A 1 520 ? -53.960 30.449 18.172 1.00 81.06 520 LEU A C 1
ATOM 4150 O O . LEU A 1 520 ? -54.811 29.567 18.263 1.00 81.06 520 LEU A O 1
ATOM 4154 N N . ALA A 1 521 ? -52.679 30.192 17.907 1.00 78.88 521 ALA A N 1
ATOM 4155 C CA . ALA A 1 521 ? -52.148 28.849 17.692 1.00 78.88 521 ALA A CA 1
ATOM 4156 C C . ALA A 1 521 ? -51.519 28.294 18.981 1.00 78.88 521 ALA A C 1
ATOM 4158 O O . ALA A 1 521 ? -50.602 28.899 19.550 1.00 78.88 521 ALA A O 1
ATOM 4159 N N . LEU A 1 522 ? -51.996 27.132 19.427 1.00 75.50 522 LEU A N 1
ATOM 4160 C CA . LEU A 1 522 ? -51.540 26.422 20.622 1.00 75.50 522 LEU A CA 1
ATOM 4161 C C . LEU A 1 522 ? -51.040 25.018 20.247 1.00 75.50 522 LEU A C 1
ATOM 4163 O O . LEU A 1 522 ? -51.767 24.255 19.618 1.00 75.50 522 LEU A O 1
ATOM 4167 N N . ASN A 1 523 ? -49.839 24.636 20.679 1.00 81.62 523 ASN A N 1
ATOM 4168 C CA . ASN A 1 523 ? -49.367 23.253 20.606 1.00 81.62 523 ASN A CA 1
ATOM 4169 C C . ASN A 1 523 ? -49.744 22.509 21.893 1.00 81.62 523 ASN A C 1
ATOM 4171 O O . ASN A 1 523 ? -49.372 22.941 22.987 1.00 81.62 523 ASN A O 1
ATOM 4175 N N . ARG A 1 524 ? -50.454 21.383 21.788 1.00 72.69 524 ARG A N 1
ATOM 4176 C CA . ARG A 1 524 ? -50.700 20.471 22.911 1.00 72.69 524 ARG A CA 1
ATOM 4177 C C . ARG A 1 524 ? -49.689 19.330 22.899 1.00 72.69 524 ARG A C 1
ATOM 4179 O O . ARG A 1 524 ? -49.722 18.455 22.033 1.00 72.69 524 ARG A O 1
ATOM 4186 N N . LEU A 1 525 ? -48.849 19.307 23.928 1.00 67.56 525 LEU A N 1
ATOM 4187 C CA . LEU A 1 525 ? -47.834 18.286 24.173 1.00 67.56 525 LEU A CA 1
ATOM 4188 C C . LEU A 1 525 ? -48.233 17.366 25.329 1.00 67.56 525 LEU A C 1
ATOM 4190 O O . LEU A 1 525 ? -48.779 17.808 26.343 1.00 67.56 525 LEU A O 1
ATOM 4194 N N . SER A 1 526 ? -47.883 16.081 25.230 1.00 62.69 526 SER A N 1
ATOM 4195 C CA . SER A 1 526 ? -47.913 15.198 26.399 1.00 62.69 526 SER A CA 1
ATOM 4196 C C . SER A 1 526 ? -46.788 15.588 27.370 1.00 62.69 526 SER A C 1
ATOM 4198 O O . SER A 1 526 ? -45.693 15.971 26.945 1.00 62.69 526 SER A O 1
ATOM 4200 N N . VAL A 1 527 ? -47.003 15.438 28.683 1.00 57.94 527 VAL A N 1
ATOM 4201 C CA . VAL A 1 527 ? -45.936 15.665 29.685 1.00 57.94 527 VAL A CA 1
ATOM 4202 C C . VAL A 1 527 ? -44.699 14.792 29.403 1.00 57.94 527 VAL A C 1
ATOM 4204 O O . VAL A 1 527 ? -43.567 15.223 29.626 1.00 57.94 527 VAL A O 1
ATOM 4207 N N . LYS A 1 528 ? -44.897 13.599 28.827 1.00 53.34 528 LYS A N 1
ATOM 4208 C CA . LYS A 1 528 ? -43.827 12.663 28.454 1.00 53.34 528 LYS A CA 1
ATOM 4209 C C . LYS A 1 528 ? -42.998 13.135 27.253 1.00 53.34 528 LYS A C 1
ATOM 4211 O O . LYS A 1 528 ? -41.829 12.771 27.163 1.00 53.34 528 LYS A O 1
ATOM 4216 N N . ASP A 1 529 ? -43.564 13.936 26.351 1.00 53.16 529 ASP A N 1
ATOM 4217 C CA . ASP A 1 529 ? -42.840 14.525 25.216 1.00 53.16 529 ASP A CA 1
ATOM 4218 C C . ASP A 1 529 ? -42.177 15.853 25.588 1.00 53.16 529 ASP A C 1
ATOM 4220 O O . ASP A 1 529 ? -41.038 16.095 25.192 1.00 53.16 529 ASP A O 1
ATOM 4224 N N . CYS A 1 530 ? -42.804 16.646 26.462 1.00 51.72 530 CYS A N 1
ATOM 4225 C CA . CYS A 1 530 ? -42.176 17.825 27.066 1.00 51.72 530 CYS A CA 1
ATOM 4226 C C . CYS A 1 530 ? -40.859 17.458 27.795 1.00 51.72 530 CYS A C 1
ATOM 4228 O O . CYS A 1 530 ? -39.834 18.125 27.635 1.00 51.72 530 CYS A O 1
ATOM 4230 N N . GLN A 1 531 ? -40.833 16.313 28.492 1.00 46.38 531 GLN A N 1
ATOM 4231 C CA . GLN A 1 531 ? -39.631 15.766 29.141 1.00 46.38 531 GLN A CA 1
ATOM 4232 C C . GLN A 1 531 ? -38.539 15.251 28.178 1.00 46.38 531 GLN A C 1
ATOM 4234 O O . GLN A 1 531 ? -37.402 15.069 28.611 1.00 46.38 531 GLN A O 1
ATOM 4239 N N . LYS A 1 532 ? -38.823 15.044 26.881 1.00 46.81 532 LYS A N 1
ATOM 4240 C CA . LYS A 1 532 ? -37.814 14.621 25.880 1.00 46.81 532 LYS A CA 1
ATOM 4241 C C . LYS A 1 532 ? -36.942 15.774 25.359 1.00 46.81 532 LYS A C 1
ATOM 4243 O O . LYS A 1 532 ? -36.090 15.537 24.509 1.00 46.81 532 LYS A O 1
ATOM 4248 N N . GLY A 1 533 ? -37.126 16.997 25.864 1.00 45.72 533 GLY A N 1
ATOM 4249 C CA . GLY A 1 533 ? -36.269 18.140 25.534 1.00 45.72 533 GLY A CA 1
ATOM 4250 C C . GLY A 1 533 ? -36.667 18.906 24.269 1.00 45.72 533 GLY A C 1
ATOM 4251 O O . GLY A 1 533 ? -35.797 19.476 23.624 1.00 45.72 533 GLY A O 1
ATOM 4252 N N . VAL A 1 534 ? -37.960 18.939 23.922 1.00 44.69 534 VAL A N 1
ATOM 4253 C CA . VAL A 1 534 ? -38.484 19.690 22.755 1.00 44.69 534 VAL A CA 1
ATOM 4254 C C . VAL A 1 534 ? -38.619 21.201 23.039 1.00 44.69 534 VAL A C 1
ATOM 4256 O O . VAL A 1 534 ? -38.561 22.028 22.135 1.00 44.69 534 VAL A O 1
ATOM 4259 N N . VAL A 1 535 ? -38.706 21.587 24.317 1.00 45.81 535 VAL A N 1
ATOM 4260 C CA . VAL A 1 535 ? -38.965 22.972 24.760 1.00 45.81 535 VAL A CA 1
ATOM 4261 C C . VAL A 1 535 ? -37.951 24.050 24.290 1.00 45.81 535 VAL A C 1
ATOM 4263 O O . VAL A 1 535 ? -38.375 25.193 24.159 1.00 45.81 535 VAL A O 1
ATOM 4266 N N . PRO A 1 536 ? -36.656 23.786 23.984 1.00 35.56 536 PRO A N 1
ATOM 4267 C CA . PRO A 1 536 ? -35.732 24.846 23.548 1.00 35.56 536 PRO A CA 1
ATOM 4268 C C . PRO A 1 536 ? -35.997 25.446 22.156 1.00 35.56 536 PRO A C 1
ATOM 4270 O O . PRO A 1 536 ? -35.377 26.454 21.832 1.00 35.56 536 PRO A O 1
ATOM 4273 N N . PHE A 1 537 ? -36.844 24.830 21.319 1.00 40.81 537 PHE A N 1
ATOM 4274 C CA . PHE A 1 537 ? -37.049 25.249 19.919 1.00 40.81 537 PHE A CA 1
ATOM 4275 C C . PHE A 1 537 ? -38.422 25.890 19.635 1.00 40.81 537 PHE A C 1
ATOM 4277 O O . PHE A 1 537 ? -38.594 26.537 18.597 1.00 40.81 537 PHE A O 1
ATOM 4284 N N . GLU A 1 538 ? -39.396 25.741 20.540 1.00 47.41 538 GLU A N 1
ATOM 4285 C CA . GLU A 1 538 ? -40.801 26.107 20.284 1.00 47.41 538 GLU A CA 1
ATOM 4286 C C . GLU A 1 538 ? -41.217 27.499 20.801 1.00 47.41 538 GLU A C 1
ATOM 4288 O O . GLU A 1 538 ? -42.255 28.001 20.380 1.00 47.41 538 GLU A O 1
ATOM 4293 N N . THR A 1 539 ? -40.409 28.164 21.636 1.00 40.16 539 THR A N 1
ATOM 4294 C CA . THR A 1 539 ? -40.688 29.525 22.145 1.00 40.16 539 THR A CA 1
ATOM 4295 C C . THR A 1 539 ? -39.710 30.561 21.600 1.00 40.16 539 THR A C 1
ATOM 4297 O O . THR A 1 539 ? -38.516 30.512 21.905 1.00 40.16 539 THR A O 1
ATOM 4300 N N . GLU A 1 540 ? -40.213 31.551 20.860 1.00 34.56 540 GLU A N 1
ATOM 4301 C CA . GLU A 1 540 ? -39.426 32.737 20.524 1.00 34.56 540 GLU A CA 1
ATOM 4302 C C . GLU A 1 540 ? -39.260 33.659 21.743 1.00 34.56 540 GLU A C 1
ATOM 4304 O O . GLU A 1 540 ? -40.177 34.354 22.169 1.00 34.56 540 GLU A O 1
ATOM 4309 N N . ASN A 1 541 ? -38.028 33.700 22.251 1.00 42.66 541 ASN A N 1
ATOM 4310 C CA . ASN A 1 541 ? -37.400 34.901 22.803 1.00 42.66 541 ASN A CA 1
ATOM 4311 C C . ASN A 1 541 ? -38.093 35.595 24.007 1.00 42.66 541 ASN A C 1
ATOM 4313 O O . ASN A 1 541 ? -38.263 36.815 24.007 1.00 42.66 541 ASN A O 1
ATOM 4317 N N . GLN A 1 542 ? -38.408 34.846 25.073 1.00 40.47 542 GLN A N 1
ATOM 4318 C CA . GLN A 1 542 ? -38.727 35.397 26.406 1.00 40.47 542 GLN A CA 1
ATOM 4319 C C . GLN A 1 542 ? -37.867 34.754 27.517 1.00 40.47 542 GLN A C 1
ATOM 4321 O O . GLN A 1 542 ? -37.334 33.656 27.361 1.00 40.47 542 GLN A O 1
ATOM 4326 N N . GLY A 1 543 ? -37.608 35.520 28.586 1.00 38.28 543 GLY A N 1
ATOM 4327 C CA . GLY A 1 543 ? -36.425 35.370 29.450 1.00 38.28 543 GLY A CA 1
ATOM 4328 C C . GLY A 1 543 ? -36.396 34.171 30.413 1.00 38.28 543 GLY A C 1
ATOM 4329 O O . GLY A 1 543 ? -37.419 33.586 30.757 1.00 38.28 543 GLY A O 1
ATOM 4330 N N . LEU A 1 544 ? -35.190 33.853 30.913 1.00 38.06 544 LEU A N 1
ATOM 4331 C CA . LEU A 1 544 ? -34.878 32.637 31.691 1.00 38.06 544 LEU A CA 1
ATOM 4332 C C . LEU A 1 544 ? -35.785 32.345 32.909 1.00 38.06 544 LEU A C 1
ATOM 4334 O O . LEU A 1 544 ? -35.872 31.186 33.308 1.00 38.06 544 LEU A O 1
ATOM 4338 N N . SER A 1 545 ? -36.433 33.341 33.522 1.00 39.31 545 SER A N 1
ATOM 4339 C CA . SER A 1 545 ? -37.184 33.146 34.774 1.00 39.31 545 SER A CA 1
ATOM 4340 C C . SER A 1 545 ? -38.522 32.420 34.601 1.00 39.31 545 SER A C 1
ATOM 4342 O O . SER A 1 545 ? -38.913 31.657 35.481 1.00 39.31 545 SER A O 1
ATOM 4344 N N . GLU A 1 546 ? -39.225 32.602 33.479 1.00 42.09 546 GLU A N 1
ATOM 4345 C CA . GLU A 1 546 ? -40.506 31.908 33.246 1.00 42.09 546 GLU A CA 1
ATOM 4346 C C . GLU A 1 546 ? -40.299 30.434 32.865 1.00 42.09 546 GLU A C 1
ATOM 4348 O O . GLU A 1 546 ? -41.119 29.575 33.191 1.00 42.09 546 GLU A O 1
ATOM 4353 N N . PHE A 1 547 ? -39.149 30.107 32.267 1.00 46.88 547 PHE A N 1
ATOM 4354 C CA . PHE A 1 547 ? -38.762 28.735 31.936 1.00 46.88 547 PHE A CA 1
ATOM 4355 C C . PHE A 1 547 ? -38.530 27.866 33.184 1.00 46.88 547 PHE A C 1
ATOM 4357 O O . PHE A 1 547 ? -38.893 26.687 33.197 1.00 46.88 547 PHE A O 1
ATOM 4364 N N . GLU A 1 548 ? -37.968 28.435 34.257 1.00 44.78 548 GLU A N 1
ATOM 4365 C CA . GLU A 1 548 ? -37.878 27.735 35.545 1.00 44.78 548 GLU A CA 1
ATOM 4366 C C . GLU A 1 548 ? -39.237 27.638 36.247 1.00 44.78 548 GLU A C 1
ATOM 4368 O O . GLU A 1 548 ? -39.528 26.597 36.833 1.00 44.78 548 GLU A O 1
ATOM 4373 N N . ALA A 1 549 ? -40.114 28.640 36.117 1.00 42.66 549 ALA A N 1
ATOM 4374 C CA . ALA A 1 549 ? -41.474 28.585 36.661 1.00 42.66 549 ALA A CA 1
ATOM 4375 C C . ALA A 1 549 ? -42.336 27.485 36.004 1.00 42.66 549 ALA A C 1
ATOM 4377 O O . ALA A 1 549 ? -43.023 26.740 36.703 1.00 42.66 549 ALA A O 1
ATOM 4378 N N . LEU A 1 550 ? -42.250 27.315 34.679 1.00 45.66 550 LEU A N 1
ATOM 4379 C CA . LEU A 1 550 ? -42.929 26.237 33.943 1.00 45.66 550 LEU A CA 1
ATOM 4380 C C . LEU A 1 550 ? -42.389 24.845 34.308 1.00 45.66 550 LEU A C 1
ATOM 4382 O O . LEU A 1 550 ? -43.168 23.907 34.495 1.00 45.66 550 LEU A O 1
ATOM 4386 N N . LYS A 1 551 ? -41.066 24.704 34.482 1.00 44.94 551 LYS A N 1
ATOM 4387 C CA . LYS A 1 551 ? -40.472 23.469 35.023 1.00 44.94 551 LYS A CA 1
ATOM 4388 C C . LYS A 1 551 ? -40.922 23.199 36.457 1.00 44.94 551 LYS A C 1
ATOM 4390 O O . LYS A 1 551 ? -41.233 22.054 36.774 1.00 44.94 551 LYS A O 1
ATOM 4395 N N . ALA A 1 552 ? -40.981 24.227 37.302 1.00 42.44 552 ALA A N 1
ATOM 4396 C CA . ALA A 1 552 ? -41.447 24.104 38.676 1.00 42.44 552 ALA A CA 1
ATOM 4397 C C . ALA A 1 552 ? -42.904 23.628 38.719 1.00 42.44 552 ALA A C 1
ATOM 4399 O O . ALA A 1 552 ? -43.168 22.612 39.349 1.00 42.44 552 ALA A O 1
ATOM 4400 N N . GLN A 1 553 ? -43.824 24.250 37.972 1.00 41.19 553 GLN A N 1
ATOM 4401 C CA . GLN A 1 553 ? -45.230 23.820 37.914 1.00 41.19 553 GLN A CA 1
ATOM 4402 C C . GLN A 1 553 ? -45.398 22.374 37.417 1.00 41.19 553 GLN A C 1
ATOM 4404 O O . GLN A 1 553 ? -46.184 21.618 37.991 1.00 41.19 553 GLN A O 1
ATOM 4409 N N . ALA A 1 554 ? -44.627 21.955 36.406 1.00 40.62 554 ALA A N 1
ATOM 4410 C CA . ALA A 1 554 ? -44.635 20.572 35.921 1.00 40.62 554 ALA A CA 1
ATOM 4411 C C . ALA A 1 554 ? -44.123 19.557 36.967 1.00 40.62 554 ALA A C 1
ATOM 4413 O O . ALA A 1 554 ? -44.527 18.395 36.938 1.00 40.62 554 ALA A O 1
ATOM 4414 N N . VAL A 1 555 ? -43.262 19.986 37.897 1.00 41.47 555 VAL A N 1
ATOM 4415 C CA . VAL A 1 555 ? -42.815 19.183 39.046 1.00 41.47 555 VAL A CA 1
ATOM 4416 C C . VAL A 1 555 ? -43.846 19.220 40.180 1.00 41.47 555 VAL A C 1
ATOM 4418 O O . VAL A 1 555 ? -44.193 18.160 40.699 1.00 41.47 555 VAL A O 1
ATOM 4421 N N . THR A 1 556 ? -44.407 20.384 40.526 1.00 34.28 556 THR A N 1
ATOM 4422 C CA . THR A 1 556 ? -45.395 20.536 41.612 1.00 34.28 556 THR A CA 1
ATOM 4423 C C . THR A 1 556 ? -46.673 19.734 41.352 1.00 34.28 556 THR A C 1
ATOM 4425 O O . THR A 1 556 ? -47.186 19.091 42.264 1.00 34.28 556 THR A O 1
ATOM 4428 N N . ALA A 1 557 ? -47.135 19.662 40.097 1.00 36.09 557 ALA A N 1
ATOM 4429 C CA . ALA A 1 557 ? -48.278 18.831 39.704 1.00 36.09 557 ALA A CA 1
ATOM 4430 C C . ALA A 1 557 ? -48.063 17.315 39.924 1.00 36.09 557 ALA A C 1
ATOM 4432 O O . ALA A 1 557 ? -49.013 16.542 39.814 1.00 36.09 557 ALA A O 1
ATOM 4433 N N . SER A 1 558 ? -46.834 16.878 40.230 1.00 37.59 558 SER A N 1
ATOM 4434 C CA . SER A 1 558 ? -46.500 15.478 40.515 1.00 37.59 558 SER A CA 1
ATOM 4435 C C . SER A 1 558 ? -46.306 15.152 42.005 1.00 37.59 558 SER A C 1
ATOM 4437 O O . SER A 1 558 ? -46.094 13.983 42.324 1.00 37.59 558 SER A O 1
ATOM 4439 N N . SER A 1 559 ? -46.337 16.144 42.912 1.00 29.67 559 SER A N 1
ATOM 4440 C CA . SER A 1 559 ? -45.681 16.012 44.227 1.00 29.67 559 SER A CA 1
ATOM 4441 C C . SER A 1 559 ? -46.493 16.355 45.484 1.00 29.67 559 SER A C 1
ATOM 4443 O O . SER A 1 559 ? -45.914 16.304 46.569 1.00 29.67 559 SER A O 1
ATOM 4445 N N . GLU A 1 560 ? -47.787 16.681 45.406 1.00 28.69 560 GLU A N 1
ATOM 4446 C CA . GLU A 1 560 ? -48.619 16.853 46.614 1.00 28.69 560 GLU A CA 1
ATOM 4447 C C . GLU A 1 560 ? -49.474 15.619 46.933 1.00 28.69 560 GLU A C 1
ATOM 4449 O O . GLU A 1 560 ? -49.987 14.927 46.056 1.00 28.69 560 GLU A O 1
ATOM 4454 N N . SER A 1 561 ? -49.588 15.325 48.229 1.00 28.89 561 SER A N 1
ATOM 4455 C CA . SER A 1 561 ? -50.218 14.122 48.777 1.00 28.89 561 SER A CA 1
ATOM 4456 C C . SER A 1 561 ? -51.009 14.468 50.037 1.00 28.89 561 SER A C 1
ATOM 4458 O O . SER A 1 561 ? -50.618 15.371 50.776 1.00 28.89 561 SER A O 1
ATOM 4460 N N . LEU A 1 562 ? -52.091 13.734 50.319 1.00 20.66 562 LEU A N 1
ATOM 4461 C CA . LEU A 1 562 ? -52.770 13.805 51.614 1.00 20.66 562 LEU A CA 1
ATOM 4462 C C . LEU A 1 562 ? -53.181 12.415 52.121 1.00 20.66 562 LEU A C 1
ATOM 4464 O O . LEU A 1 562 ? -53.718 11.588 51.389 1.00 20.66 56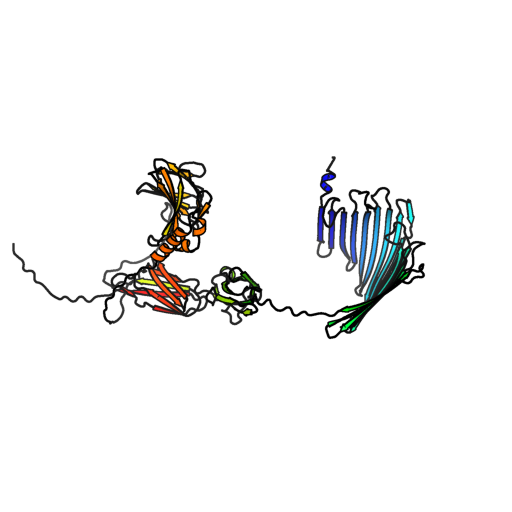2 LEU A O 1
ATOM 4468 N N . PHE A 1 563 ? -52.898 12.188 53.402 1.00 23.61 563 PHE A N 1
ATOM 4469 C CA . PHE A 1 563 ? -53.184 10.979 54.179 1.00 23.61 563 PHE A CA 1
ATOM 4470 C C . PHE A 1 563 ? -54.581 11.023 54.817 1.00 23.61 563 PHE A C 1
ATOM 4472 O O . PHE A 1 563 ? -55.068 12.107 55.125 1.00 23.61 563 PHE A O 1
ATOM 4479 N N . LEU A 1 564 ? -55.124 9.852 55.186 1.00 21.84 564 LEU A N 1
ATOM 4480 C CA . LEU A 1 564 ? -55.719 9.604 56.516 1.00 21.84 564 LEU A CA 1
ATOM 4481 C C . LEU A 1 564 ? -55.851 8.086 56.792 1.00 21.84 564 LEU A C 1
ATOM 4483 O O . LEU A 1 564 ? -55.853 7.279 55.867 1.00 21.84 564 LEU A O 1
ATOM 4487 N N . ILE A 1 565 ? -55.879 7.693 58.073 1.00 24.28 565 ILE A N 1
ATOM 4488 C CA . ILE A 1 565 ? -55.657 6.313 58.569 1.00 24.28 565 ILE A CA 1
ATOM 4489 C C . ILE A 1 565 ? -56.906 5.776 59.300 1.00 24.28 565 ILE A C 1
ATOM 4491 O O . ILE A 1 565 ? -57.563 6.535 60.008 1.00 24.28 565 ILE A O 1
ATOM 4495 N N . GLY A 1 566 ? -57.181 4.463 59.226 1.00 22.08 566 GLY A N 1
ATOM 4496 C CA . GLY A 1 566 ? -58.172 3.767 60.073 1.00 22.08 566 GLY A CA 1
ATOM 4497 C C . GLY A 1 566 ? -57.940 2.237 60.155 1.00 22.08 566 GLY A C 1
ATOM 4498 O O . GLY A 1 566 ? -57.626 1.646 59.123 1.00 22.08 566 GLY A O 1
ATOM 4499 N N . PRO A 1 567 ? -58.040 1.573 61.333 1.00 30.62 567 PRO A N 1
ATOM 4500 C CA . PRO A 1 567 ? -57.604 0.174 61.522 1.00 30.62 567 PRO A CA 1
ATOM 4501 C C . PRO A 1 567 ? -58.734 -0.887 61.531 1.00 30.62 567 PRO A C 1
ATOM 4503 O O . PRO A 1 567 ? -59.864 -0.599 61.914 1.00 30.62 567 PRO A O 1
ATOM 4506 N N . GLY A 1 568 ? -58.406 -2.155 61.224 1.00 21.83 568 GLY A N 1
ATOM 4507 C CA . GLY A 1 568 ? -59.316 -3.318 61.323 1.00 21.83 568 GLY A CA 1
ATOM 4508 C C . GLY A 1 568 ? -58.596 -4.677 61.185 1.00 21.83 568 GLY A C 1
ATOM 4509 O O . GLY A 1 568 ? -57.523 -4.736 60.591 1.00 21.83 568 GLY A O 1
ATOM 4510 N N . LYS A 1 569 ? -59.130 -5.759 61.784 1.00 21.08 569 LYS A N 1
ATOM 4511 C CA . LYS A 1 569 ? -58.448 -7.070 61.982 1.00 21.08 569 LYS A CA 1
ATOM 4512 C C . LYS A 1 569 ? -58.819 -8.186 60.966 1.00 21.08 569 LYS A C 1
ATOM 4514 O O . LYS A 1 569 ? -59.702 -8.020 60.138 1.00 21.08 569 LYS A O 1
ATOM 4519 N N . LYS A 1 570 ? -58.061 -9.292 61.076 1.00 25.06 570 LYS A N 1
ATOM 4520 C CA . LYS A 1 570 ? -57.911 -10.525 60.258 1.00 25.06 570 LYS A CA 1
ATOM 4521 C C . LYS A 1 570 ? -59.125 -11.476 60.075 1.00 25.06 570 LYS A C 1
ATOM 4523 O O . LYS A 1 570 ? -60.075 -11.406 60.841 1.00 25.06 570 LYS A O 1
ATOM 4528 N N . GLU A 1 571 ? -58.886 -12.467 59.184 1.00 21.78 571 GLU A N 1
ATOM 4529 C CA . GLU A 1 571 ? -59.511 -13.813 59.010 1.00 21.78 571 GLU A CA 1
ATOM 4530 C C . GLU A 1 571 ? -60.872 -13.857 58.269 1.00 21.78 571 GLU A C 1
ATOM 4532 O O . GLU A 1 571 ? -61.696 -12.976 58.462 1.00 21.78 571 GLU A O 1
ATOM 4537 N N . GLY A 1 572 ? -61.187 -14.824 57.382 1.00 25.56 572 GLY A N 1
ATOM 4538 C CA . GLY A 1 572 ? -60.429 -15.943 56.768 1.00 25.56 572 GLY A CA 1
ATOM 4539 C C . GLY A 1 572 ? -61.350 -16.898 55.947 1.00 25.56 572 GLY A C 1
ATOM 4540 O O . GLY A 1 572 ? -62.562 -16.725 55.996 1.00 25.56 572 GLY A O 1
ATOM 4541 N N . ILE A 1 573 ? -60.786 -17.938 55.292 1.00 22.69 573 ILE A N 1
ATOM 4542 C CA . ILE A 1 573 ? -61.456 -19.140 54.684 1.00 22.69 573 ILE A CA 1
ATOM 4543 C C . ILE A 1 573 ? -61.872 -19.038 53.177 1.00 22.69 573 ILE A C 1
ATOM 4545 O O . ILE A 1 573 ? -61.713 -17.993 52.553 1.00 22.69 573 ILE A O 1
ATOM 4549 N N . GLU A 1 574 ? -62.192 -20.190 52.560 1.00 25.50 574 GLU A N 1
ATOM 4550 C CA . GLU A 1 574 ? -61.737 -20.680 51.238 1.00 25.50 574 GLU A CA 1
ATOM 4551 C C . GLU A 1 574 ? -62.724 -20.616 50.034 1.00 25.50 574 GLU A C 1
ATOM 4553 O O . GLU A 1 574 ? -63.848 -20.130 50.115 1.00 25.50 574 GLU A O 1
ATOM 4558 N N . LYS A 1 575 ? -62.216 -21.128 48.897 1.00 34.44 575 LYS A N 1
ATOM 4559 C CA . LYS A 1 575 ? -62.813 -21.391 47.567 1.00 34.44 575 LYS A CA 1
ATOM 4560 C C . LYS A 1 575 ? -64.007 -22.376 47.626 1.00 34.44 575 LYS A C 1
ATOM 4562 O O . LYS A 1 575 ? -64.182 -23.041 48.637 1.00 34.44 575 LYS A O 1
ATOM 4567 N N . ASP A 1 576 ? -64.821 -22.593 46.589 1.00 34.78 576 ASP A N 1
ATOM 4568 C CA . ASP A 1 576 ? -64.676 -22.361 45.138 1.00 34.78 576 ASP A CA 1
ATOM 4569 C C . ASP A 1 576 ? -66.089 -22.326 44.507 1.00 34.78 576 ASP A C 1
ATOM 4571 O O . ASP A 1 576 ? -66.871 -23.213 44.831 1.00 34.78 576 ASP A O 1
ATOM 4575 N N . ASP A 1 577 ? -66.435 -21.353 43.646 1.00 34.78 577 ASP A N 1
ATOM 4576 C CA . ASP A 1 577 ? -67.570 -21.461 42.688 1.00 34.78 577 ASP A CA 1
ATOM 4577 C C . ASP A 1 577 ? -67.715 -20.199 41.810 1.00 34.78 577 ASP A C 1
ATOM 4579 O O . ASP A 1 577 ? -68.213 -19.160 42.252 1.00 34.78 577 ASP A O 1
ATOM 4583 N N . LEU A 1 578 ? -67.239 -20.243 40.557 1.00 39.97 578 LEU A N 1
ATOM 4584 C CA . LEU A 1 578 ? -67.050 -19.035 39.738 1.00 39.97 578 LEU A CA 1
ATOM 4585 C C . LEU A 1 578 ? -67.251 -19.268 38.225 1.00 39.97 578 LEU A C 1
ATOM 4587 O O . LEU A 1 578 ? -66.527 -20.037 37.591 1.00 39.97 578 LEU A O 1
ATOM 4591 N N . ARG A 1 579 ? -68.222 -18.560 37.622 1.00 47.25 579 ARG A N 1
ATOM 4592 C CA . ARG A 1 579 ? -68.563 -18.646 36.179 1.00 47.25 579 ARG A CA 1
ATOM 4593 C C . ARG A 1 579 ? -67.619 -17.816 35.279 1.00 47.25 579 ARG A C 1
ATOM 4595 O O . ARG A 1 579 ? -66.799 -17.047 35.772 1.00 47.25 579 ARG A O 1
ATOM 4602 N N . LYS A 1 580 ? -67.736 -18.012 33.949 1.00 46.22 580 LYS A N 1
ATOM 4603 C CA . LYS A 1 580 ? -66.813 -17.548 32.879 1.00 46.22 580 LYS A CA 1
ATOM 4604 C C . LYS A 1 580 ? -66.190 -16.149 33.136 1.00 46.22 580 LYS A C 1
ATOM 4606 O O . LYS A 1 580 ? -66.938 -15.190 33.320 1.00 46.22 580 LYS A O 1
ATOM 4611 N N . PRO A 1 581 ? -64.848 -16.012 33.071 1.00 55.91 581 PRO A N 1
ATOM 4612 C CA . PRO A 1 581 ? -64.144 -14.777 33.421 1.00 55.91 581 PRO A CA 1
ATOM 4613 C C . PRO A 1 581 ? -64.389 -13.613 32.453 1.00 55.91 581 PRO A C 1
ATOM 4615 O O . PRO A 1 581 ? -64.299 -13.778 31.234 1.00 55.91 581 PRO A O 1
ATOM 4618 N N . ARG A 1 582 ? -64.568 -12.407 33.003 1.00 63.53 582 ARG A N 1
ATOM 4619 C CA . ARG A 1 582 ? -64.544 -11.128 32.272 1.00 63.53 582 ARG A CA 1
ATOM 4620 C C . ARG A 1 582 ? -63.213 -10.415 32.527 1.00 63.53 582 ARG A C 1
ATOM 4622 O O . ARG A 1 582 ? -62.790 -10.312 33.670 1.00 63.53 582 ARG A O 1
ATOM 4629 N N . GLY A 1 583 ? -62.556 -9.907 31.485 1.00 73.06 583 GLY A N 1
ATOM 4630 C CA . GLY A 1 583 ? -61.310 -9.144 31.635 1.00 73.06 583 GLY A CA 1
ATOM 4631 C C . GLY A 1 583 ? -61.491 -7.857 32.449 1.00 73.06 583 GLY A C 1
ATOM 4632 O O . GLY A 1 583 ? -62.501 -7.172 32.278 1.00 73.06 583 GLY A O 1
ATOM 4633 N N . LEU A 1 584 ? -60.530 -7.538 33.323 1.00 74.12 584 LEU A N 1
ATOM 4634 C CA . LEU A 1 584 ? -60.511 -6.298 34.105 1.00 74.12 584 LEU A CA 1
ATOM 4635 C C . LEU A 1 584 ? -59.506 -5.304 33.515 1.00 74.12 584 LEU A C 1
ATOM 4637 O O . LEU A 1 584 ? -58.298 -5.499 33.640 1.00 74.12 584 LEU A O 1
ATOM 4641 N N . ALA A 1 585 ? -60.013 -4.250 32.881 1.00 73.44 585 ALA A N 1
ATOM 4642 C CA . ALA A 1 585 ? -59.210 -3.170 32.313 1.00 73.44 585 ALA A CA 1
ATOM 4643 C C . ALA A 1 585 ? -58.676 -2.204 33.380 1.00 73.44 585 ALA A C 1
ATOM 4645 O O . ALA A 1 585 ? -59.195 -2.155 34.495 1.00 73.44 585 ALA A O 1
ATOM 4646 N N . ASN A 1 586 ? -57.672 -1.406 33.011 1.00 76.50 586 ASN A N 1
ATOM 4647 C CA . ASN A 1 586 ? -57.104 -0.318 33.814 1.00 76.50 586 ASN A CA 1
ATOM 4648 C C . ASN A 1 586 ? -56.560 -0.725 35.196 1.00 76.50 586 ASN A C 1
ATOM 4650 O O . ASN A 1 586 ? -56.351 0.125 36.051 1.00 76.50 586 ASN A O 1
ATOM 4654 N N . THR A 1 587 ? -56.259 -2.007 35.408 1.00 76.69 587 THR A N 1
ATOM 4655 C CA . THR A 1 587 ? -55.586 -2.488 36.620 1.00 76.69 587 THR A CA 1
ATOM 4656 C C . THR A 1 587 ? -54.080 -2.296 36.487 1.00 76.69 587 THR A C 1
ATOM 4658 O O . THR A 1 587 ? -53.484 -2.732 35.500 1.00 76.69 587 THR A O 1
ATOM 4661 N N . LEU A 1 588 ? -53.443 -1.679 37.484 1.00 81.00 588 LEU A N 1
ATOM 4662 C CA . LEU A 1 588 ? -51.991 -1.508 37.505 1.00 81.00 588 LEU A CA 1
ATOM 4663 C C . LEU A 1 588 ? -51.269 -2.825 37.823 1.00 81.00 588 LEU A C 1
ATOM 4665 O O . LEU A 1 588 ? -51.404 -3.389 38.911 1.00 81.00 588 LEU A O 1
ATOM 4669 N N . VAL A 1 589 ? -50.438 -3.262 36.878 1.00 81.94 589 VAL A N 1
ATOM 4670 C CA . VAL A 1 589 ? -49.495 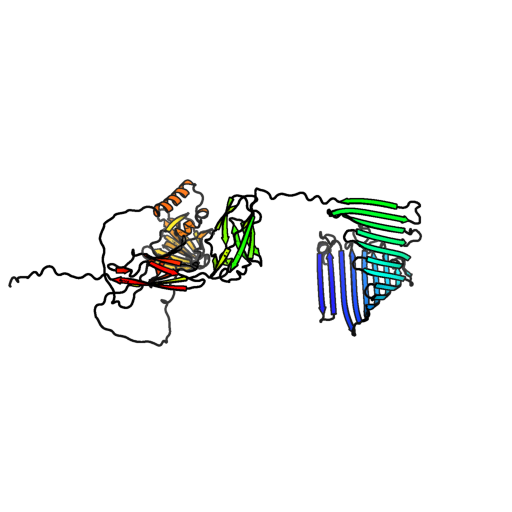-4.372 37.023 1.00 81.94 589 VAL A CA 1
ATOM 4671 C C . VAL A 1 589 ? -48.075 -3.808 37.065 1.00 81.94 589 VAL A C 1
ATOM 4673 O O . VAL A 1 589 ? -47.689 -2.988 36.231 1.00 81.94 589 VAL A O 1
ATOM 4676 N N . GLU A 1 590 ? -47.280 -4.256 38.031 1.00 90.75 590 GLU A N 1
ATOM 4677 C CA . GLU A 1 590 ? -45.849 -3.977 38.147 1.00 90.75 590 GLU A CA 1
ATOM 4678 C C . GLU A 1 590 ? -45.061 -5.285 38.027 1.00 90.75 590 GLU A C 1
ATOM 4680 O O . GLU A 1 590 ? -45.434 -6.286 38.636 1.00 90.75 590 GLU A O 1
ATOM 4685 N N . ILE A 1 591 ? -43.940 -5.278 37.304 1.00 90.69 591 ILE A N 1
ATOM 4686 C CA . ILE A 1 591 ? -42.900 -6.303 37.441 1.00 90.69 591 ILE A CA 1
ATOM 4687 C C . ILE A 1 591 ? -41.602 -5.676 37.948 1.00 90.69 591 ILE A C 1
ATOM 4689 O O . ILE A 1 591 ? -41.141 -4.654 37.437 1.00 90.69 591 ILE A O 1
ATOM 4693 N N . THR A 1 592 ? -41.000 -6.320 38.946 1.00 91.38 592 THR A N 1
ATOM 4694 C CA . THR A 1 592 ? -39.817 -5.818 39.649 1.00 91.38 592 THR A CA 1
ATOM 4695 C C . THR A 1 592 ? -38.735 -6.895 39.763 1.00 91.38 592 THR A C 1
ATOM 4697 O O . THR A 1 592 ? -38.995 -8.027 40.179 1.00 91.38 592 THR A O 1
ATOM 4700 N N . LYS A 1 593 ? -37.494 -6.537 39.415 1.00 88.25 593 LYS A N 1
ATOM 4701 C CA . LYS A 1 593 ? -36.290 -7.375 39.512 1.00 88.25 593 LYS A CA 1
ATOM 4702 C C . LYS A 1 593 ? -35.102 -6.518 39.954 1.00 88.25 593 LYS A C 1
ATOM 4704 O O . LYS A 1 593 ? -34.543 -5.755 39.171 1.00 88.25 593 LYS A O 1
ATOM 4709 N N . LYS A 1 594 ? -34.661 -6.689 41.206 1.00 84.12 594 LYS A N 1
ATOM 4710 C CA . LYS A 1 594 ? -33.631 -5.846 41.847 1.00 84.12 594 LYS A CA 1
ATOM 4711 C C . LYS A 1 594 ? -34.019 -4.356 41.778 1.00 84.12 594 LYS A C 1
ATOM 4713 O O . LYS A 1 594 ? -34.946 -3.955 42.465 1.00 84.12 594 LYS A O 1
ATOM 4718 N N . GLU A 1 595 ? -33.332 -3.571 40.949 1.00 79.69 595 GLU A N 1
ATOM 4719 C CA . GLU A 1 595 ? -33.580 -2.140 40.713 1.00 79.69 595 GLU A CA 1
ATOM 4720 C C . GLU A 1 595 ? -34.328 -1.859 39.394 1.00 79.69 595 GLU A C 1
ATOM 4722 O O . GLU A 1 595 ? -34.418 -0.707 38.967 1.00 79.69 595 GLU A O 1
ATOM 4727 N N . GLU A 1 596 ? -34.753 -2.895 38.671 1.00 85.62 596 GLU A N 1
ATOM 4728 C CA . GLU A 1 596 ? -35.552 -2.764 37.452 1.00 85.62 596 GLU A CA 1
ATOM 4729 C C . GLU A 1 596 ? -37.026 -2.874 37.831 1.00 85.62 596 GLU A C 1
ATOM 4731 O O . GLU A 1 596 ? -37.435 -3.880 38.410 1.00 85.62 596 GLU A O 1
ATOM 4736 N N . VAL A 1 597 ? -37.801 -1.837 37.514 1.00 88.06 597 VAL A N 1
ATOM 4737 C CA . VAL A 1 597 ? -39.242 -1.748 37.772 1.00 88.06 597 VAL A CA 1
ATOM 4738 C C . VAL A 1 597 ? -39.919 -1.335 36.472 1.00 88.06 597 VAL A C 1
ATOM 4740 O O . VAL A 1 597 ? -39.551 -0.321 35.878 1.00 88.06 597 VAL A O 1
ATOM 4743 N N . LEU A 1 598 ? -40.901 -2.113 36.026 1.00 86.12 598 LEU A N 1
ATOM 4744 C CA . LEU A 1 598 ? -41.725 -1.820 34.854 1.00 86.12 598 LEU A CA 1
ATOM 4745 C C . LEU A 1 598 ? -43.195 -1.873 35.267 1.00 86.12 598 LEU A C 1
ATOM 4747 O O . LEU A 1 598 ? -43.586 -2.722 36.064 1.00 86.12 598 LEU A O 1
ATOM 4751 N N . ARG A 1 599 ? -44.009 -0.959 34.734 1.00 86.19 599 ARG A N 1
ATOM 4752 C CA . ARG A 1 599 ? -45.431 -0.821 35.075 1.00 86.19 599 ARG A CA 1
ATOM 4753 C C . ARG A 1 599 ? -46.279 -0.701 33.819 1.00 86.19 599 ARG A C 1
ATOM 4755 O O . ARG A 1 599 ? -45.879 -0.014 32.880 1.00 86.19 599 ARG A O 1
ATOM 4762 N N . GLN A 1 600 ? -47.443 -1.338 33.827 1.00 86.00 600 GLN A N 1
ATOM 4763 C CA . GLN A 1 600 ? -48.408 -1.318 32.732 1.00 86.00 600 GLN A CA 1
ATOM 4764 C C . GLN A 1 600 ? -49.832 -1.390 33.299 1.00 86.00 600 GLN A C 1
ATOM 4766 O O . GLN A 1 600 ? -50.061 -2.033 34.321 1.00 86.00 600 GLN A O 1
ATOM 4771 N N . LEU A 1 601 ? -50.780 -0.727 32.638 1.00 81.88 601 LEU A N 1
ATOM 4772 C CA . LEU A 1 601 ? -52.212 -0.900 32.892 1.00 81.88 601 LEU A CA 1
ATOM 4773 C C . LEU A 1 601 ? -52.760 -2.009 31.989 1.00 81.88 601 LEU A C 1
ATOM 4775 O O . LEU A 1 601 ? -52.314 -2.146 30.848 1.00 81.88 601 LEU A O 1
ATOM 4779 N N . THR A 1 602 ? -53.728 -2.779 32.476 1.00 76.81 602 THR A N 1
ATOM 4780 C CA . THR A 1 602 ? -54.408 -3.791 31.659 1.00 76.81 602 THR A CA 1
ATOM 4781 C C . THR A 1 602 ? -55.312 -3.185 30.582 1.00 76.81 602 THR A C 1
ATOM 4783 O O . THR A 1 602 ? -55.971 -2.170 30.807 1.00 76.81 602 THR A O 1
ATOM 4786 N N . ASP A 1 603 ? -55.378 -3.833 29.416 1.00 78.94 603 ASP A N 1
ATOM 4787 C CA . ASP A 1 603 ? -56.243 -3.438 28.296 1.00 78.94 603 ASP A CA 1
ATOM 4788 C C . ASP A 1 603 ? -57.742 -3.721 28.548 1.00 78.94 603 ASP A C 1
ATOM 4790 O O . ASP A 1 603 ? -58.124 -4.314 29.555 1.00 78.94 603 ASP A O 1
ATOM 4794 N N . GLU A 1 604 ? -58.615 -3.352 27.601 1.00 72.00 604 GLU A N 1
ATOM 4795 C CA . GLU A 1 604 ? -60.073 -3.595 27.654 1.00 72.00 604 GLU A CA 1
ATOM 4796 C C . GLU A 1 604 ? -60.475 -5.067 27.905 1.00 72.00 604 GLU A C 1
ATOM 4798 O O . GLU A 1 604 ? -61.579 -5.348 28.373 1.00 72.00 604 GLU A O 1
ATOM 4803 N N . LYS A 1 605 ? -59.593 -6.022 27.585 1.00 74.44 605 LYS A N 1
ATOM 4804 C CA . LYS A 1 605 ? -59.768 -7.472 27.775 1.00 74.44 605 LYS A CA 1
ATOM 4805 C C . LYS A 1 605 ? -59.037 -7.985 29.022 1.00 74.44 605 LYS A C 1
ATOM 4807 O O . LYS A 1 605 ? -58.967 -9.200 29.230 1.00 74.44 605 LYS A O 1
ATOM 4812 N N . GLY A 1 606 ? -58.512 -7.087 29.851 1.00 72.00 606 GLY A N 1
ATOM 4813 C CA . GLY A 1 606 ? -57.716 -7.366 31.040 1.00 72.00 606 GLY A CA 1
ATOM 4814 C C . GLY A 1 606 ? -56.282 -7.818 30.764 1.00 72.00 606 GLY A C 1
ATOM 4815 O O . GLY A 1 606 ? -55.629 -8.312 31.680 1.00 72.00 606 GLY A O 1
ATOM 4816 N N . GLY A 1 607 ? -55.804 -7.718 29.524 1.00 81.56 607 GLY A N 1
ATOM 4817 C CA . GLY A 1 607 ? -54.488 -8.180 29.090 1.00 81.56 607 GLY A CA 1
ATOM 4818 C C . GLY A 1 607 ? -53.346 -7.230 29.458 1.00 81.56 607 GLY A C 1
ATOM 4819 O O . GLY A 1 607 ? -53.516 -6.015 29.438 1.00 81.56 607 GLY A O 1
ATOM 4820 N N . PHE A 1 608 ? -52.166 -7.779 29.751 1.00 87.31 608 PHE A N 1
ATOM 4821 C CA . PHE A 1 608 ? -50.906 -7.036 29.894 1.00 87.31 608 PHE A CA 1
ATOM 4822 C C . PHE A 1 608 ? -49.755 -7.778 29.189 1.00 87.31 608 PHE A C 1
ATOM 4824 O O . PHE A 1 608 ? -49.834 -8.988 28.966 1.00 87.31 608 PHE A O 1
ATOM 4831 N N . SER A 1 609 ? -48.696 -7.053 28.812 1.00 90.62 609 SER A N 1
ATOM 4832 C CA . SER A 1 609 ? -47.526 -7.576 28.092 1.00 90.62 609 SER A CA 1
ATOM 4833 C C . SER A 1 609 ? -46.276 -6.727 28.353 1.00 90.62 609 SER A C 1
ATOM 4835 O O . SER A 1 609 ? -46.121 -5.632 27.808 1.00 90.62 609 SER A O 1
ATOM 4837 N N . PHE A 1 610 ? -45.361 -7.266 29.157 1.00 89.62 610 PHE A N 1
ATOM 4838 C CA . PHE A 1 610 ? -44.014 -6.745 29.356 1.00 89.62 610 PHE A CA 1
ATOM 4839 C C . PHE A 1 610 ? -43.051 -7.420 28.386 1.00 89.62 610 PHE A C 1
ATOM 4841 O O . PHE A 1 610 ? -42.635 -8.564 28.587 1.00 89.62 610 PHE A O 1
ATOM 4848 N N . GLU A 1 611 ? -42.702 -6.690 27.337 1.00 88.75 611 GLU A N 1
ATOM 4849 C CA . GLU A 1 611 ? -41.755 -7.098 26.303 1.00 88.75 611 GLU A CA 1
ATOM 4850 C C . GLU A 1 611 ? -40.357 -6.533 26.583 1.00 88.75 611 GLU A C 1
ATOM 4852 O O . GLU A 1 611 ? -40.180 -5.600 27.369 1.00 88.75 611 GLU A O 1
ATOM 4857 N N . ASP A 1 612 ? -39.349 -7.111 25.931 1.00 86.81 612 ASP A N 1
ATOM 4858 C CA . ASP A 1 612 ? -37.961 -6.649 25.994 1.00 86.81 612 ASP A CA 1
ATOM 4859 C C . ASP A 1 612 ? -37.307 -6.702 27.396 1.00 86.81 612 ASP A C 1
ATOM 4861 O O . ASP A 1 612 ? -36.390 -5.937 27.711 1.00 86.81 612 ASP A O 1
ATOM 4865 N N . ILE A 1 613 ? -37.745 -7.639 28.247 1.00 91.75 613 ILE A N 1
ATOM 4866 C CA . ILE A 1 613 ? -37.257 -7.781 29.628 1.00 91.75 613 ILE A CA 1
ATOM 4867 C C . ILE A 1 613 ? -36.103 -8.784 29.755 1.00 91.75 613 ILE A C 1
ATOM 4869 O O . ILE A 1 613 ? -35.969 -9.730 28.979 1.00 91.75 613 ILE A O 1
ATOM 4873 N N . ARG A 1 614 ? -35.240 -8.587 30.759 1.00 92.00 614 ARG A N 1
ATOM 4874 C CA . ARG A 1 614 ? -34.057 -9.438 30.987 1.00 92.00 614 ARG A CA 1
ATOM 4875 C C . ARG A 1 614 ? -34.416 -10.783 31.644 1.00 92.00 614 ARG A C 1
ATOM 4877 O O . ARG A 1 614 ? -35.214 -10.772 32.585 1.00 92.00 614 ARG A O 1
ATOM 4884 N N . PRO A 1 615 ? -33.731 -11.893 31.309 1.00 91.06 615 PRO A N 1
ATOM 4885 C CA . PRO A 1 615 ? -33.916 -13.195 31.966 1.00 91.06 615 PRO A CA 1
ATOM 4886 C C . PRO A 1 615 ? -33.689 -13.153 33.486 1.00 91.06 615 PRO A C 1
ATOM 4888 O O . PRO A 1 615 ? -32.957 -12.297 33.992 1.00 91.06 615 PRO A O 1
ATOM 4891 N N . GLY A 1 616 ? -34.276 -14.090 34.229 1.00 90.25 616 GLY A N 1
ATOM 4892 C CA . GLY A 1 616 ? -34.116 -14.253 35.678 1.00 90.25 616 GLY A CA 1
ATOM 4893 C C . GLY A 1 616 ? -35.429 -14.176 36.463 1.00 90.25 616 GLY A C 1
ATOM 4894 O O . GLY A 1 616 ? -36.512 -14.336 35.907 1.00 90.25 616 GLY A O 1
ATOM 4895 N N . LYS A 1 617 ? -35.322 -13.953 37.779 1.00 93.00 617 LYS A N 1
ATOM 4896 C CA . LYS A 1 617 ? -36.460 -13.915 38.712 1.00 93.00 617 LYS A CA 1
ATOM 4897 C C . LYS A 1 617 ? -37.084 -12.521 38.777 1.00 93.00 617 LYS A C 1
ATOM 4899 O O . LYS A 1 617 ? -36.435 -11.580 39.232 1.00 93.00 617 LYS A O 1
ATOM 4904 N N . TRP A 1 618 ? -38.337 -12.428 38.354 1.00 93.75 618 TRP A N 1
ATOM 4905 C CA . TRP A 1 618 ? -39.198 -11.254 38.431 1.00 93.75 618 TRP A CA 1
ATOM 4906 C C . TRP A 1 618 ? -40.285 -11.461 39.483 1.00 93.75 618 TRP A C 1
ATOM 4908 O O . TRP A 1 618 ? -40.887 -12.531 39.573 1.00 93.75 618 TRP A O 1
ATOM 4918 N N . LYS A 1 619 ? -40.571 -10.414 40.254 1.00 93.56 619 LYS A N 1
ATOM 4919 C CA . LYS A 1 619 ? -41.760 -10.324 41.097 1.00 93.56 619 LYS A CA 1
ATOM 4920 C C . LYS A 1 619 ? -42.813 -9.526 40.336 1.00 93.56 619 LYS A C 1
ATOM 4922 O O . LYS A 1 619 ? -42.613 -8.335 40.126 1.00 93.56 619 LYS A O 1
ATOM 4927 N N . LEU A 1 620 ? -43.909 -10.164 39.940 1.00 92.12 620 LEU A N 1
ATOM 4928 C CA . LEU A 1 620 ? -45.092 -9.485 39.417 1.00 92.12 620 LEU A CA 1
ATOM 4929 C C . LEU A 1 620 ? -46.022 -9.139 40.580 1.00 92.12 620 LEU A C 1
ATOM 4931 O O . LEU A 1 620 ? -46.285 -9.996 41.424 1.00 92.12 620 LEU A O 1
ATOM 4935 N N . LYS A 1 621 ? -46.519 -7.906 40.621 1.00 89.62 621 LYS A N 1
ATOM 4936 C CA . LYS A 1 621 ? -47.526 -7.430 41.568 1.00 89.62 621 LYS A CA 1
ATOM 4937 C C . LYS A 1 621 ? -48.696 -6.806 40.814 1.00 89.62 621 LYS A C 1
ATOM 4939 O O . LYS A 1 621 ? -48.485 -6.011 39.903 1.00 89.62 621 LYS A O 1
ATOM 4944 N N . VAL A 1 622 ? -49.914 -7.139 41.221 1.00 84.56 622 VAL A N 1
ATOM 4945 C CA . VAL A 1 622 ? -51.142 -6.473 40.772 1.00 84.56 622 VAL A CA 1
ATOM 4946 C C . VAL A 1 622 ? -51.684 -5.646 41.929 1.00 84.56 622 VAL A C 1
ATOM 4948 O O . VAL A 1 622 ? -51.736 -6.131 43.059 1.00 84.56 622 VAL A O 1
ATOM 4951 N N . TYR A 1 623 ? -52.028 -4.390 41.661 1.00 79.88 623 TYR A N 1
ATOM 4952 C CA . TYR A 1 623 ? -52.589 -3.483 42.660 1.00 79.88 623 TYR A CA 1
ATOM 4953 C C . TYR A 1 623 ? -54.116 -3.583 42.712 1.00 79.88 623 TYR A C 1
ATOM 4955 O O . TYR A 1 623 ? -54.770 -3.878 41.713 1.00 79.88 623 TYR A O 1
ATOM 4963 N N . ASP A 1 624 ? -54.677 -3.326 43.890 1.00 74.12 624 ASP A N 1
ATOM 4964 C CA . ASP A 1 624 ? -56.095 -3.487 44.209 1.00 74.12 624 ASP A CA 1
ATOM 4965 C C . ASP A 1 624 ? -56.926 -2.194 44.079 1.00 74.12 624 ASP A C 1
ATOM 4967 O O . ASP A 1 624 ? -58.146 -2.231 44.237 1.00 74.12 624 ASP A O 1
ATOM 4971 N N . TYR A 1 625 ? -56.286 -1.065 43.750 1.00 73.25 625 TYR A N 1
ATOM 4972 C CA . TYR A 1 625 ? -56.907 0.267 43.685 1.00 73.25 625 TYR A CA 1
ATOM 4973 C C . TYR A 1 625 ? -58.127 0.353 42.751 1.00 73.25 625 TYR A C 1
ATOM 4975 O O . TYR A 1 625 ? -59.080 1.065 43.059 1.00 73.25 625 TYR A O 1
ATOM 4983 N N . ASP A 1 626 ? -58.102 -0.386 41.639 1.00 67.94 626 ASP A N 1
ATOM 4984 C CA . ASP A 1 626 ? -59.097 -0.318 40.559 1.00 67.94 626 ASP A CA 1
ATOM 4985 C C . ASP A 1 626 ? -60.008 -1.564 40.497 1.00 67.94 626 ASP A C 1
ATOM 4987 O O . ASP A 1 626 ? -60.659 -1.833 39.482 1.00 67.94 626 ASP A O 1
ATOM 4991 N N . LEU A 1 627 ? -60.065 -2.363 41.573 1.00 73.06 627 LEU A N 1
ATOM 4992 C CA . LEU A 1 627 ? -60.948 -3.532 41.630 1.00 73.06 627 LEU A CA 1
ATOM 4993 C C . LEU A 1 627 ? -62.431 -3.120 41.722 1.00 73.06 627 LEU A C 1
ATOM 4995 O O . LEU A 1 627 ? -62.770 -2.167 42.430 1.00 73.06 627 LEU A O 1
ATOM 4999 N N . PRO A 1 628 ? -63.356 -3.866 41.084 1.00 68.38 628 PRO A N 1
ATOM 5000 C CA . PRO A 1 628 ? -64.783 -3.604 41.221 1.00 68.38 628 PRO A CA 1
ATOM 5001 C C . PRO A 1 628 ? -65.248 -3.699 42.680 1.00 68.38 628 PRO A C 1
ATOM 5003 O O . PRO A 1 628 ? -64.753 -4.515 43.462 1.00 68.38 628 PRO A O 1
ATOM 5006 N N . VAL A 1 629 ? -66.256 -2.899 43.038 1.00 60.78 629 VAL A N 1
ATOM 5007 C CA . VAL A 1 629 ? -66.813 -2.866 44.399 1.00 60.78 629 VAL A CA 1
ATOM 5008 C C . VAL A 1 629 ? -67.171 -4.287 44.859 1.00 60.78 629 VAL A C 1
ATOM 5010 O O . VAL A 1 629 ? -67.738 -5.078 44.107 1.00 60.78 629 VAL A O 1
ATOM 5013 N N . HIS A 1 630 ? -66.792 -4.618 46.096 1.00 68.62 630 HIS A N 1
ATOM 5014 C CA . HIS A 1 630 ? -66.927 -5.957 46.686 1.00 68.62 630 HIS A CA 1
ATOM 5015 C C . HIS A 1 630 ? -66.138 -7.075 45.979 1.00 68.62 630 HIS A C 1
ATOM 5017 O O . HIS A 1 630 ? -66.576 -8.218 46.020 1.00 68.62 630 HIS A O 1
ATOM 5023 N N . HIS A 1 631 ? -64.970 -6.799 45.394 1.00 73.69 631 HIS A N 1
ATOM 5024 C CA . HIS A 1 631 ? -64.056 -7.838 44.894 1.00 73.69 631 HIS A CA 1
ATOM 5025 C C . HIS A 1 631 ? -62.676 -7.794 45.580 1.00 73.69 631 HIS A C 1
ATOM 5027 O O . HIS A 1 631 ? -62.358 -6.848 46.302 1.00 73.69 631 HIS A O 1
ATOM 5033 N N . TYR A 1 632 ? -61.874 -8.848 45.408 1.00 76.25 632 TYR A N 1
ATOM 5034 C CA . TYR A 1 632 ? -60.491 -8.958 45.890 1.00 76.25 632 TYR A CA 1
ATOM 5035 C C . TYR A 1 632 ? -59.633 -9.808 44.938 1.00 76.25 632 TYR A C 1
ATOM 5037 O O . TYR A 1 632 ? -60.162 -10.624 44.185 1.00 76.25 632 TYR A O 1
ATOM 5045 N N . LEU A 1 633 ? -58.310 -9.632 44.962 1.00 79.44 633 LEU A N 1
ATOM 5046 C CA . LEU A 1 633 ? -57.369 -10.470 44.212 1.00 79.44 633 LEU A CA 1
ATOM 5047 C C . LEU A 1 633 ? -57.170 -11.814 44.930 1.00 79.44 633 LEU A C 1
ATOM 5049 O O . LEU A 1 633 ? -56.829 -11.830 46.108 1.00 79.44 633 LEU A O 1
ATOM 5053 N N . GLU A 1 634 ? -57.309 -12.943 44.223 1.00 76.69 634 GLU A N 1
ATOM 5054 C CA . GLU A 1 634 ? -56.963 -14.273 44.769 1.00 76.69 634 GLU A CA 1
ATOM 5055 C C . GLU A 1 634 ? -55.481 -14.327 45.179 1.00 76.69 634 GLU A C 1
ATOM 5057 O O . GLU A 1 634 ? -55.100 -14.979 46.152 1.00 76.69 634 GLU A O 1
ATOM 5062 N N . LYS A 1 635 ? -54.636 -13.636 44.408 1.00 80.06 635 LYS A N 1
ATOM 5063 C CA . LYS A 1 635 ? -53.200 -13.530 44.633 1.00 80.06 635 LYS A CA 1
ATOM 5064 C C . LYS A 1 635 ? -52.687 -12.210 44.068 1.00 80.06 635 LYS A C 1
ATOM 5066 O O . LYS A 1 635 ? -52.805 -11.960 42.873 1.00 80.06 635 LYS A O 1
ATOM 5071 N N . GLU A 1 636 ? -52.110 -11.384 44.932 1.00 79.38 636 GLU A N 1
ATOM 5072 C CA . GLU A 1 636 ? -51.579 -10.061 44.572 1.00 79.38 636 GLU A CA 1
ATOM 5073 C C . GLU A 1 636 ? -50.163 -10.129 43.982 1.00 79.38 636 GLU A C 1
ATOM 5075 O O . GLU A 1 636 ? -49.779 -9.267 43.195 1.00 79.38 636 GLU A O 1
ATOM 5080 N N . GLU A 1 637 ? -49.372 -11.144 44.354 1.00 89.31 637 GLU A N 1
ATOM 5081 C CA . GLU A 1 637 ? -47.948 -11.238 44.014 1.00 89.31 637 GLU A CA 1
ATOM 5082 C C . GLU A 1 637 ? -47.561 -12.610 43.438 1.00 89.31 637 GLU A C 1
ATOM 5084 O O . GLU A 1 637 ? -47.862 -13.660 44.012 1.00 89.31 637 GLU A O 1
ATOM 5089 N N . PHE A 1 638 ? -46.824 -12.612 42.327 1.00 88.88 638 PHE A N 1
ATOM 5090 C CA . PHE A 1 638 ? -46.363 -13.806 41.619 1.00 88.88 638 PHE A CA 1
ATOM 5091 C C . PHE A 1 638 ? -44.840 -13.764 41.450 1.00 88.88 638 PHE A C 1
ATOM 5093 O O . PHE A 1 638 ? -44.269 -12.745 41.070 1.00 88.88 638 PHE A O 1
ATOM 5100 N N . GLN A 1 639 ? -44.170 -14.887 41.712 1.00 91.50 639 GLN A N 1
ATOM 5101 C CA . GLN A 1 639 ? -42.743 -15.063 41.436 1.00 91.50 639 GLN A CA 1
ATOM 5102 C C . GLN A 1 639 ? -42.596 -15.768 40.087 1.00 91.50 639 GLN A C 1
ATOM 5104 O O . GLN A 1 639 ? -43.068 -16.893 39.923 1.00 91.50 639 GLN A O 1
ATOM 5109 N N . VAL A 1 640 ? -41.966 -15.098 39.125 1.00 90.38 640 VAL A N 1
ATOM 5110 C CA . VAL A 1 640 ? -41.833 -15.546 37.737 1.00 90.38 640 VAL A CA 1
ATOM 5111 C C . VAL A 1 640 ? -40.351 -15.652 37.396 1.00 90.38 640 VAL A C 1
ATOM 5113 O O . VAL A 1 640 ? -39.656 -14.651 37.262 1.00 90.38 640 VAL A O 1
ATOM 5116 N N . GLU A 1 641 ? -39.845 -16.875 37.269 1.00 91.62 641 GLU A N 1
ATOM 5117 C CA . GLU A 1 641 ? -38.495 -17.127 36.755 1.00 91.62 641 GLU A CA 1
ATOM 5118 C C . GLU A 1 641 ? -38.549 -17.338 35.237 1.00 91.62 641 GLU A C 1
ATOM 5120 O O . GLU A 1 641 ? -39.381 -18.118 34.768 1.00 91.62 641 GLU A O 1
ATOM 5125 N N . LEU A 1 642 ? -37.689 -16.627 34.499 1.00 90.81 642 LEU A N 1
ATOM 5126 C CA . LEU A 1 642 ? -37.579 -16.647 33.035 1.00 90.81 642 LEU A CA 1
ATOM 5127 C C . LEU A 1 642 ? -36.169 -17.047 32.592 1.00 90.81 642 LEU A C 1
ATOM 5129 O O . LEU A 1 642 ? -35.180 -16.489 33.078 1.00 90.81 642 LEU A O 1
ATOM 5133 N N . LYS A 1 643 ? -36.073 -17.946 31.617 1.00 90.31 643 LYS A N 1
ATOM 5134 C CA . LYS A 1 643 ? -34.860 -18.227 30.835 1.00 90.31 643 LYS A CA 1
ATOM 5135 C C . LYS A 1 643 ? -34.783 -17.304 29.605 1.00 90.31 643 LYS A C 1
ATOM 5137 O O . LYS A 1 643 ? -35.807 -16.749 29.222 1.00 90.31 643 LYS A O 1
ATOM 5142 N N . PRO A 1 644 ? -33.608 -17.126 28.969 1.00 89.44 644 PRO A N 1
ATOM 5143 C CA . PRO A 1 644 ? -33.496 -16.335 27.742 1.00 89.44 644 PRO A CA 1
ATOM 5144 C C . PRO A 1 644 ? -34.471 -16.804 26.656 1.00 89.44 644 PRO A C 1
ATOM 5146 O O . PRO A 1 644 ? -34.604 -18.006 26.422 1.00 89.44 644 PRO A O 1
ATOM 5149 N N . GLY A 1 645 ? -35.186 -15.855 26.046 1.00 86.62 645 GLY A N 1
ATOM 5150 C CA . GLY A 1 645 ? -36.250 -16.127 25.075 1.00 86.62 645 GLY A CA 1
ATOM 5151 C C . GLY A 1 645 ? -37.544 -16.743 25.637 1.00 86.62 645 GLY A C 1
ATOM 5152 O O . GLY A 1 645 ? -38.427 -17.070 24.849 1.00 86.62 645 GLY A O 1
ATOM 5153 N N . GLU A 1 646 ? -37.694 -16.926 26.957 1.00 87.88 646 GLU A N 1
ATOM 5154 C CA . GLU A 1 646 ? -38.925 -17.474 27.551 1.00 87.88 646 GLU A CA 1
ATOM 5155 C C . GLU A 1 646 ? -40.058 -16.432 27.532 1.00 87.88 646 GLU A C 1
ATOM 5157 O O . GLU A 1 646 ? -39.910 -15.312 28.032 1.00 87.88 646 GLU A O 1
ATOM 5162 N N . GLU A 1 647 ? -41.210 -16.826 26.986 1.00 89.69 647 GLU A N 1
ATOM 5163 C CA . GLU A 1 647 ? -42.487 -16.139 27.181 1.00 89.69 647 GLU A CA 1
ATOM 5164 C C . GLU A 1 647 ? -43.295 -16.853 28.270 1.00 89.69 647 GLU A C 1
ATOM 5166 O O . GLU A 1 647 ? -43.362 -18.085 28.305 1.00 89.69 647 GLU A O 1
ATOM 5171 N N . LYS A 1 648 ? -43.908 -16.078 29.171 1.00 86.75 648 LYS A N 1
ATOM 5172 C CA . LYS A 1 648 ? -44.653 -16.602 30.317 1.00 86.75 648 LYS A CA 1
ATOM 5173 C C . LYS A 1 648 ? -45.977 -15.882 30.489 1.00 86.75 648 LYS A C 1
ATOM 5175 O O . LYS A 1 648 ? -45.987 -14.681 30.745 1.00 86.75 648 LYS A O 1
ATOM 5180 N N . GLU A 1 649 ? -47.070 -16.634 30.411 1.00 88.00 649 GLU A N 1
ATOM 5181 C CA . GLU A 1 649 ? -48.413 -16.113 30.660 1.00 88.00 649 GLU A CA 1
ATOM 5182 C C . GLU A 1 649 ? -48.795 -16.261 32.144 1.00 88.00 649 GLU A C 1
ATOM 5184 O O . GLU A 1 649 ? -48.647 -17.333 32.738 1.00 88.00 649 GLU A O 1
ATOM 5189 N N . VAL A 1 650 ? -49.295 -15.184 32.758 1.00 87.12 650 VAL A N 1
ATOM 5190 C CA . VAL A 1 650 ? -49.758 -15.156 34.154 1.00 87.12 650 VAL A CA 1
ATOM 5191 C C . VAL A 1 650 ? -51.249 -14.815 34.203 1.00 87.12 650 VAL A C 1
ATOM 5193 O O . VAL A 1 650 ? -51.669 -13.717 33.839 1.00 87.12 650 VAL A O 1
ATOM 5196 N N . SER A 1 651 ? -52.067 -15.751 34.689 1.00 82.44 651 SER A N 1
ATOM 5197 C CA . SER A 1 651 ? -53.494 -15.513 34.935 1.00 82.44 651 SER A CA 1
ATOM 5198 C C . SER A 1 651 ? -53.712 -15.015 36.362 1.00 82.44 651 SER A C 1
ATOM 5200 O O . SER A 1 651 ? -53.282 -15.658 37.322 1.00 82.44 651 SER A O 1
ATOM 5202 N N . VAL A 1 652 ? -54.393 -13.878 36.499 1.00 85.12 652 VAL A N 1
ATOM 5203 C CA . VAL A 1 652 ? -54.694 -13.235 37.782 1.00 85.12 652 VAL A CA 1
ATOM 5204 C C . VAL A 1 652 ? -56.207 -13.197 37.963 1.00 85.12 652 VAL A C 1
ATOM 5206 O O . VAL A 1 652 ? -56.925 -12.664 37.116 1.00 85.12 652 VAL A O 1
ATOM 5209 N N . ARG A 1 653 ? -56.707 -13.775 39.059 1.00 78.44 653 ARG A N 1
ATOM 5210 C CA . ARG A 1 653 ? -58.146 -13.880 39.329 1.00 78.44 653 ARG A CA 1
ATOM 5211 C C . ARG A 1 653 ? -58.597 -12.849 40.363 1.00 78.44 653 ARG A C 1
ATOM 5213 O O . ARG A 1 653 ? -57.970 -12.694 41.409 1.00 78.44 653 ARG A O 1
ATOM 5220 N N . VAL A 1 654 ? -59.707 -12.182 40.064 1.00 80.06 654 VAL A N 1
ATOM 5221 C CA . VAL A 1 654 ? -60.406 -11.215 40.916 1.00 80.06 654 VAL A CA 1
ATOM 5222 C C . VAL A 1 654 ? -61.763 -11.813 41.289 1.00 80.06 654 VAL A C 1
ATOM 5224 O O . VAL A 1 654 ? -62.578 -12.101 40.411 1.00 80.06 654 VAL A O 1
ATOM 5227 N N . LEU A 1 655 ? -61.981 -12.054 42.581 1.00 75.38 655 LEU A N 1
ATOM 5228 C CA . LEU A 1 655 ? -63.105 -12.829 43.115 1.00 75.38 655 LEU A CA 1
ATOM 5229 C C . LEU A 1 655 ? -64.053 -11.931 43.935 1.00 75.38 655 LEU A C 1
ATOM 5231 O O . LEU A 1 655 ? -63.595 -10.942 44.511 1.00 75.38 655 LEU A O 1
ATOM 5235 N N . PRO A 1 656 ? -65.357 -12.245 44.026 1.00 68.69 656 PRO A N 1
ATOM 5236 C CA . PRO A 1 656 ? -66.325 -11.445 44.771 1.00 68.69 656 PRO A CA 1
ATOM 5237 C C . PRO A 1 656 ? -66.279 -11.736 46.283 1.00 68.69 656 PRO A C 1
ATOM 5239 O O . PRO A 1 656 ? -66.021 -12.857 46.720 1.00 68.69 656 PRO A O 1
ATOM 5242 N N . ARG A 1 657 ? -66.582 -10.723 47.100 1.00 64.31 657 ARG A N 1
ATOM 5243 C CA . ARG A 1 657 ? -66.760 -10.806 48.557 1.00 64.31 657 ARG A CA 1
ATOM 5244 C C . ARG A 1 657 ? -68.241 -11.010 48.885 1.00 64.31 657 ARG A C 1
ATOM 5246 O O . ARG A 1 657 ? -69.007 -10.047 48.915 1.00 64.31 657 ARG A O 1
ATOM 5253 N N . LEU A 1 658 ? -68.635 -12.251 49.158 1.00 50.81 658 LEU A N 1
ATOM 5254 C CA . LEU A 1 658 ? -69.978 -12.575 49.648 1.00 50.81 658 LEU A CA 1
ATOM 5255 C C . LEU A 1 658 ? -70.144 -12.148 51.117 1.00 50.81 658 LEU A C 1
ATOM 5257 O O . LEU A 1 658 ? -69.217 -12.270 51.917 1.00 50.81 658 LEU A O 1
ATOM 5261 N N . ARG A 1 659 ? -71.332 -11.645 51.473 1.00 40.28 659 ARG A N 1
ATOM 5262 C CA . ARG A 1 659 ? -71.713 -11.293 52.852 1.00 40.28 659 ARG A CA 1
ATOM 5263 C C . ARG A 1 659 ? -72.811 -12.249 53.331 1.00 40.28 659 ARG A C 1
ATOM 5265 O O . ARG A 1 659 ? -73.806 -12.371 52.615 1.00 40.28 659 ARG A O 1
ATOM 5272 N N . PRO A 1 660 ? -72.706 -12.870 54.518 1.00 42.59 660 PRO A N 1
ATOM 5273 C CA . PRO A 1 660 ? -73.861 -13.501 55.142 1.00 42.59 660 PRO A CA 1
ATOM 5274 C C . PRO A 1 660 ? -74.857 -12.415 55.576 1.00 42.59 660 PRO A C 1
ATOM 5276 O O . PRO A 1 660 ? -74.475 -11.429 56.207 1.00 42.59 660 PRO A O 1
ATOM 5279 N N . ILE A 1 661 ? -76.131 -12.589 55.224 1.00 41.97 661 ILE A N 1
ATOM 5280 C CA . ILE A 1 661 ? -77.226 -11.760 55.738 1.00 41.97 661 ILE A CA 1
ATOM 5281 C C . ILE A 1 661 ? -77.679 -12.378 57.060 1.00 41.97 661 ILE A C 1
ATOM 5283 O O . ILE A 1 661 ? -77.961 -13.573 57.115 1.00 41.97 661 ILE A O 1
ATOM 5287 N N . GLN A 1 662 ? -77.772 -11.564 58.108 1.00 37.91 662 GLN A N 1
ATOM 5288 C CA . GLN A 1 662 ? -78.395 -11.942 59.372 1.00 37.91 662 GLN A CA 1
ATOM 5289 C C . GLN A 1 662 ? -79.619 -11.040 59.557 1.00 37.91 662 GLN A C 1
ATOM 5291 O O . GLN A 1 662 ? -79.481 -9.819 59.589 1.00 37.91 662 GLN A O 1
ATOM 5296 N N . ILE A 1 663 ? -80.812 -11.636 59.584 1.00 41.88 663 ILE A N 1
ATOM 5297 C CA . ILE A 1 663 ? -82.078 -10.932 59.834 1.00 41.88 663 ILE A CA 1
ATOM 5298 C C . ILE A 1 663 ? -82.171 -10.703 61.347 1.00 41.88 663 ILE A C 1
ATOM 5300 O O . ILE A 1 663 ? -81.870 -11.619 62.112 1.00 41.88 663 ILE A O 1
ATOM 5304 N N . ILE A 1 664 ? -82.503 -9.479 61.773 1.00 44.41 664 ILE A N 1
ATOM 5305 C CA . ILE A 1 664 ? -82.406 -9.061 63.187 1.00 44.41 664 ILE A CA 1
ATOM 5306 C C . ILE A 1 664 ? -83.777 -8.726 63.803 1.00 44.41 664 ILE A C 1
ATOM 5308 O O . ILE A 1 664 ? -83.887 -8.757 65.023 1.00 44.41 664 ILE A O 1
ATOM 5312 N N . ASP A 1 665 ? -84.820 -8.464 63.004 1.00 40.88 665 ASP A N 1
ATOM 5313 C CA . ASP A 1 665 ? -86.179 -8.245 63.526 1.00 40.88 665 ASP A CA 1
ATOM 5314 C C . ASP A 1 665 ? -87.271 -8.521 62.471 1.00 40.88 665 ASP A C 1
ATOM 5316 O O . ASP A 1 665 ? -87.039 -8.314 61.275 1.00 40.88 665 ASP A O 1
ATOM 5320 N N . GLU A 1 666 ? -88.453 -8.955 62.916 1.00 46.34 666 GLU A N 1
ATOM 5321 C CA . GLU A 1 666 ? -89.658 -9.186 62.100 1.00 46.34 666 GLU A CA 1
ATOM 5322 C C . GLU A 1 666 ? -90.827 -8.367 62.675 1.00 46.34 666 GLU A C 1
ATOM 5324 O O . GLU A 1 666 ? -91.419 -8.725 63.690 1.00 46.34 666 GLU A O 1
ATOM 5329 N N . GLY A 1 667 ? -91.166 -7.247 62.029 1.00 35.94 667 GLY A N 1
ATOM 5330 C CA . GLY A 1 667 ? -92.278 -6.388 62.449 1.00 35.94 667 GLY A CA 1
ATOM 5331 C C . GLY A 1 667 ? -93.603 -6.773 61.789 1.00 35.94 667 GLY A C 1
ATOM 5332 O O . GLY A 1 667 ? -93.742 -6.645 60.571 1.00 35.94 667 GLY A O 1
ATOM 5333 N N . GLU A 1 668 ? -94.595 -7.183 62.584 1.00 41.59 668 GLU A N 1
ATOM 5334 C CA . GLU A 1 668 ? -95.980 -7.331 62.118 1.00 41.59 668 GLU A CA 1
ATOM 5335 C C . GLU A 1 668 ? -96.597 -5.968 61.754 1.00 41.59 668 GLU A C 1
ATOM 5337 O O . GLU A 1 668 ? -96.414 -4.969 62.451 1.00 41.59 668 GLU A O 1
ATOM 5342 N N . ILE A 1 669 ? -97.368 -5.935 60.662 1.00 45.44 669 ILE A N 1
ATOM 5343 C CA . ILE A 1 669 ? -98.141 -4.764 60.234 1.00 45.44 669 ILE A CA 1
ATOM 5344 C C . ILE A 1 669 ? -99.619 -5.041 60.530 1.00 45.44 669 ILE A C 1
ATOM 5346 O O . ILE A 1 669 ? -100.265 -5.797 59.800 1.00 45.44 669 ILE A O 1
ATOM 5350 N N . GLU A 1 670 ? -100.173 -4.419 61.574 1.00 39.81 670 GLU A N 1
ATOM 5351 C CA . GLU A 1 670 ? -101.624 -4.437 61.796 1.00 39.81 670 GLU A CA 1
ATOM 5352 C C . GLU A 1 670 ? -102.357 -3.649 60.698 1.00 39.81 670 GLU A C 1
ATOM 5354 O O . GLU A 1 670 ? -101.977 -2.538 60.325 1.00 39.81 670 GLU A O 1
ATOM 5359 N N . GLN A 1 671 ? -103.436 -4.233 60.174 1.00 39.12 671 GLN A N 1
ATOM 5360 C CA . GLN A 1 671 ? -104.282 -3.610 59.156 1.00 39.12 671 GLN A CA 1
ATOM 5361 C C . GLN A 1 671 ? -105.338 -2.700 59.798 1.00 39.12 671 GLN A C 1
ATOM 5363 O O . GLN A 1 671 ? -106.284 -3.194 60.419 1.00 39.12 671 GLN A O 1
ATOM 5368 N N . GLU A 1 672 ? -105.278 -1.388 59.551 1.00 35.91 672 GLU A N 1
ATOM 5369 C CA . GLU A 1 672 ? -106.468 -0.546 59.714 1.00 35.91 672 GLU A CA 1
ATOM 5370 C C . GLU A 1 672 ? -107.501 -0.884 58.629 1.00 35.91 672 GLU A C 1
ATOM 5372 O O . GLU A 1 672 ? -107.249 -0.779 57.428 1.00 35.91 672 GLU A O 1
ATOM 5377 N N . LYS A 1 673 ? -108.696 -1.295 59.062 1.00 39.34 673 LYS A N 1
ATOM 5378 C CA . LYS A 1 673 ? -109.818 -1.596 58.168 1.00 39.34 673 LYS A CA 1
ATOM 5379 C C . LYS A 1 673 ? -110.479 -0.327 57.636 1.00 39.34 673 LYS A C 1
ATOM 5381 O O . LYS A 1 673 ? -111.088 0.410 58.417 1.00 39.34 673 LYS A O 1
ATOM 5386 N N . LYS A 1 674 ? -110.595 -0.238 56.310 1.00 37.91 674 LYS A N 1
ATOM 5387 C CA . LYS A 1 674 ? -111.908 -0.077 55.666 1.00 37.91 674 LYS A CA 1
ATOM 5388 C C . LYS A 1 674 ? -111.942 -0.630 54.248 1.00 37.91 674 LYS A C 1
ATOM 5390 O O . LYS A 1 674 ? -111.025 -0.294 53.476 1.00 37.91 674 LYS A O 1
#

Sequence (674 aa):
ARGEREGELSNLAFRIDLNGRISNQIRYSFEKTHAGPKYLGYYNDADYTRGTMTFPIYGKLRGNLSYRSTKNNLDIDSTKETANREKSYQSSISYSFPFGTNISLDYRDLIRGDDALPANYNYREKALRLGVAQTLGKFSLHTHIERGKFEDMLLAITNDNLERYNFYASFRQSYTQTYSLYARIGHSSFTAHPERTKSAGISGSWRIKDNISFKLNYQRDNAGSETSEERDNVFSTFTYTFKNGHALVSRTQWSKYEQKEEEDFSFLAMYTIPLTIPVSKKKSIGVLKGKVYDDEKAQRPPISKVILTANEATAITNQNGEFIFPSLKSGTYYLRVDKSSIGLNRIATEKLPIIMEVKGGETITIDIGIVTSCRISGRVAVFAAGSVENFGDQDTSIIFGKTASPQDMEKIFYPERKQPALSIKLLKTKEAISVSPDVSFEMRCFEGSEKRVYFSGKEVLLEASPEGIILSDGEEEKFEEKIERVVFIPKNEGFCFSLNGKDYRGILEVIFAAEDSSLLALNRLSVKDCQKGVVPFETENQGLSEFEALKAQAVTASSESLFLIGPGKKEGIEKDDLRKPRGLANTLVEITKKEEVLRQLTDEKGGFSFEDIRPGKWKLKVYDYDLPVHHYLEKEEFQVELKPGEEKEVSVRVLPRLRPIQIIDEGEIEQEKK

pLDDT: mean 78.37, std 22.11, range [18.95, 98.44]

Radius of gyration: 47.54 Å; chains: 1; bounding box: 157×69×109 Å